Protein AF-A0A9D7XXI5-F1 (afdb_monomer_lite)

Foldseek 3Di:
DDDDDDDDDDDDDDDDDDDDDDDDDDDDDDDDDDDDDDDDDDPDDAWEKDWAQEAEAEAQDWDPWRAIDTDDDQPPKFKDWPDWDDAPQWDQDRNRTITGGHHAFEWTWTKMWIDSVVHIYIDIHTYGYAYPDAWEKDWDAAAAAAQDKDDKTAIDIPSGGPPFQKAKDFPDWDDAPQWDQDRNRIITGHHHDFDWTWTKMWIDTPPHIYIDTHIYGYDHPLQDFFFLQEEAEFDEADDPTPPGHQQALVSLLVVLVVCQVVHQEYEYEQQALDPSSQVSLVSSLVNCVVSNYAYAYEPPRLQVLCSLPDDPPVCPLQFFWFADPQQAIGTDAAPVRHTGGDLLQQVSLVVSLVSCLVRPLLSCALSHQYYEYAADFFDARDDDDLQDDRPLRRGSQAGPRNLVLLLVLQVVVVQAAPVSHGDNADEDCDPSSCVNNPNRYDHGDADPQPNFAAWFDWLVPGRDGDGPRVSVLVSLLCSNCVRPVLVSLVSSCVSHVVRSSHNAYEYEHELFAQAASVLQDDRNDTDFHPSSGGHNNSSRSHDLLVLLQRSSHAAYEYEFDDQPVRVRLSSLVSSLVSNVVSVHQYHYEDEPDDDAADDPVSLVSVVVSCVVSSGRYYYYDDPCCLDPVDPNHDPVSNVLVSQQSVCSSVVHDRD

Secondary structure (DSSP, 8-state):
---------------------------------PPPP-----------EE--SS-EEETT--EEEE--EE-S--SS-EEEEEEE-PPTTEEE-TTS-EEE---S-EEEEEEEEEE-SS-EEEEEEEEEEE-SSPPEEE----EEETTSPPPPBPPEEESPPTT---EEEEEES-PPTTEEE-TTS-EEE---S-EEE-PEEEEEETTEEEEEE--EEEE-GGGSPPTTEEEEEEEESSTTSTT----SHHHHHHHHHHHTTT-SEEEEE-S--SHHHHHHHHHHHHHHHHTT-EEEEESTTTTSGGGGSS--TT-GGGB-EEE-TTS-EEE-B-TTSPBPB-TT-HHHHHHHHHHHIIIIITTTTTT--EEEEES--SPB-S---TTS---GGGBS---HHHHHHHHHHHHHHT-B-TTSPBP-SEEES-TTHHHHTTT-EEE--S----S---TT-BGGGSPPP-HHHHHHHHHHHHHHIIIIIHHHHHHHHHHTTT-TT--EEEEEEEHHHHSBGGG---TT-B--TTTS---BGGGGT--HHHHHH-TT--EEEEEE-S-GGGTHHHHHHHHHHHHHHTTPEEEEEE---SS-PPPHHHHHHHHHHHHHH--SEEEES-GGGGSTTSTT--HHHHHHHHHHHHHHHTTPPP-

Radius of gyration: 37.75 Å; chains: 1; bounding box: 127×80×98 Å

pLDDT: mean 84.5, std 16.06, range [26.3, 98.56]

Structure (mmCIF, N/CA/C/O backbone):
data_AF-A0A9D7XXI5-F1
#
_entry.id   AF-A0A9D7XXI5-F1
#
loop_
_atom_site.group_PDB
_atom_site.id
_atom_site.type_symbol
_atom_site.label_atom_id
_atom_site.label_alt_id
_atom_site.label_comp_id
_atom_site.label_asym_id
_atom_site.label_entity_id
_atom_site.label_seq_id
_atom_site.pdbx_PDB_ins_code
_atom_site.Cartn_x
_atom_site.Cartn_y
_atom_site.Cartn_z
_atom_site.occupancy
_atom_site.B_iso_or_equiv
_atom_site.auth_seq_id
_atom_site.auth_comp_id
_atom_site.auth_asym_id
_atom_site.auth_atom_id
_atom_site.pdbx_PDB_model_num
ATOM 1 N N . MET A 1 1 ? -37.430 49.476 7.384 1.00 34.69 1 MET A N 1
ATOM 2 C CA . MET A 1 1 ? -38.683 49.183 6.663 1.00 34.69 1 MET A CA 1
ATOM 3 C C . MET A 1 1 ? -38.931 47.685 6.835 1.00 34.69 1 MET A C 1
ATOM 5 O O . MET A 1 1 ? -38.222 46.893 6.239 1.00 34.69 1 MET A O 1
ATOM 9 N N . TYR A 1 2 ? -39.785 47.332 7.800 1.00 26.30 2 TYR A N 1
ATOM 10 C CA . TYR A 1 2 ? -40.403 46.001 7.994 1.00 26.30 2 TYR A CA 1
ATOM 11 C C . TYR A 1 2 ? -41.403 45.728 6.830 1.00 26.30 2 TYR A C 1
ATOM 13 O O . TYR A 1 2 ? -41.704 46.710 6.142 1.00 26.30 2 TYR A O 1
ATOM 21 N N . PRO A 1 3 ? -41.979 44.512 6.617 1.00 46.28 3 PRO A N 1
ATOM 22 C CA . PRO A 1 3 ? -42.247 43.497 7.649 1.00 46.28 3 PRO A CA 1
ATOM 23 C C . PRO A 1 3 ? -42.075 41.991 7.316 1.00 46.28 3 PRO A C 1
ATOM 25 O O . PRO A 1 3 ? -42.247 41.537 6.192 1.00 46.28 3 PRO A O 1
ATOM 28 N N . GLU A 1 4 ? -41.844 41.225 8.386 1.00 30.33 4 GLU A N 1
ATOM 29 C CA . GLU A 1 4 ? -42.395 39.881 8.682 1.00 30.33 4 GLU A CA 1
ATOM 30 C C . GLU A 1 4 ? -43.668 40.041 9.570 1.00 30.33 4 GLU A C 1
ATOM 32 O O . GLU A 1 4 ? -43.916 41.189 9.962 1.00 30.33 4 GLU A O 1
ATOM 37 N N . PRO A 1 5 ? -44.434 39.006 10.030 1.00 50.66 5 PRO A N 1
ATOM 38 C CA . PRO A 1 5 ? -44.366 37.531 9.844 1.00 50.66 5 PRO A CA 1
ATOM 39 C C . PRO A 1 5 ? -45.747 36.843 9.598 1.00 50.66 5 PRO A C 1
ATOM 41 O O . PRO A 1 5 ? -46.792 37.468 9.769 1.00 50.66 5 PRO A O 1
ATOM 44 N N . THR A 1 6 ? -45.806 35.516 9.362 1.00 30.72 6 THR A N 1
ATOM 45 C CA . THR A 1 6 ? -46.831 34.648 10.016 1.00 30.72 6 THR A CA 1
ATOM 46 C C . THR A 1 6 ? -46.513 33.141 10.003 1.00 30.72 6 THR A C 1
ATOM 48 O O . THR A 1 6 ? -46.054 32.583 9.013 1.00 30.72 6 THR A O 1
ATOM 51 N N . ARG A 1 7 ? -46.804 32.500 11.146 1.00 33.28 7 ARG A N 1
ATOM 52 C CA . ARG A 1 7 ? -46.742 31.061 11.475 1.00 33.28 7 ARG A CA 1
ATOM 53 C C . ARG A 1 7 ? -48.008 30.317 11.018 1.00 33.28 7 ARG A C 1
ATOM 55 O O . ARG A 1 7 ? -49.070 30.928 11.025 1.00 33.28 7 ARG A O 1
ATOM 62 N N . PHE A 1 8 ? -47.940 28.992 10.837 1.00 27.02 8 PHE A N 1
ATOM 63 C CA . PHE A 1 8 ? -49.107 28.106 10.991 1.00 27.02 8 PHE A CA 1
ATOM 64 C C . PHE A 1 8 ? -48.765 26.775 11.681 1.00 27.02 8 PHE A C 1
ATOM 66 O O . PHE A 1 8 ? -47.748 26.145 11.402 1.00 27.02 8 PHE A O 1
ATOM 73 N N . PHE A 1 9 ? -49.660 26.389 12.591 1.00 29.73 9 PHE A N 1
ATOM 74 C CA . PHE A 1 9 ? -49.791 25.103 13.280 1.00 29.73 9 PHE A CA 1
ATOM 75 C C . PHE A 1 9 ? -51.114 24.444 12.817 1.00 29.73 9 PHE A C 1
ATOM 77 O O . PHE A 1 9 ? -51.932 25.093 12.164 1.00 29.73 9 PHE A O 1
ATOM 84 N N . THR A 1 10 ? -51.358 23.220 13.305 1.00 29.84 10 THR A N 1
ATOM 85 C CA . THR A 1 10 ? -52.645 22.492 13.479 1.00 29.84 10 THR A CA 1
ATOM 86 C C . THR A 1 10 ? -53.192 21.569 12.366 1.00 29.84 10 THR A C 1
ATOM 88 O O . THR A 1 10 ? -53.772 22.000 11.380 1.00 29.84 10 THR A O 1
ATOM 91 N N . THR A 1 11 ? -53.018 20.262 12.621 1.00 31.59 11 THR A N 1
ATOM 92 C CA . THR A 1 11 ? -54.045 19.233 12.928 1.00 31.59 11 THR A CA 1
ATOM 93 C C . THR A 1 11 ? -55.267 19.067 12.011 1.00 31.59 11 THR A C 1
ATOM 95 O O . THR A 1 11 ? -56.168 19.899 11.992 1.00 31.59 11 THR A O 1
ATOM 98 N N . LEU A 1 12 ? -55.361 17.885 11.384 1.00 29.48 12 LEU A N 1
ATOM 99 C CA . LEU A 1 12 ? -56.575 17.312 10.789 1.00 29.48 12 LEU A CA 1
ATOM 100 C C . LEU A 1 12 ? -57.267 16.375 11.800 1.00 29.48 12 LEU A C 1
ATOM 102 O O . LEU A 1 12 ? -56.655 15.417 12.266 1.00 29.48 12 LEU A O 1
ATOM 106 N N . PHE A 1 13 ? -58.553 16.602 12.072 1.00 29.22 13 PHE A N 1
ATOM 107 C CA . PHE A 1 13 ? -59.492 15.585 12.560 1.00 29.22 13 PHE A CA 1
ATOM 108 C C . PHE A 1 13 ? -60.789 15.736 11.761 1.00 29.22 13 PHE A C 1
ATOM 110 O O . PHE A 1 13 ? -61.356 16.826 11.686 1.00 29.22 13 PHE A O 1
ATOM 117 N N . LEU A 1 14 ? -61.214 14.650 11.116 1.00 31.31 14 LEU A N 1
ATOM 118 C CA . LEU A 1 14 ? -62.385 14.592 10.247 1.00 31.31 14 LEU A CA 1
ATOM 119 C C . LEU A 1 14 ? -63.605 14.132 11.059 1.00 31.31 14 LEU A C 1
ATOM 121 O O . LEU A 1 14 ? -63.557 13.115 11.748 1.00 31.31 14 LEU A O 1
ATOM 125 N N . CYS A 1 15 ? -64.688 14.897 10.951 1.00 29.53 15 CYS A N 1
ATOM 126 C CA . CYS A 1 15 ? -66.016 14.606 11.482 1.00 29.53 15 CYS A CA 1
ATOM 127 C C . CYS A 1 15 ? -66.799 13.702 10.513 1.00 29.53 15 CYS A C 1
ATOM 129 O O . CYS A 1 15 ? -66.728 13.902 9.301 1.00 29.53 15 CYS A O 1
ATOM 131 N N . ALA A 1 16 ? -67.637 12.810 11.043 1.00 29.92 16 ALA A N 1
ATOM 132 C CA . ALA A 1 16 ? -68.787 12.256 10.332 1.00 29.92 16 ALA A CA 1
ATOM 133 C C . ALA A 1 16 ? -70.033 12.390 11.223 1.00 29.92 16 ALA A C 1
ATOM 135 O O . ALA A 1 16 ? -70.081 11.873 12.337 1.00 29.92 16 ALA A O 1
ATOM 136 N N . LEU A 1 17 ? -71.014 13.137 10.718 1.00 33.91 17 LEU A N 1
ATOM 137 C CA . LEU A 1 17 ? -72.368 13.312 11.244 1.00 33.91 17 LEU A CA 1
ATOM 138 C C . LEU A 1 17 ? -73.303 12.309 10.564 1.00 33.91 17 LEU A C 1
ATOM 140 O O . LEU A 1 17 ? -73.163 12.097 9.364 1.00 33.91 17 LEU A O 1
ATOM 144 N N . LEU A 1 18 ? -74.308 11.813 11.293 1.00 30.31 18 LEU A N 1
ATOM 145 C CA . LEU A 1 18 ? -75.662 11.552 10.785 1.00 30.31 18 LEU A CA 1
ATOM 146 C C . LEU A 1 18 ? -76.638 11.395 11.967 1.00 30.31 18 LEU A C 1
ATOM 148 O O . LEU A 1 18 ? -76.389 10.654 12.914 1.00 30.31 18 LEU A O 1
ATOM 152 N N . THR A 1 19 ? -77.744 12.132 11.900 1.00 36.66 19 THR A N 1
ATOM 153 C CA . THR A 1 19 ? -78.879 12.183 12.834 1.00 36.66 19 THR A CA 1
ATOM 154 C C . THR A 1 19 ? -80.119 11.551 12.195 1.00 36.66 19 THR A C 1
ATOM 156 O O . THR A 1 19 ? -80.362 11.791 11.016 1.00 36.66 19 THR A O 1
ATOM 159 N N . ALA A 1 20 ? -80.957 10.848 12.979 1.00 28.94 20 ALA A N 1
ATOM 160 C CA . ALA A 1 20 ? -82.408 10.721 12.738 1.00 28.94 20 ALA A CA 1
ATOM 161 C C . ALA A 1 20 ? -83.203 10.171 13.958 1.00 28.94 20 ALA A C 1
ATOM 163 O O . ALA A 1 20 ? -83.090 9.005 14.311 1.00 28.94 20 ALA A O 1
ATOM 164 N N . CYS A 1 21 ? -83.985 11.076 14.565 1.00 31.88 21 CYS A N 1
ATOM 165 C CA . CYS A 1 21 ? -85.380 11.048 15.069 1.00 31.88 21 CYS A CA 1
ATOM 166 C C . CYS A 1 21 ? -86.087 9.847 15.771 1.00 31.88 21 CYS A C 1
ATOM 168 O O . CYS A 1 21 ? -86.193 8.758 15.219 1.00 31.88 21 CYS A O 1
ATOM 170 N N . GLY A 1 22 ? -86.810 10.204 16.858 1.00 28.91 22 GLY A N 1
ATOM 171 C CA . GLY A 1 22 ? -88.120 9.668 17.316 1.00 28.91 22 GLY A CA 1
ATOM 172 C C . GLY A 1 22 ? -88.087 8.912 18.660 1.00 28.91 22 GLY A C 1
ATOM 173 O O . GLY A 1 22 ? -87.269 8.023 18.814 1.00 28.91 22 GLY A O 1
ATOM 174 N N . GLY A 1 23 ? -88.908 9.138 19.699 1.00 29.58 23 GLY A N 1
ATOM 175 C CA . GLY A 1 23 ? -90.034 10.039 19.988 1.00 29.58 23 GLY A CA 1
ATOM 176 C C . GLY A 1 23 ? -90.874 9.476 21.168 1.00 29.58 23 GLY A C 1
ATOM 177 O O . GLY A 1 23 ? -91.147 8.283 21.176 1.00 29.58 23 GLY A O 1
ATOM 178 N N . GLY A 1 24 ? -91.301 10.341 22.112 1.00 29.23 24 GLY A N 1
ATOM 179 C CA . GLY A 1 24 ? -92.404 10.149 23.098 1.00 29.23 24 GLY A CA 1
ATOM 180 C C . GLY A 1 24 ? -92.078 9.347 24.378 1.00 29.23 24 GLY A C 1
ATOM 181 O O . GLY A 1 24 ? -91.481 8.290 24.289 1.00 29.23 24 GLY A O 1
ATOM 182 N N . GLY A 1 25 ? -92.442 9.717 25.614 1.00 29.22 25 GLY A N 1
ATOM 183 C CA . GLY A 1 25 ? -93.281 10.780 26.176 1.00 29.22 25 GLY A CA 1
ATOM 184 C C . GLY A 1 25 ? -93.460 10.594 27.706 1.00 29.22 25 GLY A C 1
ATOM 185 O O . GLY A 1 25 ? -92.978 9.624 28.283 1.00 29.22 25 GLY A O 1
ATOM 186 N N . SER A 1 26 ? -94.198 11.535 28.314 1.00 32.47 26 SER A N 1
ATOM 187 C CA . SER A 1 26 ? -94.821 11.576 29.666 1.00 32.47 26 SER A CA 1
ATOM 188 C C . SER A 1 26 ? -93.991 11.753 30.962 1.00 32.47 26 SER A C 1
ATOM 190 O O . SER A 1 26 ? -93.461 10.814 31.538 1.00 32.47 26 SER A O 1
ATOM 192 N N . SER A 1 27 ? -94.003 13.004 31.451 1.00 37.94 27 SER A N 1
ATOM 193 C CA . SER A 1 27 ? -94.431 13.501 32.785 1.00 37.94 27 SER A CA 1
ATOM 194 C C . SER A 1 27 ? -94.386 12.613 34.050 1.00 37.94 27 SER A C 1
ATOM 196 O O . SER A 1 27 ? -95.209 11.711 34.183 1.00 37.94 27 SER A O 1
ATOM 198 N N . SER A 1 28 ? -93.651 13.065 35.080 1.00 33.34 28 SER A N 1
ATOM 199 C CA . SER A 1 28 ? -94.192 13.374 36.428 1.00 33.34 28 SER A CA 1
ATOM 200 C C . SER A 1 28 ? -93.145 14.052 37.337 1.00 33.34 28 SER A C 1
ATOM 202 O O . SER A 1 28 ? -91.982 13.663 37.347 1.00 33.34 28 SER A O 1
ATOM 204 N N . SER A 1 29 ? -93.595 15.061 38.090 1.00 38.25 29 SER A N 1
ATOM 205 C CA . SER A 1 29 ? -92.907 15.893 39.098 1.00 38.25 29 SER A CA 1
ATOM 206 C C . SER A 1 29 ? -92.223 15.118 40.256 1.00 38.25 29 SER A C 1
ATOM 208 O O . SER A 1 29 ? -92.466 13.922 40.412 1.00 38.25 29 SER A O 1
ATOM 210 N N . PRO A 1 30 ? -91.378 15.772 41.090 1.00 43.75 30 PRO A N 1
ATOM 211 C CA . PRO A 1 30 ? -90.421 15.098 41.967 1.00 43.75 30 PRO A CA 1
ATOM 212 C C . PRO A 1 30 ? -91.019 14.717 43.330 1.00 43.75 30 PRO A C 1
ATOM 214 O O . PRO A 1 30 ? -91.804 15.468 43.905 1.00 43.75 30 PRO A O 1
ATOM 217 N N . SER A 1 31 ? -90.576 13.586 43.885 1.00 34.66 31 SER A N 1
ATOM 218 C CA . SER A 1 31 ? -90.757 13.238 45.299 1.00 34.66 31 SER A CA 1
ATOM 219 C C . SER A 1 31 ? -89.407 13.305 46.001 1.00 34.66 31 SER A C 1
ATOM 221 O O . SER A 1 31 ? -88.469 12.604 45.629 1.00 34.66 31 SER A O 1
ATOM 223 N N . ALA A 1 32 ? -89.322 14.153 47.022 1.00 46.66 32 ALA A N 1
ATOM 224 C CA . ALA A 1 32 ? -88.199 14.216 47.941 1.00 46.66 32 ALA A CA 1
ATOM 225 C C . ALA A 1 32 ? -88.124 12.939 48.796 1.00 46.66 32 ALA A C 1
ATOM 227 O O . ALA A 1 32 ? -89.138 12.471 49.313 1.00 46.66 32 ALA A O 1
ATOM 228 N N . THR A 1 33 ? -86.912 12.425 48.998 1.00 38.56 33 THR A N 1
ATOM 229 C CA . THR A 1 33 ? -86.576 11.479 50.073 1.00 38.56 33 THR A CA 1
ATOM 230 C C . THR A 1 33 ? -85.388 12.029 50.871 1.00 38.56 33 THR A C 1
ATOM 232 O O . THR A 1 33 ? -84.539 12.698 50.281 1.00 38.56 33 THR A O 1
ATOM 235 N N . PRO A 1 34 ? -85.313 11.809 52.196 1.00 48.78 34 PRO A N 1
ATOM 236 C CA . PRO A 1 34 ? -84.431 12.572 53.076 1.00 48.78 34 PRO A CA 1
ATOM 237 C C . PRO A 1 34 ? -82.970 12.111 52.992 1.00 48.78 34 PRO A C 1
ATOM 239 O O . PRO A 1 34 ? -82.688 10.917 52.901 1.00 48.78 34 PRO A O 1
ATOM 242 N N . ASN A 1 35 ? -82.053 13.078 53.088 1.00 45.56 35 ASN A N 1
ATOM 243 C CA . ASN A 1 35 ? -80.611 12.886 53.242 1.00 45.56 35 ASN A CA 1
ATOM 244 C C . ASN A 1 35 ? -80.274 11.881 54.357 1.00 45.56 35 ASN A C 1
ATOM 246 O O . ASN A 1 35 ? -80.658 12.074 55.510 1.00 45.56 35 ASN A O 1
ATOM 250 N N . SER A 1 36 ? -79.465 10.872 54.025 1.00 47.00 36 SER A N 1
ATOM 251 C CA . SER A 1 36 ? -78.624 10.180 55.009 1.00 47.00 36 SER A CA 1
ATOM 252 C C . SER A 1 36 ? -77.385 11.029 55.319 1.00 47.00 36 SER A C 1
ATOM 254 O O . SER A 1 36 ? -76.853 11.668 54.409 1.00 47.00 36 SER A O 1
ATOM 256 N N . PRO A 1 37 ? -76.908 11.069 56.574 1.00 49.94 37 PRO A N 1
ATOM 257 C CA . PRO A 1 37 ? -75.746 11.868 56.935 1.00 49.94 37 PRO A CA 1
ATOM 258 C C . PRO A 1 37 ? -74.471 11.227 56.366 1.00 49.94 37 PRO A C 1
ATOM 260 O O . PRO A 1 37 ? -74.145 10.086 56.683 1.00 49.94 37 PRO A O 1
ATOM 263 N N . THR A 1 38 ? -73.730 11.962 55.535 1.00 49.53 38 THR A N 1
ATOM 264 C CA . THR A 1 38 ? -72.357 11.608 55.157 1.00 49.53 38 THR A CA 1
ATOM 265 C C . THR A 1 38 ? -71.439 11.825 56.355 1.00 49.53 38 THR A C 1
ATOM 267 O O . THR A 1 38 ? -71.237 12.957 56.796 1.00 49.53 38 THR A O 1
ATOM 270 N N . THR A 1 39 ? -70.881 10.741 56.885 1.00 48.88 39 THR A N 1
ATOM 271 C CA . THR A 1 39 ? -69.775 10.761 57.845 1.00 48.88 39 THR A CA 1
ATOM 272 C C . THR A 1 39 ? -68.563 11.459 57.212 1.00 48.88 39 THR A C 1
ATOM 274 O O . THR A 1 39 ? -68.213 11.134 56.076 1.00 48.88 39 THR A O 1
ATOM 277 N N . PRO A 1 40 ? -67.888 12.395 57.903 1.00 48.22 40 PRO A N 1
ATOM 278 C CA . PRO A 1 40 ? -66.653 12.977 57.396 1.00 48.22 40 PRO A CA 1
ATOM 279 C C . PRO A 1 40 ? -65.556 11.903 57.419 1.00 48.22 40 PRO A C 1
ATOM 281 O O . PRO A 1 40 ? -65.084 11.513 58.485 1.00 48.22 40 PRO A O 1
ATOM 284 N N . THR A 1 41 ? -65.146 11.401 56.254 1.00 49.09 41 THR A N 1
ATOM 285 C CA . THR A 1 41 ? -63.930 10.587 56.141 1.00 49.09 41 THR A CA 1
ATOM 286 C C . THR A 1 41 ? -62.728 11.486 56.382 1.00 49.09 41 THR A C 1
ATOM 288 O O . THR A 1 41 ? -62.388 12.327 55.550 1.00 49.09 41 THR A O 1
ATOM 291 N N . THR A 1 42 ? -62.092 11.329 57.540 1.00 50.41 42 THR A N 1
ATOM 292 C CA . THR A 1 42 ? -60.779 11.908 57.824 1.00 50.41 42 THR A CA 1
ATOM 293 C C . THR A 1 42 ? -59.789 11.392 56.768 1.00 50.41 42 THR A C 1
ATOM 295 O O . THR A 1 42 ? -59.760 10.177 56.543 1.00 50.41 42 THR A O 1
ATOM 298 N N . PRO A 1 43 ? -58.999 12.248 56.087 1.00 57.31 43 PRO A N 1
ATOM 299 C CA . PRO A 1 43 ? -58.004 11.773 55.130 1.00 57.31 43 PRO A CA 1
ATOM 300 C C . PRO A 1 43 ? -57.040 10.837 55.860 1.00 57.31 43 PRO A C 1
ATOM 302 O O . PRO A 1 43 ? -56.377 11.226 56.821 1.00 57.31 43 PRO A O 1
ATOM 305 N N . THR A 1 44 ? -57.019 9.572 55.445 1.00 62.03 44 THR A N 1
ATOM 306 C CA . THR A 1 44 ? -56.110 8.578 56.014 1.00 62.03 44 THR A CA 1
ATOM 307 C C . THR A 1 44 ? -54.736 8.838 55.414 1.00 62.03 44 THR A C 1
ATOM 309 O O . THR A 1 44 ? -54.553 8.702 54.209 1.00 62.03 44 THR A O 1
ATOM 312 N N . VAL A 1 45 ? -53.787 9.280 56.238 1.00 72.69 45 VAL A N 1
ATOM 313 C CA . VAL A 1 45 ? -52.407 9.529 55.804 1.00 72.69 45 VAL A CA 1
ATOM 314 C C . VAL A 1 45 ? -51.717 8.185 55.569 1.00 72.69 45 VAL A C 1
ATOM 316 O O . VAL A 1 45 ? -51.677 7.356 56.482 1.00 72.69 45 VAL A O 1
ATOM 319 N N . SER A 1 46 ? -51.195 7.966 54.360 1.00 82.88 46 SER A N 1
ATOM 320 C CA . SER A 1 46 ? -50.447 6.762 53.983 1.00 82.88 46 SER A CA 1
ATOM 321 C C . SER A 1 46 ? -48.931 6.964 54.081 1.00 82.88 46 SER A C 1
ATOM 323 O O . SER A 1 46 ? -48.420 8.044 53.777 1.00 82.88 46 SER A O 1
ATOM 325 N N . LEU A 1 47 ? -48.196 5.926 54.488 1.00 88.25 47 LEU A N 1
ATOM 326 C CA . LEU A 1 47 ? -46.733 5.893 54.428 1.00 88.25 47 LEU A CA 1
ATOM 327 C C . LEU A 1 47 ? -46.275 5.734 52.969 1.00 88.25 47 LEU A C 1
ATOM 329 O O . LEU A 1 47 ? -46.484 4.684 52.361 1.00 88.25 47 LEU A O 1
ATOM 333 N N . GLU A 1 48 ? -45.609 6.749 52.423 1.00 90.06 48 GLU A N 1
ATOM 334 C CA . GLU A 1 48 ? -45.052 6.717 51.066 1.00 90.06 48 GLU A CA 1
ATOM 335 C C . GLU A 1 48 ? -43.527 6.852 51.113 1.00 90.06 48 GLU A C 1
ATOM 337 O O . GLU A 1 48 ? -42.999 7.785 51.723 1.00 90.06 48 GLU A O 1
ATOM 342 N N . LEU A 1 49 ? -42.826 5.876 50.527 1.00 92.62 49 LEU A N 1
ATOM 343 C CA . LEU A 1 49 ? -41.368 5.818 50.450 1.00 92.62 49 LEU A CA 1
ATOM 344 C C . LEU A 1 49 ? -40.877 6.253 49.068 1.00 92.62 49 LEU A C 1
ATOM 346 O O . LEU A 1 49 ? -41.247 5.662 48.056 1.00 92.62 49 LEU A O 1
ATOM 350 N N . HIS A 1 50 ? -39.936 7.196 49.047 1.00 92.31 50 HIS A N 1
ATOM 351 C CA . HIS A 1 50 ? -39.286 7.684 47.835 1.00 92.31 50 HIS A CA 1
ATOM 352 C C . HIS A 1 50 ? -37.760 7.520 47.894 1.00 92.31 50 HIS A C 1
ATOM 354 O O . HIS A 1 50 ? -37.117 7.877 48.881 1.00 92.31 50 HIS A O 1
ATOM 360 N N . TYR A 1 51 ? -37.185 7.047 46.788 1.00 92.62 51 TYR A N 1
ATOM 361 C CA . TYR A 1 51 ? -35.754 7.065 46.460 1.00 92.62 51 TYR A CA 1
ATOM 362 C C . TYR A 1 51 ? -35.576 7.511 45.005 1.00 92.62 51 TYR A C 1
ATOM 364 O O . TYR A 1 51 ? -36.528 7.495 44.222 1.00 92.62 51 TYR A O 1
ATOM 372 N N . ALA A 1 52 ? -34.337 7.811 44.603 1.00 89.00 52 ALA A N 1
ATOM 373 C CA . ALA A 1 52 ? -33.984 7.712 43.190 1.00 89.00 52 ALA A CA 1
ATOM 374 C C . ALA A 1 52 ? -34.161 6.251 42.740 1.00 89.00 52 ALA A C 1
ATOM 376 O O . ALA A 1 52 ? -33.535 5.350 43.296 1.00 89.00 52 ALA A O 1
ATOM 377 N N . THR A 1 53 ? -35.029 6.015 41.757 1.00 88.25 53 THR A N 1
ATOM 378 C CA . THR A 1 53 ? -35.398 4.662 41.306 1.00 88.25 53 THR A CA 1
ATOM 379 C C . THR A 1 53 ? -34.438 4.091 40.265 1.00 88.25 53 THR A C 1
ATOM 381 O O . THR A 1 53 ? -34.364 2.873 40.124 1.00 88.25 53 THR A O 1
ATOM 384 N N . THR A 1 54 ? -33.666 4.945 39.582 1.00 89.44 54 THR A N 1
ATOM 385 C CA . THR A 1 54 ? -32.637 4.554 38.600 1.00 89.44 54 THR A CA 1
ATOM 386 C C . THR A 1 54 ? -31.294 5.276 38.816 1.00 89.44 54 THR A C 1
ATOM 388 O O . THR A 1 54 ? -30.839 5.999 37.924 1.00 89.44 54 THR A O 1
ATOM 391 N N . PRO A 1 55 ? -30.666 5.180 40.004 1.00 92.19 55 PRO A N 1
ATOM 392 C CA . PRO A 1 55 ? -29.422 5.888 40.280 1.00 92.19 55 PRO A CA 1
ATOM 393 C C . PRO A 1 55 ? -28.227 5.239 39.568 1.00 92.19 55 PRO A C 1
ATOM 395 O O . PRO A 1 55 ? -28.179 4.020 39.383 1.00 92.19 55 PRO A O 1
ATOM 398 N N . TRP A 1 56 ? -27.249 6.073 39.214 1.00 92.69 56 TRP A N 1
ATOM 399 C CA . TRP A 1 56 ? -25.988 5.676 38.591 1.00 92.69 56 TRP A CA 1
ATOM 400 C C . TRP A 1 56 ? -24.830 5.936 39.551 1.00 92.69 56 TRP A C 1
ATOM 402 O O . TRP A 1 56 ? -24.720 7.023 40.119 1.00 92.69 56 TRP A O 1
ATOM 412 N N . PHE A 1 57 ? -23.965 4.942 39.713 1.00 94.00 57 PHE A N 1
ATOM 413 C CA . PHE A 1 57 ? -22.751 5.011 40.522 1.00 94.00 57 PHE A CA 1
ATOM 414 C C . PHE A 1 57 ? -21.583 4.382 39.763 1.00 94.00 57 PHE A C 1
ATOM 416 O O . PHE A 1 57 ? -21.793 3.710 38.760 1.00 94.00 57 PHE A O 1
ATOM 423 N N . THR A 1 58 ? -20.358 4.541 40.255 1.00 94.44 58 THR A N 1
ATOM 424 C CA . THR A 1 58 ? -19.154 3.974 39.625 1.00 94.44 58 THR A CA 1
ATOM 425 C C . THR A 1 58 ? -18.428 3.071 40.615 1.00 94.44 58 THR A C 1
ATOM 427 O O . THR A 1 58 ? -18.303 3.427 41.790 1.00 94.44 58 THR A O 1
ATOM 430 N N . VAL A 1 59 ? -17.921 1.923 40.152 1.00 96.25 59 VAL A N 1
ATOM 431 C CA . VAL A 1 59 ? -17.090 1.024 40.973 1.00 96.25 59 VAL A CA 1
ATOM 432 C C . VAL A 1 59 ? -15.960 1.803 41.655 1.00 96.25 59 VAL A C 1
ATOM 434 O O . VAL A 1 59 ? -15.295 2.641 41.045 1.00 96.25 59 VAL A O 1
ATOM 437 N N . GLY A 1 60 ? -15.745 1.541 42.944 1.00 94.69 60 GLY A N 1
ATOM 438 C CA . GLY A 1 60 ? -14.670 2.147 43.728 1.00 94.69 60 GLY A CA 1
ATOM 439 C C . GLY A 1 60 ? -14.894 3.614 44.110 1.00 94.69 60 GLY A C 1
ATOM 440 O O . GLY A 1 60 ? -14.065 4.177 44.825 1.00 94.69 60 GLY A O 1
ATOM 441 N N . LYS A 1 61 ? -15.994 4.253 43.680 1.00 94.69 61 LYS A N 1
ATOM 442 C CA . LYS A 1 61 ? -16.345 5.617 44.100 1.00 94.69 61 LYS A CA 1
ATOM 443 C C . LYS A 1 61 ? -17.312 5.580 45.287 1.00 94.69 61 LYS A C 1
ATOM 445 O O . LYS A 1 61 ? -18.375 4.973 45.171 1.00 94.69 61 LYS A O 1
ATOM 450 N N . PRO A 1 62 ? -16.977 6.216 46.424 1.00 94.62 62 PRO A N 1
ATOM 451 C CA . PRO A 1 62 ? -17.850 6.205 47.586 1.00 94.62 62 PRO A CA 1
ATOM 452 C C . PRO A 1 62 ? -19.158 6.947 47.293 1.00 94.62 62 PRO A C 1
ATOM 454 O O . PRO A 1 62 ? -19.160 8.042 46.731 1.00 94.62 62 PRO A O 1
ATOM 457 N N . ILE A 1 63 ? -20.267 6.356 47.726 1.00 93.25 63 ILE A N 1
ATOM 458 C CA . ILE A 1 63 ? -21.594 6.964 47.749 1.00 93.25 63 ILE A CA 1
ATOM 459 C C . ILE A 1 63 ? -21.806 7.495 49.163 1.00 93.25 63 ILE A C 1
ATOM 461 O O . ILE A 1 63 ? -21.928 6.716 50.112 1.00 93.25 63 ILE A O 1
ATOM 465 N N . SER A 1 64 ? -21.826 8.820 49.304 1.00 83.75 64 SER A N 1
ATOM 466 C CA . SER A 1 64 ? -21.971 9.492 50.599 1.00 83.75 64 SER A CA 1
ATOM 467 C C . SER A 1 64 ? -23.384 9.363 51.168 1.00 83.75 64 SER A C 1
ATOM 469 O O . SER A 1 64 ? -23.531 9.152 52.369 1.00 83.75 64 SER A O 1
ATOM 471 N N . SER A 1 65 ? -24.419 9.443 50.323 1.00 87.44 65 SER A N 1
ATOM 472 C CA . SER A 1 65 ? -25.802 9.163 50.721 1.00 87.44 65 SER A CA 1
ATOM 473 C C . SER A 1 65 ? -26.746 9.006 49.525 1.00 87.44 65 SER A C 1
ATOM 475 O O . SER A 1 65 ? -26.938 9.951 48.759 1.00 87.44 65 SER A O 1
ATOM 477 N N . LEU A 1 66 ? -27.418 7.861 49.423 1.00 92.06 66 LEU A N 1
ATOM 478 C CA . LEU A 1 66 ? -28.690 7.721 48.718 1.00 92.06 66 LEU A CA 1
ATOM 479 C C . LEU A 1 66 ? -29.796 7.653 49.784 1.00 92.06 66 LEU A C 1
ATOM 481 O O . LEU A 1 66 ? -30.006 6.615 50.414 1.00 92.06 66 LEU A O 1
ATOM 485 N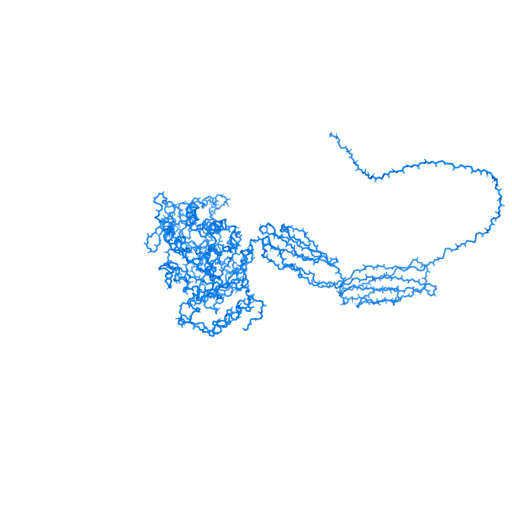 N . SER A 1 67 ? -30.435 8.793 50.041 1.00 92.06 67 SER A N 1
ATOM 486 C CA . SER A 1 67 ? -31.335 8.977 51.187 1.00 92.06 67 SER A CA 1
ATOM 487 C C . SER A 1 67 ? -32.801 8.675 50.848 1.00 92.06 67 SER A C 1
ATOM 489 O O . SER A 1 67 ? -33.248 9.035 49.756 1.00 92.06 67 SER A O 1
ATOM 491 N N . PRO A 1 68 ? -33.571 8.083 51.781 1.00 91.50 68 PRO A N 1
ATOM 492 C CA . PRO A 1 68 ? -35.015 7.946 51.649 1.00 91.50 68 PRO A CA 1
ATOM 493 C C . PRO A 1 68 ? -35.702 9.291 51.909 1.00 91.50 68 PRO A C 1
ATOM 495 O O . PRO A 1 68 ? -35.283 10.061 52.776 1.00 91.50 68 PRO A O 1
ATOM 498 N N . ARG A 1 69 ? -36.810 9.545 51.216 1.00 90.25 69 ARG A N 1
ATOM 499 C CA . ARG A 1 69 ? -37.797 10.562 51.596 1.00 90.25 69 ARG A CA 1
ATOM 500 C C . ARG A 1 69 ? -39.104 9.858 51.958 1.00 90.25 69 ARG A C 1
ATOM 502 O O . ARG A 1 69 ? -39.540 8.969 51.233 1.00 90.25 69 ARG A O 1
ATOM 509 N N . ILE A 1 70 ? -39.686 10.245 53.091 1.00 86.38 70 ILE A N 1
ATOM 510 C CA . ILE A 1 70 ? -40.980 9.761 53.582 1.00 86.38 70 ILE A CA 1
ATOM 511 C C . ILE A 1 70 ? -41.936 10.953 53.641 1.00 86.38 70 ILE A C 1
ATOM 513 O O . ILE A 1 70 ? -41.580 11.986 54.209 1.00 86.38 70 ILE A O 1
ATOM 517 N N . ASP A 1 71 ? -43.134 10.816 53.075 1.00 77.00 71 ASP A N 1
ATOM 518 C CA . ASP A 1 71 ? -44.028 11.958 52.822 1.00 77.00 71 ASP A CA 1
ATOM 519 C C . ASP A 1 71 ? -44.943 12.354 54.003 1.00 77.00 71 ASP A C 1
ATOM 521 O O . ASP A 1 71 ? -45.791 13.234 53.859 1.00 77.00 71 ASP A O 1
ATOM 525 N N . SER A 1 72 ? -44.774 11.785 55.206 1.00 66.12 72 SER A N 1
ATOM 526 C CA . SER A 1 72 ? -45.643 12.115 56.351 1.00 66.12 72 SER A CA 1
ATOM 527 C C . SER A 1 72 ? -45.066 11.831 57.749 1.00 66.12 72 SER A C 1
ATOM 529 O O . SER A 1 72 ? -44.023 11.203 57.913 1.00 66.12 72 SER A O 1
ATOM 531 N N . SER A 1 73 ? -45.774 12.349 58.765 1.00 68.50 73 SER A N 1
ATOM 532 C CA . SER A 1 73 ? -45.471 12.497 60.203 1.00 68.50 73 SER A CA 1
ATOM 533 C C . SER A 1 73 ? -45.238 11.208 61.015 1.00 68.50 73 SER A C 1
ATOM 535 O O . SER A 1 73 ? -45.493 11.182 62.221 1.00 68.50 73 SER A O 1
ATOM 537 N N . PHE A 1 74 ? -44.797 10.124 60.381 1.00 78.81 74 PHE A N 1
ATOM 538 C CA . PHE A 1 74 ? -44.531 8.847 61.037 1.00 78.81 74 PHE A CA 1
ATOM 539 C C . PHE A 1 74 ? -43.184 8.877 61.776 1.00 78.81 74 PHE A C 1
ATOM 541 O O . PHE A 1 74 ? -42.145 9.178 61.191 1.00 78.81 74 PHE A O 1
ATOM 548 N N . SER A 1 75 ? -43.191 8.545 63.068 1.00 77.94 75 SER A N 1
ATOM 549 C CA . SER A 1 75 ? -41.976 8.328 63.860 1.00 77.94 75 SER A CA 1
ATOM 550 C C . SER A 1 75 ? -41.569 6.850 63.835 1.00 77.94 75 SER A C 1
ATOM 552 O O . SER A 1 75 ? -42.406 5.969 63.652 1.00 77.94 75 SER A O 1
ATOM 554 N N . ASN A 1 76 ? -40.274 6.573 64.024 1.00 84.06 76 ASN A N 1
ATOM 555 C CA . ASN A 1 76 ? -39.713 5.216 64.119 1.00 84.06 76 ASN A CA 1
ATOM 556 C C . ASN A 1 76 ? -39.907 4.327 62.872 1.00 84.06 76 ASN A C 1
ATOM 558 O O . ASN A 1 76 ? -40.082 3.115 62.998 1.00 84.06 76 ASN A O 1
ATOM 562 N N . VAL A 1 77 ? -39.851 4.906 61.667 1.00 91.06 77 VAL A N 1
ATOM 563 C CA . VAL A 1 77 ? -39.861 4.123 60.420 1.00 91.06 77 VAL A CA 1
ATOM 564 C C . VAL A 1 77 ? -38.589 3.273 60.332 1.00 91.06 77 VAL A C 1
ATOM 566 O O . VAL A 1 77 ? -37.478 3.794 60.423 1.00 91.06 77 VAL A O 1
ATOM 569 N N . THR A 1 78 ? -38.759 1.966 60.148 1.00 93.94 78 THR A N 1
ATOM 570 C CA . THR A 1 78 ? -37.668 1.003 59.943 1.00 93.94 78 THR A CA 1
ATOM 571 C C . THR A 1 78 ? -37.542 0.639 58.470 1.00 93.94 78 THR A C 1
ATOM 573 O O . THR A 1 78 ? -38.541 0.610 57.751 1.00 93.94 78 THR A O 1
ATOM 576 N N . PHE A 1 79 ? -36.317 0.353 58.022 1.00 96.44 79 PHE A N 1
ATOM 577 C CA . PHE A 1 79 ? -36.010 0.035 56.628 1.00 96.44 79 PHE A CA 1
ATOM 578 C C . PHE A 1 79 ? -35.300 -1.312 56.522 1.00 96.44 79 PHE A C 1
ATOM 580 O O . PHE A 1 79 ? -34.388 -1.604 57.297 1.00 96.44 79 PHE A O 1
ATOM 587 N N . LYS A 1 80 ? -35.676 -2.115 55.525 1.00 96.31 80 LYS A N 1
ATOM 588 C CA . LYS A 1 80 ? -34.947 -3.331 55.145 1.00 96.31 80 LYS A CA 1
ATOM 589 C C . LYS A 1 80 ? -34.967 -3.543 53.635 1.00 96.31 80 LYS A C 1
ATOM 591 O O . LYS A 1 80 ? -35.878 -3.085 52.946 1.00 96.31 80 LYS A O 1
ATOM 596 N N . VAL A 1 81 ? -33.987 -4.289 53.133 1.00 97.31 81 VAL A N 1
ATOM 597 C CA . VAL A 1 81 ? -34.062 -4.881 51.792 1.00 97.31 81 VAL A CA 1
ATOM 598 C C . VAL A 1 81 ? -34.993 -6.086 51.891 1.00 97.31 81 VAL A C 1
ATOM 600 O O . VAL A 1 81 ? -34.719 -7.013 52.649 1.00 97.31 81 VAL A O 1
ATOM 603 N N . GLU A 1 82 ? -36.121 -6.047 51.187 1.00 96.88 82 GLU A N 1
ATOM 604 C CA . GLU A 1 82 ? -37.103 -7.137 51.205 1.00 96.88 82 GLU A CA 1
ATOM 605 C C . GLU A 1 82 ? -36.840 -8.159 50.096 1.00 96.88 82 GLU A C 1
ATOM 607 O O . GLU A 1 82 ? -36.901 -9.356 50.350 1.00 96.88 82 GLU A O 1
ATOM 612 N N . ASN A 1 83 ? -36.511 -7.687 48.887 1.00 95.88 83 ASN A N 1
ATOM 613 C CA . ASN A 1 83 ? -36.236 -8.521 47.715 1.00 95.88 83 ASN A CA 1
ATOM 614 C C . ASN A 1 83 ? -34.996 -8.024 46.964 1.00 95.88 83 ASN A C 1
ATOM 616 O O . ASN A 1 83 ? -34.747 -6.818 46.907 1.00 95.88 83 ASN A O 1
ATOM 620 N N . GLY A 1 84 ? -34.268 -8.947 46.332 1.00 95.56 84 GLY A N 1
ATOM 621 C CA . GLY A 1 84 ? -33.022 -8.655 45.620 1.00 95.56 84 GLY A CA 1
ATOM 622 C C . GLY A 1 84 ? -31.845 -8.389 46.562 1.00 95.56 84 GLY A C 1
ATOM 623 O O . GLY A 1 84 ? -31.913 -8.641 47.764 1.00 95.56 84 GLY A O 1
ATOM 624 N N . THR A 1 85 ? -30.748 -7.882 46.008 1.00 95.12 85 THR A N 1
ATOM 625 C CA . THR A 1 85 ? -29.531 -7.558 46.762 1.00 95.12 85 THR A CA 1
ATOM 626 C C . THR A 1 85 ? -29.063 -6.155 46.419 1.00 95.12 85 THR A C 1
ATOM 628 O O . THR A 1 85 ? -29.079 -5.762 45.251 1.00 95.12 85 THR A O 1
ATOM 631 N N . LEU A 1 86 ? -28.596 -5.415 47.426 1.00 95.81 86 LEU A N 1
ATOM 632 C CA . LEU A 1 86 ? -27.853 -4.182 47.177 1.00 95.81 86 LEU A CA 1
ATOM 633 C C . LEU A 1 86 ? -26.595 -4.490 46.350 1.00 95.81 86 LEU A C 1
ATOM 635 O O . LEU A 1 86 ? -26.044 -5.590 46.468 1.00 95.81 86 LEU A O 1
ATOM 639 N N . PRO A 1 87 ? -26.107 -3.525 45.555 1.00 97.00 87 PRO A N 1
ATOM 640 C CA . PRO A 1 87 ? -24.799 -3.645 44.934 1.00 97.00 87 PRO A CA 1
ATOM 641 C C . PRO A 1 87 ? -23.712 -3.977 45.975 1.00 97.00 87 PRO A C 1
ATOM 643 O O . PRO A 1 87 ? -23.683 -3.334 47.032 1.00 97.00 87 PRO A O 1
ATOM 646 N N . PRO A 1 88 ? -22.810 -4.943 45.710 1.00 97.56 88 PRO A N 1
ATOM 647 C CA . PRO A 1 88 ? -21.723 -5.293 46.619 1.00 97.56 88 PRO A CA 1
ATOM 648 C C . PRO A 1 88 ? -20.934 -4.060 47.058 1.00 97.56 88 PRO A C 1
ATOM 650 O O . PRO A 1 88 ? -20.558 -3.245 46.220 1.00 97.56 88 PRO A O 1
ATOM 653 N N . GLY A 1 89 ? -20.698 -3.919 48.365 1.00 95.81 89 GLY A N 1
ATOM 654 C CA . GLY A 1 89 ? -20.011 -2.765 48.955 1.00 95.81 89 GLY A CA 1
ATOM 655 C C . GLY A 1 89 ? -20.924 -1.603 49.368 1.00 95.81 89 GLY A C 1
ATOM 656 O O . GLY A 1 89 ? -20.444 -0.654 49.995 1.00 95.81 89 GLY A O 1
ATOM 657 N N . LEU A 1 90 ? -22.230 -1.684 49.083 1.00 97.06 90 LEU A N 1
ATOM 658 C CA . LEU A 1 90 ? -23.247 -0.778 49.623 1.00 97.06 90 LEU A CA 1
ATOM 659 C C . LEU A 1 90 ? -24.013 -1.418 50.781 1.00 97.06 90 LEU A C 1
ATOM 661 O O . LEU A 1 90 ? -24.287 -2.615 50.772 1.00 97.06 90 LEU A O 1
ATOM 665 N N . ASN A 1 91 ? -24.397 -0.597 51.757 1.00 96.06 91 ASN A N 1
ATOM 666 C CA . ASN A 1 91 ? -25.170 -1.009 52.925 1.00 96.06 91 ASN A CA 1
ATOM 667 C C . ASN A 1 91 ? -26.367 -0.078 53.132 1.00 96.06 91 ASN A C 1
ATOM 669 O O . ASN A 1 91 ? -26.254 1.131 52.932 1.00 96.06 91 ASN A O 1
ATOM 673 N N . LEU A 1 92 ? -27.491 -0.644 53.575 1.00 96.75 92 LEU A N 1
ATOM 674 C CA . LEU A 1 92 ? -28.653 0.103 54.054 1.00 96.75 92 LEU A CA 1
ATOM 675 C C . LEU A 1 92 ? -28.504 0.338 55.561 1.00 96.75 92 LEU A C 1
ATOM 677 O O . LEU A 1 92 ? -28.517 -0.610 56.344 1.00 96.75 92 LEU A O 1
ATOM 681 N N . ALA A 1 93 ? -28.357 1.595 55.968 1.00 95.00 93 ALA A N 1
ATOM 682 C CA . ALA A 1 93 ? -28.333 1.980 57.372 1.00 95.00 93 ALA A CA 1
ATOM 683 C C . ALA A 1 93 ? -29.745 1.966 57.986 1.00 95.00 93 ALA A C 1
ATOM 685 O O . ALA A 1 93 ? -30.753 2.024 57.282 1.00 95.00 93 ALA A O 1
ATOM 686 N N . ALA A 1 94 ? -29.829 1.944 59.320 1.00 91.38 94 ALA A N 1
ATOM 687 C CA . ALA A 1 94 ? -31.103 1.893 60.048 1.00 91.38 94 ALA A CA 1
ATOM 688 C C . ALA A 1 94 ? -32.020 3.105 59.785 1.00 91.38 94 ALA A C 1
ATOM 690 O O . ALA A 1 94 ? -33.237 2.987 59.876 1.00 91.38 94 ALA A O 1
ATOM 691 N N . ASN A 1 95 ? -31.446 4.257 59.422 1.00 90.62 95 ASN A N 1
ATOM 692 C CA . ASN A 1 95 ? -32.180 5.457 59.000 1.00 90.62 95 ASN A CA 1
ATOM 693 C C . ASN A 1 95 ? -32.595 5.427 57.512 1.00 90.62 95 ASN A C 1
ATOM 695 O O . ASN A 1 95 ? -33.028 6.443 56.974 1.00 90.62 95 ASN A O 1
ATOM 699 N N . GLY A 1 96 ? -32.400 4.290 56.841 1.00 92.56 96 GLY A N 1
ATOM 700 C CA . GLY A 1 96 ? -32.694 4.063 55.433 1.00 92.56 96 GLY A CA 1
ATOM 701 C C . GLY A 1 96 ? -31.663 4.643 54.459 1.00 92.56 96 GLY A C 1
ATOM 702 O O . GLY A 1 96 ? -31.806 4.466 53.254 1.00 92.56 96 GLY A O 1
ATOM 703 N N . ILE A 1 97 ? -30.595 5.307 54.909 1.00 95.12 97 ILE A N 1
ATOM 704 C CA . ILE A 1 97 ? -29.562 5.791 53.981 1.00 95.12 97 ILE A CA 1
ATOM 705 C C . ILE A 1 97 ? -28.806 4.600 53.383 1.00 95.12 97 ILE A C 1
ATOM 707 O O . ILE A 1 97 ? -28.289 3.758 54.116 1.00 95.12 97 ILE A O 1
ATOM 711 N N . ILE A 1 98 ? -28.706 4.554 52.052 1.00 97.00 98 ILE A N 1
ATOM 712 C CA . ILE A 1 98 ? -27.822 3.624 51.344 1.00 97.00 98 ILE A CA 1
ATOM 713 C C . ILE A 1 98 ? -26.485 4.331 51.097 1.00 97.00 98 ILE A C 1
ATOM 715 O O . ILE A 1 98 ? -26.441 5.379 50.450 1.00 97.00 98 ILE A O 1
ATOM 719 N N . ALA A 1 99 ? -25.398 3.774 51.627 1.00 96.50 99 ALA A N 1
ATOM 720 C CA . ALA A 1 99 ? -24.048 4.328 51.510 1.00 96.50 99 ALA A CA 1
ATOM 721 C C . ALA A 1 99 ? -22.994 3.213 51.446 1.00 96.50 99 ALA A C 1
ATOM 723 O O . ALA A 1 99 ? -23.267 2.055 51.766 1.00 96.50 99 ALA A O 1
ATOM 724 N N . GLY A 1 100 ? -21.777 3.562 51.034 1.00 96.81 100 GLY A N 1
ATOM 725 C CA 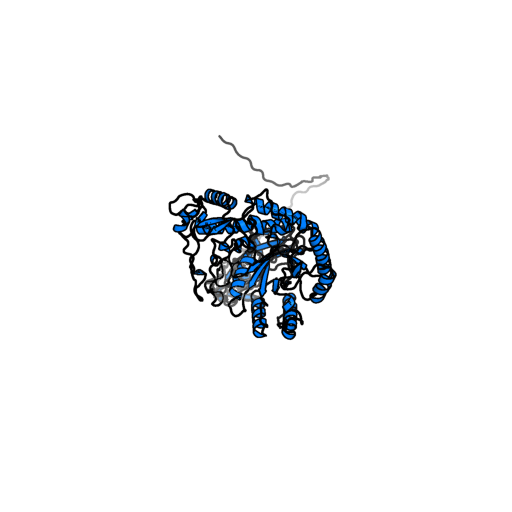. GLY A 1 100 ? -20.662 2.621 50.913 1.00 96.81 100 GLY A CA 1
ATOM 726 C C . GLY A 1 100 ? -19.857 2.851 49.642 1.00 96.81 100 GLY A C 1
ATOM 727 O O . GLY A 1 100 ? -19.979 3.893 49.007 1.00 96.81 100 GLY A O 1
ATOM 728 N N . THR A 1 101 ? -19.020 1.886 49.271 1.00 97.38 101 THR A N 1
ATOM 729 C CA . THR A 1 101 ? -18.223 1.943 48.037 1.00 97.38 101 THR A CA 1
ATOM 730 C C . THR A 1 101 ? -18.535 0.702 47.213 1.00 97.38 101 THR A C 1
ATOM 732 O O . THR A 1 101 ? -18.147 -0.389 47.630 1.00 97.38 101 THR A O 1
ATOM 735 N N . PRO A 1 102 ? -19.242 0.825 46.077 1.00 97.06 102 PRO A N 1
ATOM 736 C CA . PRO A 1 102 ? -19.643 -0.333 45.304 1.00 97.06 102 PRO A CA 1
ATOM 737 C C . PRO A 1 102 ? -18.410 -0.992 44.669 1.00 97.06 102 PRO A C 1
ATOM 739 O O . PRO A 1 102 ? -17.549 -0.303 44.122 1.00 97.06 102 PRO A O 1
ATOM 742 N N . SER A 1 103 ? -18.309 -2.317 44.733 1.00 96.75 103 SER A N 1
ATOM 743 C CA . SER A 1 103 ? -17.120 -3.066 44.295 1.00 96.75 103 SER A CA 1
ATOM 744 C C . SER A 1 103 ? -17.312 -3.853 42.998 1.00 96.75 103 SER A C 1
ATOM 746 O O . SER A 1 103 ? -16.340 -4.367 42.450 1.00 96.75 103 SER A O 1
ATOM 748 N N . THR A 1 104 ? -18.539 -3.963 42.480 1.00 96.44 104 THR A N 1
ATOM 749 C CA . THR A 1 104 ? -18.830 -4.770 41.284 1.00 96.44 104 THR A CA 1
ATOM 750 C C . THR A 1 104 ? -19.786 -4.044 40.345 1.00 96.44 104 THR A C 1
ATOM 752 O O . THR A 1 104 ? -20.882 -3.648 40.743 1.00 96.44 104 THR A O 1
ATOM 755 N N . ALA A 1 105 ? -19.368 -3.888 39.088 1.00 96.06 105 ALA A N 1
ATOM 756 C CA . ALA A 1 105 ? -20.164 -3.260 38.041 1.00 96.06 105 ALA A CA 1
ATOM 757 C C . ALA A 1 105 ? -21.370 -4.134 37.662 1.00 96.06 105 ALA A C 1
ATOM 759 O O . ALA A 1 105 ? -21.262 -5.359 37.628 1.00 96.06 105 ALA A O 1
ATOM 760 N N . GLY A 1 106 ? -22.507 -3.516 37.355 1.00 95.50 106 GLY A N 1
ATOM 761 C CA . GLY A 1 106 ? -23.718 -4.232 36.963 1.00 95.50 106 GLY A CA 1
ATOM 762 C C . GLY A 1 106 ? -25.004 -3.456 37.218 1.00 95.50 106 GLY A C 1
ATOM 763 O O . GLY A 1 106 ? -24.998 -2.373 37.806 1.00 95.50 106 GLY A O 1
ATOM 764 N N . VAL A 1 107 ? -26.118 -4.044 36.788 1.00 96.25 107 VAL A N 1
ATOM 765 C CA . VAL A 1 107 ? -27.471 -3.562 37.081 1.00 96.25 107 VAL A CA 1
ATOM 766 C C . VAL A 1 107 ? -28.048 -4.388 38.228 1.00 96.25 107 VAL A C 1
ATOM 768 O O . VAL A 1 107 ? -28.150 -5.610 38.126 1.00 96.25 107 VAL A O 1
ATOM 771 N N . TYR A 1 108 ? -28.433 -3.722 39.315 1.00 96.62 108 TYR A N 1
ATOM 772 C CA . TYR A 1 108 ? -28.949 -4.345 40.532 1.00 96.62 108 TYR A CA 1
ATOM 773 C C . TYR A 1 108 ? -30.388 -3.906 40.774 1.00 96.62 108 TYR A C 1
ATOM 775 O O . TYR A 1 108 ? -30.659 -2.717 40.942 1.00 96.62 108 TYR A O 1
ATOM 783 N N . VAL A 1 109 ? -31.302 -4.875 40.823 1.00 97.38 109 VAL A N 1
ATOM 784 C CA . VAL A 1 109 ? -32.718 -4.647 41.127 1.00 97.38 109 VAL A CA 1
ATOM 785 C C . VAL A 1 109 ? -33.000 -5.126 42.547 1.00 97.38 109 VAL A C 1
ATOM 787 O O . VAL A 1 109 ? -32.773 -6.293 42.868 1.00 97.38 109 VAL A O 1
ATOM 790 N N . PHE A 1 110 ? -33.488 -4.234 43.404 1.00 97.12 110 PHE A N 1
ATOM 791 C CA . PHE A 1 110 ? -33.840 -4.550 44.788 1.00 97.12 110 PHE A CA 1
ATOM 792 C C . PHE A 1 110 ? -35.055 -3.746 45.253 1.00 97.12 110 PHE A C 1
ATOM 794 O O . PHE A 1 110 ? -35.384 -2.708 44.688 1.00 97.12 110 PHE A O 1
ATOM 801 N N . THR A 1 111 ? -35.749 -4.237 46.278 1.00 97.69 111 THR A N 1
ATOM 802 C CA . THR A 1 111 ? -36.917 -3.570 46.872 1.00 97.69 111 THR A CA 1
ATOM 803 C C . THR A 1 111 ? -36.611 -3.161 48.303 1.00 97.69 111 THR A C 1
ATOM 805 O O . THR A 1 111 ? -36.231 -4.005 49.118 1.00 97.69 111 THR A O 1
ATOM 808 N N . ILE A 1 112 ? -36.801 -1.879 48.614 1.00 97.69 112 ILE A N 1
ATOM 809 C CA . ILE A 1 112 ? -36.739 -1.369 49.985 1.00 97.69 112 ILE A CA 1
ATOM 810 C C . ILE A 1 112 ? -38.142 -1.387 50.582 1.00 97.69 112 ILE A C 1
ATOM 812 O O . ILE A 1 112 ? -39.086 -0.877 49.979 1.00 97.69 112 ILE A O 1
ATOM 816 N N . HIS A 1 113 ? -38.264 -1.966 51.773 1.00 96.38 113 HIS A N 1
ATOM 817 C CA . HIS A 1 113 ? -39.477 -1.964 52.581 1.00 96.38 113 HIS A CA 1
ATOM 818 C C . HIS A 1 113 ? -39.294 -1.006 53.757 1.00 96.38 113 HIS A C 1
ATOM 820 O O . HIS A 1 113 ? -38.380 -1.183 54.564 1.00 96.38 113 HIS A O 1
ATOM 826 N N . ALA A 1 114 ? -40.161 0.004 53.827 1.00 95.06 114 ALA A N 1
ATOM 827 C CA . ALA A 1 114 ? -40.323 0.895 54.965 1.00 95.06 114 ALA A CA 1
ATOM 828 C C . ALA A 1 114 ? -41.549 0.469 55.787 1.00 95.06 114 ALA A C 1
ATOM 830 O O . ALA A 1 114 ? -42.632 0.288 55.229 1.00 95.06 114 ALA A O 1
ATOM 831 N N . ASN A 1 115 ? -41.389 0.335 57.102 1.00 93.62 115 ASN A N 1
ATOM 832 C CA . ASN A 1 115 ? -42.457 -0.044 58.030 1.00 93.62 115 ASN A CA 1
ATOM 833 C C . ASN A 1 115 ? -42.498 0.930 59.217 1.00 93.62 115 ASN A C 1
ATOM 835 O O . ASN A 1 115 ? -41.486 1.131 59.888 1.00 93.62 115 ASN A O 1
ATOM 839 N N . SER A 1 116 ? -43.667 1.518 59.489 1.00 90.88 116 SER A N 1
ATOM 840 C CA . SER A 1 116 ? -43.901 2.429 60.628 1.00 90.88 116 SER A CA 1
ATOM 841 C C . SER A 1 116 ? -44.506 1.733 61.858 1.00 90.88 116 SER A C 1
ATOM 843 O O . SER A 1 116 ? -45.008 2.389 62.769 1.00 90.88 116 SER A O 1
ATOM 845 N N . GLY A 1 117 ? -44.565 0.400 61.860 1.00 88.31 117 GLY A N 1
ATOM 846 C CA . GLY A 1 117 ? -45.293 -0.421 62.831 1.00 88.31 117 GLY A CA 1
ATOM 847 C C . GLY A 1 117 ? -46.803 -0.516 62.578 1.00 88.31 117 GLY A C 1
ATOM 848 O O . GLY A 1 117 ? -47.425 -1.483 63.007 1.00 88.31 117 GLY A O 1
ATOM 849 N N . THR A 1 118 ? -47.393 0.443 61.856 1.00 87.75 118 THR A N 1
ATOM 850 C CA . THR A 1 118 ? -48.833 0.460 61.517 1.00 87.75 118 THR A CA 1
ATOM 851 C C . THR A 1 118 ? -49.106 0.452 60.017 1.00 87.75 118 THR A C 1
ATOM 853 O O . THR A 1 118 ? -50.205 0.090 59.604 1.00 87.75 118 THR A O 1
ATOM 856 N N . GLN A 1 119 ? -48.121 0.834 59.200 1.00 90.94 119 GLN A N 1
ATOM 857 C CA . GLN A 1 119 ? -48.226 0.861 57.746 1.00 90.94 119 GLN A CA 1
ATOM 858 C C . GLN A 1 119 ? -46.919 0.430 57.080 1.00 90.94 119 GLN A C 1
ATOM 860 O O . GLN A 1 119 ? -45.834 0.595 57.643 1.00 90.94 119 GLN A O 1
ATOM 865 N N . ASP A 1 120 ? -47.054 -0.081 55.857 1.00 92.56 120 ASP A N 1
ATOM 866 C CA . ASP A 1 120 ? -45.964 -0.541 55.004 1.00 92.56 120 ASP A CA 1
ATOM 867 C C . ASP A 1 120 ? -45.902 0.266 53.709 1.00 92.56 120 ASP A C 1
ATOM 869 O O . ASP A 1 120 ? -46.929 0.551 53.097 1.00 92.56 120 ASP A O 1
ATOM 873 N N . SER A 1 121 ? -44.684 0.540 53.246 1.00 94.69 121 SER A N 1
ATOM 874 C CA . SER A 1 121 ? -44.411 1.085 51.918 1.00 94.69 121 SER A CA 1
ATOM 875 C C . SER A 1 121 ? -43.252 0.332 51.274 1.00 94.69 121 SER A C 1
ATOM 877 O O . SER A 1 121 ? -42.263 0.023 51.940 1.00 94.69 121 SER A O 1
ATOM 879 N N . ARG A 1 122 ? -43.365 0.003 49.986 1.00 95.38 122 ARG A N 1
ATOM 880 C CA . ARG A 1 122 ? -42.355 -0.760 49.239 1.00 95.38 122 ARG A CA 1
ATOM 881 C C . ARG A 1 122 ? -41.981 -0.013 47.973 1.00 95.38 122 ARG A C 1
ATOM 883 O O . ARG A 1 122 ? -42.869 0.406 47.236 1.00 95.38 122 ARG A O 1
ATOM 890 N N . LEU A 1 123 ? -40.685 0.095 47.698 1.00 96.50 123 LEU A N 1
ATOM 891 C CA . LEU A 1 123 ? -40.183 0.731 46.484 1.00 96.50 123 LEU A CA 1
ATOM 892 C C . LEU A 1 123 ? -39.124 -0.138 45.806 1.00 96.50 123 LEU A C 1
ATOM 894 O O . LEU A 1 123 ? -38.106 -0.474 46.412 1.00 96.50 123 LEU A O 1
ATOM 898 N N . GLY A 1 124 ? -39.364 -0.473 44.538 1.00 96.44 124 GLY A N 1
ATOM 899 C CA . GLY A 1 124 ? -38.377 -1.109 43.669 1.00 96.44 124 GLY A CA 1
ATOM 900 C C . GLY A 1 124 ? -37.364 -0.093 43.139 1.00 96.44 124 GLY A C 1
ATOM 901 O O . GLY A 1 124 ? -37.738 0.980 42.667 1.00 96.44 124 GLY A O 1
ATOM 902 N N . ILE A 1 125 ? -36.081 -0.439 43.202 1.00 96.12 125 ILE A N 1
ATOM 903 C CA . ILE A 1 125 ? -34.955 0.379 42.747 1.00 96.12 125 ILE A CA 1
ATOM 904 C C . ILE A 1 125 ? -34.112 -0.452 41.781 1.00 96.12 125 ILE A C 1
ATOM 906 O O . ILE A 1 125 ? -33.796 -1.607 42.057 1.00 96.12 125 ILE A O 1
ATOM 910 N N . THR A 1 126 ? -33.734 0.154 40.655 1.00 96.44 126 THR A N 1
ATOM 911 C CA . THR A 1 126 ? -32.785 -0.394 39.678 1.00 96.44 126 THR A CA 1
ATOM 912 C C . THR A 1 126 ? -31.520 0.461 39.691 1.00 96.44 126 THR A C 1
ATOM 914 O O . THR A 1 126 ? -31.429 1.466 38.992 1.00 96.44 126 THR A O 1
ATOM 917 N N . ALA A 1 127 ? -30.541 0.097 40.516 1.00 94.81 127 ALA A N 1
ATOM 918 C CA . ALA A 1 127 ? -29.272 0.815 40.600 1.00 94.81 127 ALA A CA 1
ATOM 919 C C . ALA A 1 127 ? -28.284 0.299 39.548 1.00 94.81 127 ALA A C 1
ATOM 921 O O . ALA A 1 127 ? -28.076 -0.907 39.425 1.00 94.81 127 ALA A O 1
ATOM 922 N N . THR A 1 128 ? -27.636 1.212 38.827 1.00 95.81 128 THR A N 1
ATOM 923 C CA . THR A 1 128 ? -26.563 0.875 37.883 1.00 95.81 128 THR A CA 1
ATOM 924 C C . THR A 1 128 ? -25.215 1.240 38.489 1.00 95.81 128 THR A C 1
ATOM 926 O O . THR A 1 128 ? -24.985 2.395 38.843 1.00 95.81 128 THR A O 1
ATOM 929 N N . ILE A 1 129 ? -24.319 0.259 38.604 1.00 96.06 129 ILE A N 1
ATOM 930 C CA . ILE A 1 129 ? -22.913 0.473 38.947 1.00 96.06 129 ILE A CA 1
ATOM 931 C C . ILE A 1 129 ? -22.096 0.374 37.662 1.00 96.06 129 ILE A C 1
ATOM 933 O O . ILE A 1 129 ? -21.881 -0.720 37.145 1.00 96.06 129 ILE A O 1
ATOM 937 N N . GLU A 1 130 ? -21.635 1.504 37.143 1.00 95.31 130 GLU A N 1
ATOM 938 C CA . GLU A 1 130 ? -20.735 1.561 35.997 1.00 95.31 130 GLU A CA 1
ATOM 939 C C . GLU A 1 130 ? -19.358 0.991 36.346 1.00 95.31 130 GLU A C 1
ATOM 941 O O . GLU A 1 130 ? -18.827 1.220 37.439 1.00 95.31 130 GLU A O 1
ATOM 946 N N . SER A 1 131 ? -18.746 0.291 35.386 1.00 94.19 131 SER A N 1
ATOM 947 C CA . SER A 1 131 ? -17.330 -0.078 35.486 1.00 94.19 131 SER A CA 1
ATOM 948 C C . SER A 1 131 ? -16.450 1.174 35.610 1.00 94.19 131 SER A C 1
ATOM 950 O O . SER A 1 131 ? -16.750 2.214 35.018 1.00 94.19 131 SER A O 1
ATOM 952 N N . ALA A 1 132 ? -15.375 1.054 36.392 1.00 92.75 132 ALA A N 1
ATOM 953 C CA . ALA A 1 132 ? -14.352 2.084 36.548 1.00 92.75 132 ALA A CA 1
ATOM 954 C C . ALA A 1 132 ? -13.336 2.098 35.393 1.00 92.75 132 ALA A C 1
ATOM 956 O O . ALA A 1 132 ? -12.610 3.080 35.241 1.00 92.75 132 ALA A O 1
ATOM 957 N N . ASP A 1 133 ? -13.285 1.031 34.591 1.00 93.25 133 ASP A N 1
ATOM 958 C CA . ASP A 1 133 ? -12.397 0.948 33.433 1.00 93.25 133 ASP A CA 1
ATOM 959 C C . ASP A 1 133 ? -12.806 1.973 32.372 1.00 93.25 133 ASP A C 1
ATOM 961 O O . ASP A 1 133 ? -13.946 2.431 32.327 1.00 93.25 133 ASP A O 1
ATOM 965 N N . THR A 1 134 ? -11.907 2.329 31.462 1.00 92.94 134 THR A N 1
ATOM 966 C CA . THR A 1 134 ? -12.256 3.181 30.317 1.00 92.94 134 THR A CA 1
ATOM 967 C C . THR A 1 134 ? -13.025 2.366 29.277 1.00 92.94 134 THR A C 1
ATOM 969 O O . THR A 1 134 ? -12.641 1.243 28.965 1.00 92.94 134 THR A O 1
ATOM 972 N N . LEU A 1 135 ? -14.111 2.924 28.729 1.00 96.00 135 LEU A N 1
ATOM 973 C CA . LEU A 1 135 ? -14.827 2.285 27.624 1.00 96.00 135 LEU A CA 1
ATOM 974 C C . LEU A 1 135 ? -13.971 2.457 26.370 1.00 96.00 135 LEU A C 1
ATOM 976 O O . LEU A 1 135 ? -13.634 3.588 26.019 1.00 96.00 135 LEU A O 1
ATOM 980 N N . THR A 1 136 ? -13.630 1.368 25.691 1.00 96.81 136 THR A N 1
ATOM 981 C CA . THR A 1 136 ? -12.893 1.429 24.422 1.00 96.81 136 THR A CA 1
ATOM 982 C C . THR A 1 136 ? -13.690 0.772 23.309 1.00 96.81 136 THR A C 1
ATOM 984 O O . THR A 1 136 ? -14.451 -0.166 23.547 1.00 96.81 136 THR A O 1
ATOM 987 N N . LEU A 1 137 ? -13.531 1.302 22.096 1.00 96.56 137 LEU A N 1
ATOM 988 C CA . LEU A 1 137 ? -14.186 0.835 20.883 1.00 96.56 137 LEU A CA 1
ATOM 989 C C . LEU A 1 137 ? -13.143 0.728 19.775 1.00 96.56 137 LEU A C 1
ATOM 991 O O . LEU A 1 137 ? -12.506 1.724 19.436 1.00 96.56 137 LEU A O 1
ATOM 995 N N . VAL A 1 138 ? -13.002 -0.462 19.203 1.00 94.19 138 VAL A N 1
ATOM 996 C CA . VAL A 1 138 ? -12.080 -0.734 18.098 1.00 94.19 138 VAL A CA 1
ATOM 997 C C . VAL A 1 138 ? -12.816 -1.497 17.000 1.00 94.19 138 VAL A C 1
ATOM 999 O O . VAL A 1 138 ? -13.649 -2.356 17.286 1.00 94.19 138 VAL A O 1
ATOM 1002 N N . TYR A 1 139 ? -12.504 -1.172 15.750 1.00 92.19 139 TYR A N 1
ATOM 1003 C CA . TYR A 1 139 ? -12.865 -1.957 14.574 1.00 92.19 139 TYR A CA 1
ATOM 1004 C C . TYR A 1 139 ? -11.583 -2.345 13.847 1.00 92.19 139 TYR A C 1
ATOM 1006 O O . TYR A 1 139 ? -10.649 -1.544 13.788 1.00 92.19 139 TYR A O 1
ATOM 1014 N N . ASP A 1 140 ? -11.575 -3.525 13.239 1.00 80.69 140 ASP A N 1
ATOM 1015 C CA . ASP A 1 140 ? -10.552 -3.874 12.257 1.00 80.69 140 ASP A CA 1
ATOM 1016 C C . ASP A 1 140 ? -10.840 -3.095 10.966 1.00 80.69 140 ASP A C 1
ATOM 1018 O O . ASP A 1 140 ? -11.970 -3.119 10.476 1.00 80.69 140 ASP A O 1
ATOM 1022 N N . ALA A 1 141 ? -9.848 -2.368 10.441 1.00 69.19 141 ALA A N 1
ATOM 1023 C CA . ALA A 1 141 ? -9.972 -1.511 9.259 1.00 69.19 141 ALA A CA 1
ATOM 1024 C C . ALA A 1 141 ? -9.721 -2.319 7.968 1.00 69.19 141 ALA A C 1
ATOM 1026 O O . ALA A 1 141 ? -8.564 -2.630 7.677 1.00 69.19 141 ALA A O 1
ATOM 1027 N N . PRO A 1 142 ? -10.750 -2.689 7.176 1.00 74.25 142 PRO A N 1
ATOM 1028 C CA . PRO A 1 142 ? -10.565 -3.617 6.071 1.00 74.25 142 PRO A CA 1
ATOM 1029 C C . PRO A 1 142 ? -10.610 -2.928 4.702 1.00 74.25 142 PRO A C 1
ATOM 1031 O O . PRO A 1 142 ? -11.361 -1.976 4.464 1.00 74.25 142 PRO A O 1
ATOM 1034 N N . ALA A 1 143 ? -9.872 -3.504 3.754 1.00 83.06 143 ALA A N 1
ATOM 1035 C CA . ALA A 1 143 ? -10.226 -3.380 2.348 1.00 83.06 143 ALA A CA 1
ATOM 1036 C C . ALA A 1 143 ? -11.476 -4.236 2.083 1.00 83.06 143 ALA A C 1
ATOM 1038 O O . ALA A 1 143 ? -11.500 -5.427 2.393 1.00 83.06 143 ALA A O 1
ATOM 1039 N N . LEU A 1 144 ? -12.516 -3.628 1.521 1.00 88.75 144 LEU A N 1
ATOM 1040 C CA . LEU A 1 144 ? -13.795 -4.257 1.229 1.00 88.75 144 LEU A CA 1
ATOM 1041 C C . LEU A 1 144 ? -13.981 -4.476 -0.276 1.00 88.75 144 LEU A C 1
ATOM 1043 O O . LEU A 1 144 ? -13.605 -3.613 -1.078 1.00 88.75 144 LEU A O 1
ATOM 1047 N N . PRO A 1 145 ? -14.595 -5.602 -0.673 1.00 89.88 145 PRO A N 1
ATOM 1048 C CA . PRO A 1 145 ? -14.891 -5.867 -2.069 1.00 89.88 145 PRO A CA 1
ATOM 1049 C C . PRO A 1 145 ? -16.029 -4.967 -2.571 1.00 89.88 145 PRO A C 1
ATOM 1051 O O . PRO A 1 145 ? -17.089 -4.858 -1.953 1.00 89.88 145 PRO A O 1
ATOM 1054 N N . LEU A 1 146 ? -15.821 -4.343 -3.727 1.00 91.00 146 LEU A N 1
ATOM 1055 C CA . LEU A 1 146 ? -16.852 -3.630 -4.474 1.00 91.00 146 LEU A CA 1
ATOM 1056 C C . LEU A 1 146 ? -17.882 -4.625 -5.023 1.00 91.00 146 LEU A C 1
ATOM 1058 O O . LEU A 1 146 ? -17.515 -5.644 -5.604 1.00 91.00 146 LEU A O 1
ATOM 1062 N N . ASN A 1 147 ? -19.165 -4.294 -4.896 1.00 92.00 147 ASN A N 1
ATOM 1063 C CA . ASN A 1 147 ? -20.302 -5.065 -5.400 1.00 92.00 147 ASN A CA 1
ATOM 1064 C C . ASN A 1 147 ? -20.389 -6.507 -4.862 1.00 92.00 147 ASN A C 1
ATOM 1066 O O . ASN A 1 147 ? -21.035 -7.351 -5.481 1.00 92.00 147 ASN A O 1
ATOM 1070 N N . ALA A 1 148 ? -19.782 -6.795 -3.706 1.00 91.50 148 ALA A N 1
ATOM 1071 C CA . ALA A 1 148 ? -19.935 -8.072 -3.014 1.00 91.50 148 ALA A CA 1
ATOM 1072 C C . ALA A 1 148 ? -20.325 -7.864 -1.546 1.00 91.50 148 ALA A C 1
ATOM 1074 O O . ALA A 1 148 ? -19.877 -6.920 -0.893 1.00 91.50 148 ALA A O 1
ATOM 1075 N N . ALA A 1 149 ? -21.180 -8.751 -1.034 1.00 93.81 149 ALA A N 1
ATOM 1076 C CA . ALA A 1 149 ? -21.597 -8.713 0.360 1.00 93.81 149 ALA A CA 1
ATOM 1077 C C . ALA A 1 149 ? -20.407 -9.002 1.282 1.00 93.81 149 ALA A C 1
ATOM 1079 O O . ALA A 1 149 ? -19.638 -9.935 1.042 1.00 93.81 149 ALA A O 1
ATOM 1080 N N . ILE A 1 150 ? -20.270 -8.213 2.347 1.00 93.12 150 ILE A N 1
ATOM 1081 C CA . ILE A 1 150 ? -19.188 -8.386 3.316 1.00 93.12 150 ILE A CA 1
ATOM 1082 C C . ILE A 1 150 ? -19.602 -9.334 4.441 1.00 93.12 150 ILE A C 1
ATOM 1084 O O . ILE A 1 150 ? -20.761 -9.354 4.865 1.00 93.12 150 ILE A O 1
ATOM 1088 N N . SER A 1 151 ? -18.629 -10.056 4.995 1.00 91.06 151 SER A N 1
ATOM 1089 C CA . SER A 1 151 ? -18.786 -10.639 6.328 1.00 91.06 151 SER A CA 1
ATOM 1090 C C . SER A 1 151 ? -18.970 -9.508 7.347 1.00 91.06 151 SER A C 1
ATOM 1092 O O . SER A 1 151 ? -18.202 -8.543 7.296 1.00 91.06 151 SER A O 1
ATOM 1094 N N . PRO A 1 152 ? -19.952 -9.591 8.267 1.00 93.19 152 PRO A N 1
ATOM 1095 C CA . PRO A 1 152 ? -20.184 -8.521 9.227 1.00 93.19 152 PRO A CA 1
ATOM 1096 C C . PRO A 1 152 ? -18.940 -8.215 10.066 1.00 93.19 152 PRO A C 1
ATOM 1098 O O . PRO A 1 152 ? -18.417 -9.098 10.749 1.00 93.19 152 PRO A O 1
ATOM 1101 N N . ILE A 1 153 ? -18.490 -6.961 10.043 1.00 93.75 153 ILE A N 1
ATOM 1102 C CA . ILE A 1 153 ? -17.367 -6.497 10.864 1.00 93.75 153 ILE A CA 1
ATOM 1103 C C . ILE A 1 153 ? -17.930 -6.143 12.228 1.00 93.75 153 ILE A C 1
ATOM 1105 O O . ILE A 1 153 ? -18.762 -5.242 12.343 1.00 93.75 153 ILE A O 1
ATOM 1109 N N . LYS A 1 154 ? -17.498 -6.858 13.263 1.00 94.50 154 LYS A N 1
ATOM 1110 C CA . LYS A 1 154 ? -17.975 -6.638 14.628 1.00 94.50 154 LYS A CA 1
ATOM 1111 C C . LYS A 1 154 ? -17.042 -5.687 15.378 1.00 94.50 154 LYS A C 1
ATOM 1113 O O . LYS A 1 154 ? -15.828 -5.824 15.244 1.00 94.50 154 LYS A O 1
ATOM 1118 N N . PRO A 1 155 ? -17.578 -4.767 16.194 1.00 95.38 155 PRO A N 1
ATOM 1119 C CA . PRO A 1 155 ? -16.754 -3.954 17.073 1.00 95.38 155 PRO A CA 1
ATOM 1120 C C . PRO A 1 155 ? -16.169 -4.801 18.206 1.00 95.38 155 PRO A C 1
ATOM 1122 O O . PRO A 1 155 ? -16.863 -5.623 18.808 1.00 95.38 155 PRO A O 1
ATOM 1125 N N . ALA A 1 156 ? -14.920 -4.528 18.563 1.00 95.25 156 ALA A N 1
ATOM 1126 C CA . ALA A 1 156 ? -14.343 -4.939 19.833 1.00 95.25 156 ALA A CA 1
ATOM 1127 C C . ALA A 1 156 ? -14.609 -3.840 20.874 1.00 95.25 156 ALA A C 1
ATOM 1129 O O . ALA A 1 156 ? -14.076 -2.731 20.783 1.00 95.25 156 ALA A O 1
ATOM 1130 N N . LEU A 1 157 ? -15.465 -4.147 21.852 1.00 94.94 157 LEU A N 1
ATOM 1131 C CA . LEU A 1 157 ? -15.799 -3.263 22.970 1.00 94.94 157 LEU A CA 1
ATOM 1132 C C . LEU A 1 157 ? -15.168 -3.809 24.257 1.00 94.94 157 LEU A C 1
ATOM 1134 O O . LEU A 1 157 ? -15.311 -4.996 24.548 1.00 94.94 157 LEU A O 1
ATOM 1138 N N . SER A 1 158 ? -14.510 -2.958 25.046 1.00 94.56 158 SER A N 1
ATOM 1139 C CA . SER A 1 158 ? -13.963 -3.346 26.356 1.00 94.56 158 SER A CA 1
ATOM 1140 C C . SER A 1 158 ? -14.230 -2.289 27.432 1.00 94.56 158 SER A C 1
ATOM 1142 O O . SER A 1 158 ? -14.574 -1.149 27.115 1.00 94.56 158 SER A O 1
ATOM 1144 N N . GLY A 1 159 ? -14.136 -2.681 28.707 1.00 92.44 159 GLY A N 1
ATOM 1145 C CA . GLY A 1 159 ? -14.482 -1.820 29.847 1.00 92.44 159 GLY A CA 1
ATOM 1146 C C . GLY A 1 159 ? -15.990 -1.582 30.009 1.00 92.44 159 GLY A C 1
ATOM 1147 O O . GLY A 1 159 ? -16.406 -0.618 30.660 1.00 92.44 159 GLY A O 1
ATOM 1148 N N . ASN A 1 160 ? -16.819 -2.428 29.394 1.00 92.94 160 ASN A N 1
ATOM 1149 C CA . ASN A 1 160 ? -18.272 -2.335 29.429 1.00 92.94 160 ASN A CA 1
ATOM 1150 C C . ASN A 1 160 ? -18.848 -2.732 30.799 1.00 92.94 160 ASN A C 1
ATOM 1152 O O . ASN A 1 160 ? -18.307 -3.558 31.527 1.00 92.94 160 ASN A O 1
ATOM 1156 N N . THR A 1 161 ? -19.992 -2.149 31.134 1.00 94.50 161 THR A N 1
ATOM 1157 C CA . THR A 1 161 ? -20.784 -2.468 32.320 1.00 94.50 161 THR A CA 1
ATOM 1158 C C . THR A 1 161 ? -21.775 -3.587 31.983 1.00 94.50 161 THR A C 1
ATOM 1160 O O . THR A 1 161 ? -22.606 -3.400 31.087 1.00 94.50 161 THR A O 1
ATOM 1163 N N . PRO A 1 162 ? -21.727 -4.746 32.666 1.00 93.12 162 PRO A N 1
ATOM 1164 C CA . PRO A 1 162 ? -22.682 -5.829 32.444 1.00 93.12 162 PRO A CA 1
ATOM 1165 C C . PRO A 1 162 ? -24.136 -5.376 32.643 1.00 93.12 162 PRO A C 1
ATOM 1167 O O . PRO A 1 162 ? -24.451 -4.668 33.597 1.00 93.12 162 PRO A O 1
ATOM 1170 N N . GLY A 1 163 ? -25.033 -5.790 31.745 1.00 90.31 163 GLY A N 1
ATOM 1171 C CA . GLY A 1 163 ? -26.465 -5.469 31.819 1.00 90.31 163 GLY A CA 1
ATOM 1172 C C . GLY A 1 163 ? -26.854 -4.064 31.343 1.00 90.31 163 GLY A C 1
ATOM 1173 O O . GLY A 1 163 ? -28.045 -3.786 31.235 1.00 90.31 163 GLY A O 1
ATOM 1174 N N . VAL A 1 164 ? -25.892 -3.197 31.006 1.00 93.38 164 VAL A N 1
ATOM 1175 C CA . VAL A 1 164 ? -26.168 -1.872 30.430 1.00 93.38 164 VAL A CA 1
ATOM 1176 C C . VAL A 1 164 ? -26.086 -1.948 28.898 1.00 93.38 164 VAL A C 1
ATOM 1178 O O . VAL A 1 164 ? -25.027 -2.301 28.371 1.00 93.38 164 VAL A O 1
ATOM 1181 N N . PRO A 1 165 ? -27.158 -1.617 28.153 1.00 93.31 165 PRO A N 1
ATOM 1182 C CA . PRO A 1 165 ? -27.129 -1.605 26.691 1.00 93.31 165 PRO A CA 1
ATOM 1183 C C . PRO A 1 165 ? -26.129 -0.589 26.131 1.00 93.31 165 PRO A C 1
ATOM 1185 O O . PRO A 1 165 ? -25.976 0.507 26.674 1.00 93.31 165 PRO A O 1
ATOM 1188 N N . THR A 1 166 ? -25.496 -0.932 25.010 1.00 96.50 166 THR A N 1
ATOM 1189 C CA . THR A 1 166 ? -24.614 -0.027 24.261 1.00 96.50 166 THR A CA 1
ATOM 1190 C C . THR A 1 166 ? -25.319 0.429 22.990 1.00 96.50 166 THR A C 1
ATOM 1192 O O . THR A 1 166 ? -25.780 -0.401 22.211 1.00 96.50 166 THR A O 1
ATOM 1195 N N . ALA A 1 167 ? -25.386 1.740 22.768 1.00 97.75 167 ALA A N 1
ATOM 1196 C CA . ALA A 1 167 ? -25.884 2.337 21.534 1.00 97.75 167 ALA A CA 1
ATOM 1197 C C . ALA A 1 167 ? -24.717 2.760 20.633 1.00 97.75 167 ALA A C 1
ATOM 1199 O O . ALA A 1 167 ? -23.748 3.350 21.115 1.00 97.75 167 ALA A O 1
ATOM 1200 N N . PHE A 1 168 ? -24.834 2.504 19.330 1.00 98.25 168 PHE A N 1
ATOM 1201 C CA . PHE A 1 168 ? -23.835 2.871 18.328 1.00 98.25 168 PHE A CA 1
ATOM 1202 C C . PHE A 1 168 ? -24.393 3.912 17.358 1.00 98.25 168 PHE A C 1
ATOM 1204 O O . PHE A 1 168 ? -25.546 3.824 16.943 1.00 98.25 168 PHE A O 1
ATOM 1211 N N . ALA A 1 169 ? -23.576 4.896 16.990 1.00 98.06 169 ALA A N 1
ATOM 1212 C CA . ALA A 1 169 ? -23.942 5.920 16.016 1.00 98.06 169 ALA A CA 1
ATOM 1213 C C . ALA A 1 169 ? -22.723 6.393 15.220 1.00 98.06 169 ALA A C 1
ATOM 1215 O O . ALA A 1 169 ? -21.627 6.505 15.767 1.00 98.06 169 ALA A O 1
ATOM 1216 N N . ILE A 1 170 ? -22.922 6.731 13.946 1.00 97.88 170 ILE A N 1
ATOM 1217 C CA . ILE A 1 170 ? -21.932 7.466 13.150 1.00 97.88 170 ILE A CA 1
ATOM 1218 C C . ILE A 1 170 ? -22.060 8.942 13.522 1.00 97.88 170 ILE A C 1
ATOM 1220 O O . ILE A 1 170 ? -23.145 9.511 13.416 1.00 97.88 170 ILE A O 1
ATOM 1224 N N . ILE A 1 171 ? -20.971 9.554 13.981 1.00 98.06 171 ILE A N 1
ATOM 1225 C CA . ILE A 1 171 ? -20.961 10.952 14.440 1.00 98.06 171 ILE A CA 1
ATOM 1226 C C . ILE A 1 171 ? -20.266 11.907 13.462 1.00 98.06 171 ILE A C 1
ATOM 1228 O O . ILE A 1 171 ? -20.467 13.115 13.551 1.00 98.06 171 ILE A O 1
ATOM 1232 N N . SER A 1 172 ? -19.469 11.386 12.526 1.00 97.44 172 SER A N 1
ATOM 1233 C CA . SER A 1 172 ? -18.872 12.134 11.413 1.00 97.44 172 SER A CA 1
ATOM 1234 C C . SER A 1 172 ? -18.409 11.182 10.303 1.00 97.44 172 SER A C 1
ATOM 1236 O O . SER A 1 172 ? -18.300 9.973 10.522 1.00 97.44 172 SER A O 1
ATOM 1238 N N . GLY A 1 173 ? -18.136 11.724 9.112 1.00 95.12 173 GLY A N 1
ATOM 1239 C CA . GLY A 1 173 ? -17.808 10.933 7.922 1.00 95.12 173 GLY A CA 1
ATOM 1240 C C . GLY A 1 173 ? -19.018 10.176 7.366 1.00 95.12 173 GLY A C 1
ATOM 1241 O O . GLY A 1 173 ? -20.147 10.352 7.823 1.00 95.12 173 GLY A O 1
ATOM 1242 N N . VAL A 1 174 ? -18.787 9.347 6.349 1.00 94.94 174 VAL A N 1
ATOM 1243 C CA . VAL A 1 174 ? -19.834 8.547 5.698 1.00 94.94 174 VAL A CA 1
ATOM 1244 C C . VAL A 1 174 ? -19.354 7.115 5.508 1.00 94.94 174 VAL A C 1
ATOM 1246 O O . VAL A 1 174 ? -18.167 6.880 5.287 1.00 94.94 174 VAL A O 1
ATOM 1249 N N . LEU A 1 175 ? -20.275 6.156 5.603 1.00 95.50 175 LEU A N 1
ATOM 1250 C CA . LEU A 1 175 ? -20.014 4.795 5.145 1.00 95.50 175 LEU A CA 1
ATOM 1251 C C . LEU A 1 175 ? -20.064 4.747 3.607 1.00 95.50 175 LEU A C 1
ATOM 1253 O O . LEU A 1 175 ? -20.761 5.566 2.998 1.00 95.50 175 LEU A O 1
ATOM 1257 N N . PRO A 1 176 ? -19.384 3.777 2.972 1.00 95.31 176 PRO A N 1
ATOM 1258 C CA . PRO A 1 176 ? -19.609 3.472 1.565 1.00 95.31 176 PRO A CA 1
ATOM 1259 C C . PRO A 1 176 ? -21.090 3.195 1.278 1.00 95.31 176 PRO A C 1
ATOM 1261 O O . PRO A 1 176 ? -21.778 2.565 2.085 1.00 95.31 176 PRO A O 1
ATOM 1264 N N . LEU A 1 177 ? -21.581 3.610 0.106 1.00 97.06 177 LEU A N 1
ATOM 1265 C CA . LEU A 1 177 ? -22.965 3.346 -0.296 1.00 97.06 177 LEU A CA 1
ATOM 1266 C C . LEU A 1 177 ? -23.241 1.834 -0.313 1.00 97.06 177 LEU A C 1
ATOM 1268 O O . LEU A 1 177 ? -22.501 1.079 -0.942 1.00 97.06 177 LEU A O 1
ATOM 1272 N N . GLY A 1 178 ? -24.317 1.405 0.352 1.00 96.19 178 GLY A N 1
ATOM 1273 C CA . GLY A 1 178 ? -24.693 -0.007 0.493 1.00 96.19 178 GLY A CA 1
ATOM 1274 C C . GLY A 1 178 ? -24.112 -0.708 1.728 1.00 96.19 178 GLY A C 1
ATOM 1275 O O . GLY A 1 178 ? -24.434 -1.873 1.963 1.00 96.19 178 GLY A O 1
ATOM 1276 N N . LEU A 1 179 ? -23.308 -0.009 2.540 1.00 96.62 179 LEU A N 1
ATOM 1277 C CA . LEU A 1 179 ? -22.882 -0.449 3.868 1.00 96.62 179 LEU A CA 1
ATOM 1278 C C . LEU A 1 179 ? -23.717 0.242 4.962 1.00 96.62 179 LEU A C 1
ATOM 1280 O O . LEU A 1 179 ? -24.030 1.426 4.855 1.00 96.62 179 LEU A O 1
ATOM 1284 N N . GLN A 1 180 ? -24.057 -0.483 6.030 1.00 96.44 180 GLN A N 1
ATOM 1285 C CA . GLN A 1 180 ? -24.846 0.026 7.157 1.00 96.44 180 GLN A CA 1
ATOM 1286 C C . GLN A 1 180 ? -24.221 -0.323 8.514 1.00 96.44 180 GLN A C 1
ATOM 1288 O O . GLN A 1 180 ? -23.579 -1.365 8.655 1.00 96.44 180 GLN A O 1
ATOM 1293 N N . LEU A 1 181 ? -24.458 0.537 9.511 1.00 97.56 181 LEU A N 1
ATOM 1294 C CA . LEU A 1 181 ? -24.179 0.282 10.927 1.00 97.56 181 LEU A CA 1
ATOM 1295 C C . LEU A 1 181 ? -25.427 -0.309 11.593 1.00 97.56 181 LEU A C 1
ATOM 1297 O O . LEU A 1 181 ? -26.475 0.334 11.631 1.00 97.56 181 LEU A O 1
ATOM 1301 N N . ASN A 1 182 ? -25.308 -1.524 12.116 1.00 97.69 182 ASN A N 1
ATOM 1302 C CA . ASN A 1 182 ? -26.381 -2.229 12.808 1.00 97.69 182 ASN A CA 1
ATOM 1303 C C . ASN A 1 182 ? -26.490 -1.794 14.280 1.00 97.69 182 ASN A C 1
ATOM 1305 O O . ASN A 1 182 ? -25.581 -1.188 14.848 1.00 97.69 182 ASN A O 1
ATOM 1309 N N . THR A 1 183 ? -27.600 -2.147 14.935 1.00 96.06 183 THR A N 1
ATOM 1310 C CA . THR A 1 183 ? -27.859 -1.805 16.348 1.00 96.06 183 THR A CA 1
ATOM 1311 C C . THR A 1 183 ? -26.875 -2.447 17.326 1.00 96.06 183 THR A C 1
ATOM 1313 O O . THR A 1 183 ? -26.659 -1.908 18.406 1.00 96.06 183 THR A O 1
ATOM 1316 N N . ASP A 1 184 ? -26.277 -3.582 16.957 1.00 94.88 184 ASP A N 1
ATOM 1317 C CA . ASP A 1 184 ? -25.215 -4.251 17.722 1.00 94.88 184 ASP A CA 1
ATOM 1318 C C . ASP A 1 184 ? -23.817 -3.656 17.458 1.00 94.88 184 ASP A C 1
ATOM 1320 O O . ASP A 1 184 ? -22.820 -4.152 17.979 1.00 94.88 184 ASP A O 1
ATOM 1324 N N . GLY A 1 185 ? -23.744 -2.598 16.644 1.00 95.50 185 GLY A N 1
ATOM 1325 C CA . GLY A 1 185 ? -22.512 -1.944 16.227 1.00 95.50 185 GLY A CA 1
ATOM 1326 C C . GLY A 1 185 ? -21.801 -2.636 15.066 1.00 95.50 185 GLY A C 1
ATOM 1327 O O . GLY A 1 185 ? -20.791 -2.127 14.601 1.00 95.50 185 GLY A O 1
ATOM 1328 N N . SER A 1 186 ? -22.291 -3.769 14.556 1.00 96.12 186 SER A N 1
ATOM 1329 C CA . SER A 1 186 ? -21.649 -4.413 13.407 1.00 96.12 186 SER A CA 1
ATOM 1330 C C . SER A 1 186 ? -21.859 -3.624 12.110 1.00 96.12 186 SER A C 1
ATOM 1332 O O . SER A 1 186 ? -22.916 -3.030 11.889 1.00 96.12 186 SER A O 1
ATOM 1334 N N . LEU A 1 187 ? -20.858 -3.634 11.227 1.00 96.62 187 LEU A N 1
ATOM 1335 C CA . LEU A 1 187 ? -20.983 -3.133 9.858 1.00 96.62 187 LEU A CA 1
ATOM 1336 C C . LEU A 1 187 ? -21.312 -4.290 8.920 1.00 96.62 187 LEU A C 1
ATOM 1338 O O . LEU A 1 187 ? -20.641 -5.319 8.950 1.00 96.62 187 LEU A O 1
ATOM 1342 N N . SER A 1 188 ? -22.325 -4.128 8.072 1.00 96.25 188 SER A N 1
ATOM 1343 C CA . SER A 1 188 ? -22.732 -5.150 7.096 1.00 96.25 188 SER A CA 1
ATOM 1344 C C . SER A 1 188 ? -23.311 -4.517 5.834 1.00 96.25 188 SER A C 1
ATOM 1346 O O . SER A 1 188 ? -23.672 -3.341 5.849 1.00 96.25 188 SER A O 1
ATOM 1348 N N . GLY A 1 189 ? -23.391 -5.278 4.743 1.00 96.12 189 GLY A N 1
ATOM 1349 C CA . GLY A 1 189 ? -23.977 -4.820 3.483 1.00 96.12 189 GLY A CA 1
ATOM 1350 C C . GLY A 1 189 ? -23.119 -5.149 2.265 1.00 96.12 189 GLY A C 1
ATOM 1351 O O . GLY A 1 189 ? -22.237 -6.004 2.327 1.00 96.12 189 GLY A O 1
ATOM 1352 N N . THR A 1 190 ? -23.407 -4.476 1.153 1.00 96.69 190 THR A N 1
ATOM 1353 C CA . THR A 1 190 ? -22.724 -4.630 -0.142 1.00 96.69 190 THR A CA 1
ATOM 1354 C C . THR A 1 190 ? -22.279 -3.248 -0.625 1.00 96.69 190 THR A C 1
ATOM 1356 O O . THR A 1 190 ? -23.112 -2.499 -1.134 1.00 96.69 190 THR A O 1
ATOM 1359 N N . PRO A 1 191 ? -21.002 -2.866 -0.447 1.00 95.25 191 PRO A N 1
ATOM 1360 C CA . PRO A 1 191 ? -20.487 -1.588 -0.928 1.00 95.25 191 PRO A CA 1
ATOM 1361 C C . PRO A 1 191 ? -20.601 -1.468 -2.453 1.00 95.25 191 PRO A C 1
ATOM 1363 O O . PRO A 1 191 ? -20.191 -2.371 -3.175 1.00 95.25 191 PRO A O 1
ATOM 1366 N N . THR A 1 192 ? -21.118 -0.348 -2.955 1.00 94.88 192 THR A N 1
ATOM 1367 C CA . THR A 1 192 ? -21.380 -0.122 -4.398 1.00 94.88 192 THR A CA 1
ATOM 1368 C C . THR A 1 192 ? -20.550 1.005 -5.009 1.00 94.88 192 THR A C 1
ATOM 1370 O O . THR A 1 192 ? -20.571 1.215 -6.221 1.00 94.88 192 THR A O 1
ATOM 1373 N N . THR A 1 193 ? -19.777 1.718 -4.190 1.00 90.81 193 THR A N 1
ATOM 1374 C CA . THR A 1 193 ? -18.894 2.802 -4.630 1.00 90.81 193 THR A CA 1
ATOM 1375 C C . THR A 1 193 ? -17.471 2.502 -4.182 1.00 90.81 193 THR A C 1
ATOM 1377 O O . THR A 1 193 ? -17.227 2.341 -2.987 1.00 90.81 193 THR A O 1
ATOM 1380 N N . ALA A 1 194 ? -16.541 2.429 -5.137 1.00 88.06 194 ALA A N 1
ATOM 1381 C CA . ALA A 1 194 ? -15.117 2.318 -4.841 1.00 88.06 194 ALA A CA 1
ATOM 1382 C C . ALA A 1 194 ? -14.579 3.631 -4.255 1.00 88.06 194 ALA A C 1
ATOM 1384 O O . ALA A 1 194 ? -15.079 4.709 -4.577 1.00 88.06 194 ALA A O 1
ATOM 1385 N N . GLY A 1 195 ? -13.551 3.541 -3.418 1.00 85.81 195 GLY A N 1
ATOM 1386 C CA . GLY A 1 195 ? -12.902 4.699 -2.806 1.00 85.81 195 GLY A CA 1
ATOM 1387 C C . GLY A 1 195 ? -12.585 4.501 -1.330 1.00 85.81 195 GLY A C 1
ATOM 1388 O O . GLY A 1 195 ? -12.844 3.442 -0.756 1.00 85.81 195 GLY A O 1
ATOM 1389 N N . THR A 1 196 ? -12.020 5.542 -0.723 1.00 87.69 196 THR A N 1
ATOM 1390 C CA . THR A 1 196 ? -11.657 5.568 0.697 1.00 87.69 196 THR A CA 1
ATOM 1391 C C . THR A 1 196 ? -12.684 6.364 1.496 1.00 87.69 196 THR A C 1
ATOM 1393 O O . THR A 1 196 ? -13.020 7.491 1.137 1.00 87.69 196 THR A O 1
ATOM 1396 N N . PHE A 1 197 ? -13.152 5.794 2.603 1.00 91.62 197 PHE A N 1
ATOM 1397 C CA . PHE A 1 197 ? -14.189 6.354 3.467 1.00 91.62 197 PHE A CA 1
ATOM 1398 C C . PHE A 1 197 ? -13.712 6.383 4.921 1.00 91.62 197 PHE A C 1
ATOM 1400 O O . PHE A 1 197 ? -13.133 5.406 5.396 1.00 91.62 197 PHE A O 1
ATOM 1407 N N . THR A 1 198 ? -13.968 7.485 5.634 1.00 93.38 198 THR A N 1
ATOM 1408 C CA . THR A 1 198 ? -13.456 7.707 6.999 1.00 93.38 198 THR A CA 1
ATOM 1409 C C . THR A 1 198 ? -14.547 8.011 8.039 1.00 93.38 198 THR A C 1
ATOM 1411 O O . THR A 1 198 ? -14.609 9.119 8.581 1.00 93.38 198 THR A O 1
ATOM 1414 N N . PRO A 1 199 ? -15.471 7.071 8.321 1.00 95.94 199 PRO A N 1
ATOM 1415 C CA . PRO A 1 199 ? -16.515 7.287 9.315 1.00 95.94 199 PRO A CA 1
ATOM 1416 C C . PRO A 1 199 ? -15.953 7.237 10.742 1.00 95.94 199 PRO A C 1
ATOM 1418 O O . PRO A 1 199 ? -15.108 6.405 11.073 1.00 95.94 199 PRO A O 1
ATOM 1421 N N . THR A 1 200 ? -16.483 8.088 11.620 1.00 96.94 200 THR A N 1
ATOM 1422 C CA . THR A 1 200 ? -16.247 8.005 13.066 1.00 96.94 200 THR A CA 1
ATOM 1423 C C . THR A 1 200 ? -17.478 7.425 13.746 1.00 96.94 200 THR A C 1
ATOM 1425 O O . THR A 1 200 ? -18.560 8.018 13.697 1.00 96.94 200 THR A O 1
ATOM 1428 N N . ILE A 1 201 ? -17.316 6.278 14.403 1.00 97.69 201 ILE A N 1
ATOM 1429 C CA . ILE A 1 201 ? -18.378 5.584 15.134 1.00 97.69 201 ILE A CA 1
ATOM 1430 C C . ILE A 1 201 ? -18.218 5.845 16.630 1.00 97.69 201 ILE A C 1
ATOM 1432 O O . ILE A 1 201 ? -17.127 5.724 17.185 1.00 97.69 201 ILE A O 1
ATOM 1436 N N . LYS A 1 202 ? -19.321 6.182 17.295 1.00 98.06 202 LYS A N 1
ATOM 1437 C CA . LYS A 1 202 ? -19.423 6.373 18.741 1.00 98.06 202 LYS A CA 1
ATOM 1438 C C . LYS A 1 202 ? -20.227 5.238 19.365 1.00 98.06 202 LYS A C 1
ATOM 1440 O O . LYS A 1 202 ? -21.363 5.007 18.961 1.00 98.06 202 LYS A O 1
ATOM 1445 N N . ALA A 1 203 ? -19.670 4.598 20.387 1.00 98.12 203 ALA A N 1
ATOM 1446 C CA . ALA A 1 203 ? -20.400 3.760 21.332 1.00 98.12 203 ALA A CA 1
ATOM 1447 C C . ALA A 1 203 ? -20.785 4.596 22.559 1.00 98.12 203 ALA A C 1
ATOM 1449 O O . ALA A 1 203 ? -19.964 5.347 23.087 1.00 98.12 203 ALA A O 1
ATOM 1450 N N . THR A 1 204 ? -22.026 4.469 23.019 1.00 97.12 204 THR A N 1
ATOM 1451 C CA . THR A 1 204 ? -22.540 5.099 24.242 1.00 97.12 204 THR A CA 1
ATOM 1452 C C . THR A 1 204 ? -23.120 4.016 25.134 1.00 97.12 204 THR A C 1
ATOM 1454 O O . THR A 1 204 ? -24.037 3.311 24.719 1.00 97.12 204 THR A O 1
ATOM 1457 N N . GLN A 1 205 ? -22.595 3.881 26.347 1.00 93.69 205 GLN A N 1
ATOM 1458 C CA . GLN A 1 205 ? -23.105 2.954 27.347 1.00 93.69 205 GLN A CA 1
ATOM 1459 C C . GLN A 1 205 ? -23.316 3.729 28.645 1.00 93.69 205 GLN A C 1
ATOM 1461 O O . GLN A 1 205 ? -22.369 4.024 29.374 1.00 93.69 205 GLN A O 1
ATOM 1466 N N . GLY A 1 206 ? -24.569 4.102 28.905 1.00 88.75 206 GLY A N 1
ATOM 1467 C CA . GLY A 1 206 ? -24.884 4.950 30.044 1.00 88.75 206 GLY A CA 1
ATOM 1468 C C . GLY A 1 206 ? -24.342 6.363 29.914 1.00 88.75 206 GLY A C 1
ATOM 1469 O O . GLY A 1 206 ? -24.597 7.030 28.913 1.00 88.75 206 GLY A O 1
ATOM 1470 N N . THR A 1 207 ? -23.584 6.815 30.915 1.00 88.12 207 THR A N 1
ATOM 1471 C CA . THR A 1 207 ? -22.929 8.134 30.879 1.00 88.12 207 THR A CA 1
ATOM 1472 C C . THR A 1 207 ? -21.582 8.111 30.151 1.00 88.12 207 THR A C 1
ATOM 1474 O O . THR A 1 207 ? -20.988 9.159 29.891 1.00 88.12 207 THR A O 1
ATOM 1477 N N . ARG A 1 208 ? -21.101 6.917 29.787 1.00 93.44 208 ARG A N 1
ATOM 1478 C CA . ARG A 1 208 ? -19.774 6.683 29.215 1.00 93.44 208 ARG A CA 1
ATOM 1479 C C . ARG A 1 208 ? -19.848 6.548 27.700 1.00 93.44 208 ARG A C 1
ATOM 1481 O O . ARG A 1 208 ? -20.806 6.009 27.143 1.00 93.44 208 ARG A O 1
ATOM 1488 N N . THR A 1 209 ? -18.807 7.017 27.016 1.00 96.69 209 THR A N 1
ATOM 1489 C CA . THR A 1 209 ? -18.723 6.959 25.553 1.00 96.69 209 THR A CA 1
ATOM 1490 C C . THR A 1 209 ? -17.327 6.582 25.085 1.00 96.69 209 THR A C 1
ATOM 1492 O O . THR A 1 209 ? -16.350 6.950 25.730 1.00 96.69 209 THR A O 1
ATOM 1495 N N . ALA A 1 210 ? -17.244 5.926 23.932 1.00 97.62 210 ALA A N 1
ATOM 1496 C CA . ALA A 1 210 ? -16.004 5.632 23.221 1.00 97.62 210 ALA A CA 1
ATOM 1497 C C . ALA A 1 210 ? -16.177 5.958 21.735 1.00 97.62 210 ALA A C 1
ATOM 1499 O O . ALA A 1 210 ? -17.279 5.827 21.203 1.00 97.62 210 ALA A O 1
ATOM 1500 N N . THR A 1 211 ? -15.107 6.369 21.061 1.00 97.44 211 THR A N 1
ATOM 1501 C CA . THR A 1 211 ? -15.121 6.685 19.625 1.00 97.44 211 THR A CA 1
ATOM 1502 C C . THR A 1 211 ? -14.037 5.917 18.891 1.00 97.44 211 THR A C 1
ATOM 1504 O O . THR A 1 211 ? -12.941 5.752 19.419 1.00 97.44 211 THR A O 1
ATOM 1507 N N . SER A 1 212 ? -14.329 5.510 17.661 1.00 95.62 212 SER A N 1
ATOM 1508 C CA . SER A 1 212 ? -13.386 4.865 16.752 1.00 95.62 212 SER A CA 1
ATOM 1509 C C . SER A 1 212 ? -13.481 5.523 15.378 1.00 95.62 212 SER A C 1
ATOM 1511 O O . SER A 1 212 ? -14.584 5.675 14.849 1.00 95.62 212 SER A O 1
ATOM 1513 N N . VAL A 1 213 ? -12.343 5.946 14.825 1.00 93.44 213 VAL A N 1
ATOM 1514 C CA . VAL A 1 213 ? -12.231 6.408 13.434 1.00 93.44 213 VAL A CA 1
ATOM 1515 C C . VAL A 1 213 ? -11.857 5.199 12.590 1.00 93.44 213 VAL A C 1
ATOM 1517 O O . VAL A 1 213 ? -10.849 4.553 12.867 1.00 93.44 213 VAL A O 1
ATOM 1520 N N . LEU A 1 214 ? -12.667 4.883 11.584 1.00 91.50 214 LEU A N 1
ATOM 1521 C CA . LEU A 1 214 ? -12.401 3.783 10.664 1.00 91.50 214 LEU A CA 1
ATOM 1522 C C . LEU A 1 214 ? -11.863 4.338 9.353 1.00 91.50 214 LEU A C 1
ATOM 1524 O O . LEU A 1 214 ? -12.280 5.405 8.916 1.00 91.50 214 LEU A O 1
ATOM 1528 N N . TYR A 1 215 ? -11.004 3.568 8.698 1.00 88.44 215 TYR A N 1
ATOM 1529 C CA . TYR A 1 215 ? -10.541 3.823 7.341 1.00 88.44 215 TYR A CA 1
ATOM 1530 C C . TYR A 1 215 ? -10.958 2.629 6.483 1.00 88.44 215 TYR A C 1
ATOM 1532 O O . TYR A 1 215 ? -10.459 1.523 6.666 1.00 88.44 215 TYR A O 1
ATOM 1540 N N . ILE A 1 216 ? -11.930 2.831 5.597 1.00 90.56 216 ILE A N 1
ATOM 1541 C CA . ILE A 1 216 ? -12.512 1.775 4.764 1.00 90.56 216 ILE A CA 1
ATOM 1542 C C . ILE A 1 216 ? -12.100 2.030 3.319 1.00 90.56 216 ILE A C 1
ATOM 1544 O O . ILE A 1 216 ? -12.471 3.059 2.755 1.00 90.56 216 ILE A O 1
ATOM 1548 N N . LEU A 1 217 ? -11.380 1.089 2.709 1.00 88.06 217 LEU A N 1
ATOM 1549 C CA . LEU A 1 217 ? -11.069 1.111 1.278 1.00 88.06 217 LEU A CA 1
ATOM 1550 C C . LEU A 1 217 ? -11.998 0.147 0.544 1.00 88.06 217 LEU A C 1
ATOM 1552 O O . LEU A 1 217 ? -11.932 -1.053 0.776 1.00 88.06 217 LEU A O 1
ATOM 1556 N N . VAL A 1 218 ? -12.828 0.637 -0.370 1.00 89.31 218 VAL A N 1
ATOM 1557 C CA . VAL A 1 218 ? -13.634 -0.211 -1.259 1.00 89.31 218 VAL A CA 1
ATOM 1558 C C . VAL A 1 218 ? -12.962 -0.289 -2.624 1.00 89.31 218 VAL A C 1
ATOM 1560 O O . VAL A 1 218 ? -12.731 0.743 -3.256 1.00 89.31 218 VAL A O 1
ATOM 1563 N N . ARG A 1 219 ? -12.682 -1.502 -3.108 1.00 86.25 219 ARG A N 1
ATOM 1564 C CA . ARG A 1 219 ? -12.070 -1.732 -4.430 1.00 86.25 219 ARG A CA 1
ATOM 1565 C C . ARG A 1 219 ? -12.594 -3.012 -5.091 1.00 86.25 219 ARG A C 1
ATOM 1567 O O . ARG A 1 219 ? -13.156 -3.852 -4.388 1.00 86.25 219 ARG A O 1
ATOM 1574 N N . PRO A 1 220 ? -12.446 -3.185 -6.420 1.00 83.25 220 PRO A N 1
ATOM 1575 C CA . PRO A 1 220 ? -12.878 -4.400 -7.112 1.00 83.25 220 PRO A CA 1
ATOM 1576 C C . PRO A 1 220 ? -12.370 -5.676 -6.417 1.00 83.25 220 PRO A C 1
ATOM 1578 O O . PRO A 1 220 ? -11.204 -5.694 -6.016 1.00 83.25 220 PRO A O 1
ATOM 1581 N N . PRO A 1 221 ? -13.191 -6.741 -6.288 1.00 77.25 221 PRO A N 1
ATOM 1582 C CA . PRO A 1 221 ? -12.809 -7.958 -5.565 1.00 77.25 221 PRO A CA 1
ATOM 1583 C C . PRO A 1 221 ? -11.504 -8.574 -6.071 1.00 77.25 221 PRO A C 1
ATOM 1585 O O . PRO A 1 221 ? -10.695 -9.026 -5.268 1.00 77.25 221 PRO A O 1
ATOM 1588 N N . GLY A 1 222 ? -11.268 -8.520 -7.389 1.00 78.31 222 GLY A N 1
ATOM 1589 C CA . GLY A 1 222 ? -10.036 -9.008 -8.003 1.00 78.31 222 GLY A CA 1
ATOM 1590 C C . GLY A 1 222 ? -8.780 -8.356 -7.424 1.00 78.31 222 GLY A C 1
ATOM 1591 O O . GLY A 1 222 ? -7.773 -9.033 -7.284 1.00 78.31 222 GLY A O 1
ATOM 1592 N N . ARG A 1 223 ? -8.851 -7.098 -6.974 1.00 85.38 223 ARG A N 1
ATOM 1593 C CA . ARG A 1 223 ? -7.712 -6.373 -6.390 1.00 85.38 223 ARG A CA 1
ATOM 1594 C C . ARG A 1 223 ? -7.432 -6.705 -4.923 1.00 85.38 223 ARG A C 1
ATOM 1596 O O . ARG A 1 223 ? -6.527 -6.137 -4.316 1.00 85.38 223 ARG A O 1
ATOM 1603 N N . ILE A 1 224 ? -8.209 -7.599 -4.314 1.00 84.75 224 ILE A N 1
ATOM 1604 C CA . ILE A 1 224 ? -7.987 -8.073 -2.947 1.00 84.75 224 ILE A CA 1
ATOM 1605 C C . ILE A 1 224 ? -7.317 -9.441 -3.030 1.00 84.75 224 ILE A C 1
ATOM 1607 O O . ILE A 1 224 ? -7.963 -10.450 -3.302 1.00 84.75 224 ILE A O 1
ATOM 1611 N N . LEU A 1 225 ? -6.008 -9.472 -2.786 1.00 90.69 225 LEU A N 1
ATOM 1612 C CA . LEU A 1 225 ? -5.254 -10.721 -2.782 1.00 90.69 225 LEU A CA 1
ATOM 1613 C C . LEU A 1 225 ? -5.522 -11.533 -1.507 1.00 90.69 225 LEU A C 1
ATOM 1615 O O . LEU A 1 225 ? -5.675 -10.949 -0.428 1.00 90.69 225 LEU A O 1
ATOM 1619 N N . PRO A 1 226 ? -5.567 -12.873 -1.604 1.00 89.75 226 PRO A N 1
ATOM 1620 C CA . PRO A 1 226 ? -5.721 -13.732 -0.442 1.00 89.75 226 PRO A CA 1
ATOM 1621 C C . PRO A 1 226 ? -4.497 -13.648 0.473 1.00 89.75 226 PRO A C 1
ATOM 1623 O O . PRO A 1 226 ? -3.368 -13.414 0.040 1.00 89.75 226 PRO A O 1
ATOM 1626 N N . ARG A 1 227 ? -4.717 -13.891 1.765 1.00 90.75 227 ARG A N 1
ATOM 1627 C CA . ARG A 1 227 ? -3.639 -14.000 2.748 1.00 90.75 227 ARG A CA 1
ATOM 1628 C C . ARG A 1 227 ? -2.669 -15.112 2.356 1.00 90.75 227 ARG A C 1
ATOM 1630 O O . ARG A 1 227 ? -3.095 -16.227 2.078 1.00 90.75 227 ARG A O 1
ATOM 1637 N N . GLY A 1 228 ? -1.373 -14.823 2.420 1.00 93.31 228 GLY A N 1
ATOM 1638 C CA . GLY A 1 228 ? -0.333 -15.766 2.023 1.00 93.31 228 GLY A CA 1
ATOM 1639 C C . GLY A 1 228 ? -0.261 -15.962 0.510 1.00 93.31 228 GLY A C 1
ATOM 1640 O O . GLY A 1 228 ? 0.125 -17.047 0.082 1.00 93.31 228 GLY A O 1
ATOM 1641 N N . TYR A 1 229 ? -0.648 -14.953 -0.283 1.00 95.94 229 TYR A N 1
ATOM 1642 C CA . TYR A 1 229 ? -0.435 -14.943 -1.729 1.00 95.94 229 TYR A CA 1
ATOM 1643 C C . TYR A 1 229 ? 1.064 -15.053 -2.000 1.00 95.94 229 TYR A C 1
ATOM 1645 O O . TYR A 1 229 ? 1.834 -14.136 -1.702 1.00 95.94 229 TYR A O 1
ATOM 1653 N N . PHE A 1 230 ? 1.485 -16.208 -2.495 1.00 95.06 230 PHE A N 1
ATOM 1654 C CA . PHE A 1 230 ? 2.882 -16.534 -2.680 1.00 95.06 230 PHE A CA 1
ATOM 1655 C C . PHE A 1 230 ? 3.317 -16.203 -4.105 1.00 95.06 230 PHE A C 1
ATOM 1657 O O . PHE A 1 230 ? 2.842 -16.783 -5.082 1.00 95.06 230 PHE A O 1
ATOM 1664 N N . PHE A 1 231 ? 4.209 -15.227 -4.195 1.00 93.50 231 PHE A N 1
ATOM 1665 C CA . PHE A 1 231 ? 4.668 -14.618 -5.430 1.00 93.50 231 PHE A CA 1
ATOM 1666 C C . PHE A 1 231 ? 6.152 -14.921 -5.654 1.00 93.50 231 PHE A C 1
ATOM 1668 O O . PHE A 1 231 ? 6.945 -14.937 -4.706 1.00 93.50 231 PHE A O 1
ATOM 1675 N N . VAL A 1 232 ? 6.547 -15.156 -6.902 1.00 88.56 232 VAL A N 1
ATOM 1676 C CA . VAL A 1 232 ? 7.947 -15.413 -7.258 1.00 88.56 232 VAL A CA 1
ATOM 1677 C C . VAL A 1 232 ? 8.432 -14.384 -8.268 1.00 88.56 232 VAL A C 1
ATOM 1679 O O . VAL A 1 232 ? 7.833 -14.198 -9.322 1.00 88.56 232 VAL A O 1
ATOM 1682 N N . GLN A 1 233 ? 9.533 -13.720 -7.940 1.00 82.56 233 GLN A N 1
ATOM 1683 C CA . GLN A 1 233 ? 10.167 -12.737 -8.810 1.00 82.56 233 GLN A CA 1
ATOM 1684 C C . GLN A 1 233 ? 11.061 -13.421 -9.869 1.00 82.56 233 GLN A C 1
ATOM 1686 O O . GLN A 1 233 ? 11.628 -14.490 -9.617 1.00 82.56 233 GLN A O 1
ATOM 1691 N N . GLU A 1 234 ? 11.205 -12.757 -11.022 1.00 70.19 234 GLU A N 1
ATOM 1692 C CA . GLU A 1 234 ? 12.073 -13.081 -12.165 1.00 70.19 234 GLU A CA 1
ATOM 1693 C C . GLU A 1 234 ? 11.711 -14.324 -13.003 1.00 70.19 234 GLU A C 1
ATOM 1695 O O . GLU A 1 234 ? 12.408 -15.342 -13.021 1.00 70.19 234 GLU A O 1
ATOM 1700 N N . VAL A 1 235 ? 10.662 -14.178 -13.818 1.00 59.78 235 VAL A N 1
ATOM 1701 C CA . VAL A 1 235 ? 10.426 -14.966 -15.037 1.00 59.78 235 VAL A CA 1
ATOM 1702 C C . VAL A 1 235 ? 10.450 -14.004 -16.239 1.00 59.78 235 VAL A C 1
ATOM 1704 O O . VAL A 1 235 ? 9.783 -12.973 -16.221 1.00 59.78 235 VAL A O 1
ATOM 1707 N N . ALA A 1 236 ? 11.226 -14.267 -17.297 1.00 59.09 236 ALA A N 1
ATOM 1708 C CA . ALA A 1 236 ? 11.280 -13.366 -18.462 1.00 59.09 236 ALA A CA 1
ATOM 1709 C C . ALA A 1 236 ? 11.252 -14.094 -19.811 1.00 59.09 236 ALA A C 1
ATOM 1711 O O . ALA A 1 236 ? 11.705 -15.232 -19.949 1.00 59.09 236 ALA A O 1
ATOM 1712 N N . CYS A 1 237 ? 10.766 -13.382 -20.827 1.00 49.94 237 CYS A N 1
ATOM 1713 C CA . CYS A 1 237 ? 10.945 -13.720 -22.235 1.00 49.94 237 CYS A CA 1
ATOM 1714 C C . CYS A 1 237 ? 12.222 -13.074 -22.777 1.00 49.94 237 CYS A C 1
ATOM 1716 O O . CYS A 1 237 ? 12.445 -11.887 -22.573 1.00 49.94 237 CYS A O 1
ATOM 1718 N N . TYR A 1 238 ? 13.017 -13.850 -23.516 1.00 45.66 238 TYR A N 1
ATOM 1719 C CA . TYR A 1 238 ? 14.295 -13.467 -24.131 1.00 45.66 238 TYR A CA 1
ATOM 1720 C C . TYR A 1 238 ? 15.438 -13.019 -23.183 1.00 45.66 238 TYR A C 1
ATOM 1722 O O . TYR A 1 238 ? 15.252 -12.579 -22.057 1.00 45.66 238 TYR A O 1
ATOM 1730 N N . ASN A 1 239 ? 16.655 -13.226 -23.697 1.00 41.12 239 ASN A N 1
ATOM 1731 C CA . ASN A 1 239 ? 18.040 -13.240 -23.179 1.00 41.12 239 ASN A CA 1
ATOM 1732 C C . ASN A 1 239 ? 18.536 -12.346 -22.004 1.00 41.12 239 ASN A C 1
ATOM 1734 O O . ASN A 1 239 ? 19.748 -12.158 -21.890 1.00 41.12 239 ASN A O 1
ATOM 1738 N N . THR A 1 240 ? 17.692 -11.800 -21.126 1.00 42.03 240 THR A N 1
ATOM 1739 C CA . THR A 1 240 ? 18.147 -11.037 -19.941 1.00 42.03 240 THR A CA 1
ATOM 1740 C C . THR A 1 240 ? 17.697 -11.591 -18.596 1.00 42.03 240 THR A C 1
ATOM 1742 O O . THR A 1 240 ? 18.152 -11.071 -17.583 1.00 42.03 240 THR A O 1
ATOM 1745 N N . SER A 1 241 ? 16.843 -12.621 -18.543 1.00 47.56 241 SER A N 1
ATOM 1746 C CA . SER A 1 241 ? 16.724 -13.387 -17.294 1.00 47.56 241 SER A CA 1
ATOM 1747 C C . SER A 1 241 ? 18.036 -14.128 -17.051 1.00 47.56 241 SER A C 1
ATOM 1749 O O . SER A 1 241 ? 18.595 -14.701 -17.993 1.00 47.56 241 SER A O 1
ATOM 1751 N N . LYS A 1 242 ? 18.484 -14.197 -15.790 1.00 45.47 242 LYS A N 1
ATOM 1752 C CA . LYS A 1 242 ? 19.586 -15.084 -15.374 1.00 45.47 242 LYS A CA 1
ATOM 1753 C C . LYS A 1 242 ? 19.363 -16.561 -15.799 1.00 45.47 242 LYS A C 1
ATOM 1755 O O . LYS A 1 242 ? 20.316 -17.337 -15.761 1.00 45.47 242 LYS A O 1
ATOM 1760 N N . TYR A 1 243 ? 18.150 -16.953 -16.224 1.00 45.69 243 TYR A N 1
ATOM 1761 C CA . TYR A 1 243 ? 17.721 -18.347 -16.438 1.00 45.69 243 TYR A CA 1
ATOM 1762 C C . TYR A 1 243 ? 17.278 -18.708 -17.867 1.00 45.69 243 TYR A C 1
ATOM 1764 O O . TYR A 1 243 ? 16.878 -19.848 -18.099 1.00 45.69 243 TYR A O 1
ATOM 1772 N N . GLY A 1 244 ? 17.377 -17.788 -18.830 1.00 49.00 244 GLY A N 1
ATOM 1773 C CA . GLY A 1 244 ? 17.013 -18.048 -20.228 1.00 49.00 244 GLY A CA 1
ATOM 1774 C C . GLY A 1 244 ? 15.576 -17.663 -20.602 1.00 49.00 244 GLY A C 1
ATOM 1775 O O . GLY A 1 244 ? 14.761 -17.283 -19.769 1.00 49.00 244 GLY A O 1
ATOM 1776 N N . ALA A 1 245 ? 15.304 -17.689 -21.905 1.00 57.34 245 ALA A N 1
ATOM 1777 C CA . ALA A 1 245 ? 14.114 -17.128 -22.531 1.00 57.34 245 ALA A CA 1
ATOM 1778 C C . ALA A 1 245 ? 12.945 -18.122 -22.580 1.00 57.34 245 ALA A C 1
ATOM 1780 O O . ALA A 1 245 ? 13.071 -19.140 -23.252 1.00 57.34 245 ALA A O 1
ATOM 1781 N N . ILE A 1 246 ? 11.780 -17.801 -22.005 1.00 71.19 246 ILE A N 1
ATOM 1782 C CA . ILE A 1 246 ? 10.537 -18.468 -22.433 1.00 71.19 246 ILE A CA 1
ATOM 1783 C C . ILE A 1 246 ? 10.106 -17.806 -23.741 1.00 71.19 246 ILE A C 1
ATOM 1785 O O . ILE A 1 246 ? 9.809 -16.619 -23.747 1.00 71.19 246 ILE A O 1
ATOM 1789 N N . SER A 1 247 ? 10.098 -18.520 -24.858 1.00 68.81 247 SER A N 1
ATOM 1790 C CA . SER A 1 247 ? 9.737 -17.945 -26.168 1.00 68.81 247 SER A CA 1
ATOM 1791 C C . SER A 1 247 ? 8.643 -18.740 -26.874 1.00 68.81 247 SER A C 1
ATOM 1793 O O . SER A 1 247 ? 8.102 -18.302 -27.889 1.00 68.81 247 SER A O 1
ATOM 1795 N N . THR A 1 248 ? 8.303 -19.911 -26.339 1.00 80.62 248 THR A N 1
ATOM 1796 C CA . THR A 1 248 ? 7.330 -20.838 -26.912 1.00 80.62 248 THR A CA 1
ATOM 1797 C C . THR A 1 248 ? 6.345 -21.345 -25.861 1.00 80.62 248 THR A C 1
ATOM 1799 O O . THR A 1 248 ? 6.641 -21.384 -24.666 1.00 80.62 248 THR A O 1
ATOM 1802 N N . ALA A 1 249 ? 5.176 -21.804 -26.316 1.00 86.94 249 ALA A N 1
ATOM 1803 C CA . ALA A 1 249 ? 4.202 -22.468 -25.450 1.00 86.94 249 ALA A CA 1
ATOM 1804 C C . ALA A 1 249 ? 4.772 -23.732 -24.781 1.00 86.94 249 ALA A C 1
ATOM 1806 O O . ALA A 1 249 ? 4.433 -24.015 -23.643 1.00 86.94 249 ALA A O 1
ATOM 1807 N N . ALA A 1 250 ? 5.659 -24.475 -25.452 1.00 87.56 250 ALA A N 1
ATOM 1808 C CA . ALA A 1 250 ? 6.247 -25.701 -24.904 1.00 87.56 250 ALA A CA 1
ATOM 1809 C C . ALA A 1 250 ? 7.236 -25.425 -23.755 1.00 87.56 250 ALA A C 1
ATOM 1811 O O . ALA A 1 250 ? 7.262 -26.150 -22.760 1.00 87.56 250 ALA A O 1
ATOM 1812 N N . GLU A 1 251 ? 8.032 -24.359 -23.870 1.00 84.81 251 GLU A N 1
ATOM 1813 C CA . GLU A 1 251 ? 8.889 -23.892 -22.772 1.00 84.81 251 GLU A CA 1
ATOM 1814 C C . GLU A 1 251 ? 8.044 -23.381 -21.603 1.00 84.81 251 GLU A C 1
ATOM 1816 O O . GLU A 1 251 ? 8.348 -23.685 -20.451 1.00 84.81 251 GLU A O 1
ATOM 1821 N N . ALA A 1 252 ? 6.957 -22.655 -21.896 1.00 88.19 252 ALA A N 1
ATOM 1822 C CA . ALA A 1 252 ? 6.007 -22.218 -20.881 1.00 88.19 252 ALA A CA 1
ATOM 1823 C C . ALA A 1 252 ? 5.368 -23.416 -20.163 1.00 88.19 252 ALA A C 1
ATOM 1825 O O . ALA A 1 252 ? 5.329 -23.425 -18.941 1.00 88.19 252 ALA A O 1
ATOM 1826 N N . GLU A 1 253 ? 4.937 -24.444 -20.896 1.00 91.75 253 GLU A N 1
ATOM 1827 C CA . GLU A 1 253 ? 4.316 -25.655 -20.339 1.00 91.75 253 GLU A CA 1
ATOM 1828 C C . GLU A 1 253 ? 5.275 -26.371 -19.385 1.00 91.75 253 GLU A C 1
ATOM 1830 O O . GLU A 1 253 ? 4.919 -26.725 -18.262 1.00 91.75 253 GLU A O 1
ATOM 1835 N N . THR A 1 254 ? 6.535 -26.517 -19.802 1.00 87.00 254 THR A N 1
ATOM 1836 C CA . THR A 1 254 ? 7.582 -27.109 -18.960 1.00 87.00 254 THR A CA 1
ATOM 1837 C C . THR A 1 254 ? 7.752 -26.309 -17.668 1.00 87.00 254 THR A C 1
ATOM 1839 O O . THR A 1 254 ? 7.799 -26.884 -16.588 1.00 87.00 254 THR A O 1
ATOM 1842 N N . LEU A 1 255 ? 7.795 -24.978 -17.756 1.00 85.44 255 LEU A N 1
ATOM 1843 C CA . LEU A 1 255 ? 7.998 -24.125 -16.589 1.00 85.44 255 LEU A CA 1
ATOM 1844 C C . LEU A 1 255 ? 6.782 -24.074 -15.656 1.00 85.44 255 LEU A C 1
ATOM 1846 O O . LEU A 1 255 ? 6.953 -24.137 -14.440 1.00 85.44 255 LEU A O 1
ATOM 1850 N N . PHE A 1 256 ? 5.573 -23.912 -16.195 1.00 89.81 256 PHE A N 1
ATOM 1851 C CA . PHE A 1 256 ? 4.370 -23.722 -15.386 1.00 89.81 256 PHE A CA 1
ATOM 1852 C C . PHE A 1 256 ? 3.879 -25.029 -14.765 1.00 89.81 256 PHE A C 1
ATOM 1854 O O . PHE A 1 256 ? 3.435 -24.999 -13.621 1.00 89.81 256 PHE A O 1
ATOM 1861 N N . SER A 1 257 ? 4.075 -26.175 -15.423 1.00 91.12 257 SER A N 1
ATOM 1862 C CA . SER A 1 257 ? 3.794 -27.486 -14.819 1.00 91.12 257 SER A CA 1
ATOM 1863 C C . SER A 1 257 ? 4.683 -27.808 -13.607 1.00 91.12 257 SER A C 1
ATOM 1865 O O . SER A 1 257 ? 4.241 -28.502 -12.694 1.00 91.12 257 SER A O 1
ATOM 1867 N N . GLU A 1 258 ? 5.911 -27.275 -13.543 1.00 86.94 258 GLU A N 1
ATOM 1868 C CA . GLU A 1 258 ? 6.802 -27.433 -12.380 1.00 86.94 258 GLU A CA 1
ATOM 1869 C C . GLU A 1 258 ? 6.353 -26.629 -11.151 1.00 86.94 258 GLU A C 1
ATOM 1871 O O . GLU A 1 258 ? 6.706 -26.988 -10.026 1.00 86.94 258 GLU A O 1
ATOM 1876 N N . ILE A 1 259 ? 5.630 -25.522 -11.350 1.00 86.75 259 ILE A N 1
ATOM 1877 C CA . ILE A 1 259 ? 5.282 -24.565 -10.283 1.00 86.75 259 ILE A CA 1
ATOM 1878 C C . ILE A 1 259 ? 3.778 -24.468 -10.008 1.00 86.75 259 ILE A C 1
ATOM 1880 O O . ILE A 1 259 ? 3.375 -23.788 -9.060 1.00 86.75 259 ILE A O 1
ATOM 1884 N N . GLU A 1 260 ? 2.947 -25.141 -10.802 1.00 90.31 260 GLU A N 1
ATOM 1885 C CA . GLU A 1 260 ? 1.504 -25.222 -10.598 1.00 90.31 260 GLU A CA 1
ATOM 1886 C C . GLU A 1 260 ? 1.177 -25.710 -9.179 1.00 90.31 260 GLU A C 1
ATOM 1888 O O . GLU A 1 260 ? 1.734 -26.685 -8.673 1.00 90.31 260 GLU A O 1
ATOM 1893 N N . GLY A 1 261 ? 0.283 -24.988 -8.498 1.00 88.94 261 GLY A N 1
ATOM 1894 C CA . GLY A 1 261 ? -0.101 -25.271 -7.113 1.00 88.94 261 GLY A CA 1
ATOM 1895 C C . GLY A 1 261 ? 0.975 -24.964 -6.063 1.00 88.94 261 GLY A C 1
ATOM 1896 O O . GLY A 1 261 ? 0.670 -25.015 -4.870 1.00 88.94 261 GLY A O 1
ATOM 1897 N N . LEU A 1 262 ? 2.201 -24.615 -6.473 1.00 87.19 262 LEU A N 1
ATOM 1898 C CA . LEU A 1 262 ? 3.280 -24.187 -5.579 1.00 87.19 262 LEU A CA 1
ATOM 1899 C C . LEU A 1 262 ? 3.344 -22.674 -5.409 1.00 87.19 262 LEU A C 1
ATOM 1901 O O . LEU A 1 262 ? 3.867 -22.229 -4.395 1.00 87.19 262 LEU A O 1
ATOM 1905 N N . VAL A 1 263 ? 2.859 -21.897 -6.381 1.00 92.12 263 VAL A N 1
ATOM 1906 C CA . VAL A 1 263 ? 2.852 -20.424 -6.373 1.00 92.12 263 VAL A CA 1
ATOM 1907 C C . VAL A 1 263 ? 1.476 -19.894 -6.762 1.00 92.12 263 VAL A C 1
ATOM 1909 O O . VAL A 1 263 ? 0.693 -20.589 -7.403 1.00 92.12 263 VAL A O 1
ATOM 1912 N N . ASN A 1 264 ? 1.186 -18.646 -6.400 1.00 94.88 264 ASN A N 1
ATOM 1913 C CA . ASN A 1 264 ? -0.000 -17.942 -6.880 1.00 94.88 264 ASN A CA 1
ATOM 1914 C C . ASN A 1 264 ? 0.292 -17.091 -8.118 1.00 94.88 264 ASN A C 1
ATOM 1916 O O . ASN A 1 264 ? -0.561 -16.990 -8.993 1.00 94.88 264 ASN A O 1
ATOM 1920 N N . GLY A 1 265 ? 1.482 -16.496 -8.206 1.00 93.75 265 GLY A N 1
ATOM 1921 C CA . GLY A 1 265 ? 1.848 -15.660 -9.343 1.00 93.75 265 GLY A CA 1
ATOM 1922 C C . GLY A 1 265 ? 3.346 -15.451 -9.494 1.00 93.75 265 GLY A C 1
ATOM 1923 O O . GLY A 1 265 ? 4.127 -15.735 -8.582 1.00 93.75 265 GLY A O 1
ATOM 1924 N N . VAL A 1 266 ? 3.731 -14.942 -10.661 1.00 91.62 266 VAL A N 1
ATOM 1925 C CA . VAL A 1 266 ? 5.123 -14.653 -11.008 1.00 91.62 266 VAL A CA 1
ATOM 1926 C C . VAL A 1 266 ? 5.280 -13.258 -11.602 1.00 91.62 266 VAL A C 1
ATOM 1928 O O . VAL A 1 266 ? 4.410 -12.781 -12.336 1.00 91.62 266 VAL A O 1
ATOM 1931 N N . GLU A 1 267 ? 6.408 -12.613 -11.310 1.00 88.88 267 GLU A N 1
ATOM 1932 C CA . GLU A 1 267 ? 6.846 -11.448 -12.075 1.00 88.88 267 GLU A CA 1
ATOM 1933 C C . GLU A 1 267 ? 7.247 -11.925 -13.467 1.00 88.88 267 GLU A C 1
ATOM 1935 O O . GLU A 1 267 ? 8.073 -12.825 -13.614 1.00 88.88 267 GLU A O 1
ATOM 1940 N N . TYR A 1 268 ? 6.675 -11.295 -14.484 1.00 85.56 268 TYR A N 1
ATOM 1941 C CA . TYR A 1 268 ? 6.860 -11.652 -15.871 1.00 85.56 268 TYR A CA 1
ATOM 1942 C C . TYR A 1 268 ? 7.299 -10.446 -16.703 1.00 85.56 268 TYR A C 1
ATOM 1944 O O . TYR A 1 268 ? 6.639 -9.409 -16.727 1.00 85.56 268 TYR A O 1
ATOM 1952 N N . THR A 1 269 ? 8.411 -10.582 -17.419 1.00 80.25 269 THR A N 1
ATOM 1953 C CA . THR A 1 269 ? 8.977 -9.502 -18.239 1.00 80.25 269 THR A CA 1
ATOM 1954 C C . THR A 1 269 ? 8.935 -9.826 -19.728 1.00 80.25 269 THR A C 1
ATOM 1956 O O . THR A 1 269 ? 9.341 -10.911 -20.145 1.00 80.25 269 THR A O 1
ATOM 1959 N N . VAL A 1 270 ? 8.534 -8.839 -20.534 1.00 75.75 270 VAL A N 1
ATOM 1960 C CA . VAL A 1 270 ? 8.648 -8.852 -22.000 1.00 75.75 270 VAL A CA 1
ATOM 1961 C C . VAL A 1 270 ? 9.743 -7.876 -22.422 1.00 75.75 270 VAL A C 1
ATOM 1963 O O . VAL A 1 270 ? 9.799 -6.751 -21.923 1.00 75.75 270 VAL A O 1
ATOM 1966 N N . LEU A 1 271 ? 10.637 -8.313 -23.311 1.00 70.50 271 LEU A N 1
ATOM 1967 C CA . LEU A 1 271 ? 11.801 -7.521 -23.712 1.00 70.50 271 LEU A CA 1
ATOM 1968 C C . LEU A 1 271 ? 11.491 -6.480 -24.783 1.00 70.50 271 LEU A C 1
ATOM 1970 O O . LEU A 1 271 ? 11.793 -5.302 -24.583 1.00 70.50 271 LEU A O 1
ATOM 1974 N N . TYR A 1 272 ? 10.927 -6.909 -25.911 1.00 69.81 272 TYR A N 1
ATOM 1975 C CA . TYR A 1 272 ? 10.503 -6.011 -26.978 1.00 69.81 272 TYR A CA 1
ATOM 1976 C C . TYR A 1 272 ? 8.990 -6.149 -27.152 1.00 69.81 272 TYR A C 1
ATOM 1978 O O . TYR A 1 272 ? 8.415 -7.197 -26.904 1.00 69.81 272 TYR A O 1
ATOM 1986 N N . TYR A 1 273 ? 8.298 -5.058 -27.458 1.00 76.12 273 TYR A N 1
ATOM 1987 C CA . TYR A 1 273 ? 6.835 -5.023 -27.566 1.00 76.12 273 TYR A CA 1
ATOM 1988 C C . TYR A 1 273 ? 6.417 -4.999 -29.038 1.00 76.12 273 TYR A C 1
ATOM 1990 O O . TYR A 1 273 ? 5.554 -4.214 -29.451 1.00 76.12 273 TYR A O 1
ATOM 1998 N N . ASP A 1 274 ? 7.104 -5.802 -29.853 1.00 76.19 274 ASP A N 1
ATOM 1999 C CA . ASP A 1 274 ? 6.779 -5.994 -31.259 1.00 76.19 274 ASP A CA 1
ATOM 2000 C C . ASP A 1 274 ? 5.758 -7.130 -31.455 1.00 76.19 274 ASP A C 1
ATOM 2002 O O . ASP A 1 274 ? 5.203 -7.689 -30.506 1.00 76.19 274 ASP A O 1
ATOM 2006 N N . LYS A 1 275 ? 5.442 -7.439 -32.717 1.00 80.56 275 LYS A N 1
ATOM 2007 C CA . LYS A 1 275 ? 4.423 -8.445 -33.039 1.00 80.56 275 LYS A CA 1
ATOM 2008 C C . LYS A 1 275 ? 4.850 -9.868 -32.676 1.00 80.56 275 LYS A C 1
ATOM 2010 O O . LYS A 1 275 ? 3.979 -10.660 -32.322 1.00 80.56 275 LYS A O 1
ATOM 2015 N N . GLN A 1 276 ? 6.131 -10.212 -32.819 1.00 79.38 276 GLN A N 1
ATOM 2016 C CA . GLN A 1 276 ? 6.619 -11.548 -32.487 1.00 79.38 276 GLN A CA 1
ATOM 2017 C C . GLN A 1 276 ? 6.619 -11.756 -30.975 1.00 79.38 276 GLN A C 1
ATOM 2019 O O . GLN A 1 276 ? 6.107 -12.773 -30.506 1.00 79.38 276 GLN A O 1
ATOM 2024 N N . ASP A 1 277 ? 7.103 -10.776 -30.217 1.00 77.12 277 ASP A N 1
ATOM 2025 C CA . ASP A 1 277 ? 7.098 -10.855 -28.759 1.00 77.12 277 ASP A CA 1
ATOM 2026 C C . ASP A 1 277 ? 5.687 -10.880 -28.185 1.00 77.12 277 ASP A C 1
ATOM 2028 O O . ASP A 1 277 ? 5.418 -11.637 -27.258 1.00 77.12 277 ASP A O 1
ATOM 2032 N N . LEU A 1 278 ? 4.751 -10.116 -28.757 1.00 80.88 278 LEU A N 1
ATOM 2033 C CA . LEU A 1 278 ? 3.360 -10.158 -28.314 1.00 80.88 278 LEU A CA 1
ATOM 2034 C C . LEU A 1 278 ? 2.716 -11.530 -28.575 1.00 80.88 278 LEU A C 1
ATOM 2036 O O . LEU A 1 278 ? 1.926 -12.007 -27.756 1.00 80.88 278 LEU A O 1
ATOM 2040 N N . ALA A 1 279 ? 3.059 -12.188 -29.687 1.00 83.25 279 ALA A N 1
ATOM 2041 C CA . ALA A 1 279 ? 2.593 -13.542 -29.976 1.00 83.25 279 ALA A CA 1
ATOM 2042 C C . ALA A 1 279 ? 3.178 -14.563 -28.986 1.00 83.25 279 ALA A C 1
ATOM 2044 O O . ALA A 1 279 ? 2.436 -15.393 -28.457 1.00 83.25 279 ALA A O 1
ATOM 2045 N N . ALA A 1 280 ? 4.477 -14.463 -28.685 1.00 82.31 280 ALA A N 1
ATOM 2046 C CA . ALA A 1 280 ? 5.125 -15.286 -27.668 1.00 82.31 280 ALA A CA 1
ATOM 2047 C C . ALA A 1 280 ? 4.503 -15.043 -26.286 1.00 82.31 280 ALA A C 1
ATOM 2049 O O . ALA A 1 280 ? 4.076 -15.989 -25.632 1.00 82.31 280 ALA A O 1
ATOM 2050 N N . HIS A 1 281 ? 4.349 -13.780 -25.883 1.00 86.19 281 HIS A N 1
ATOM 2051 C CA . HIS A 1 281 ? 3.684 -13.389 -24.645 1.00 86.19 281 HIS A CA 1
ATOM 2052 C C . HIS A 1 281 ? 2.283 -13.985 -24.533 1.00 86.19 281 HIS A C 1
ATOM 2054 O O . HIS A 1 281 ? 1.950 -14.574 -23.510 1.00 86.19 281 HIS A O 1
ATOM 2060 N N . THR A 1 282 ? 1.477 -13.866 -25.588 1.00 88.00 282 THR A N 1
ATOM 2061 C CA . THR A 1 282 ? 0.114 -14.406 -25.606 1.00 88.00 282 THR A CA 1
ATOM 2062 C C . THR A 1 282 ? 0.125 -15.911 -25.350 1.00 88.00 282 THR A C 1
ATOM 2064 O O . THR A 1 282 ? -0.637 -16.392 -24.513 1.00 88.00 282 THR A O 1
ATOM 2067 N N . ALA A 1 283 ? 1.015 -16.650 -26.018 1.00 88.56 283 ALA A N 1
ATOM 2068 C CA . ALA A 1 283 ? 1.155 -18.089 -25.823 1.00 88.56 283 ALA A CA 1
ATOM 2069 C C . ALA A 1 283 ? 1.589 -18.435 -24.388 1.00 88.56 283 ALA A C 1
ATOM 2071 O O . ALA A 1 283 ? 0.981 -19.291 -23.751 1.00 88.56 283 ALA A O 1
ATOM 2072 N N . VAL A 1 284 ? 2.590 -17.731 -23.851 1.00 88.31 284 VAL A N 1
ATOM 2073 C CA . VAL A 1 284 ? 3.077 -17.922 -22.475 1.00 88.31 284 VAL A CA 1
ATOM 2074 C C . VAL A 1 284 ? 1.977 -17.630 -21.453 1.00 88.31 284 VAL A C 1
ATOM 2076 O O . VAL A 1 284 ? 1.774 -18.411 -20.527 1.00 88.31 284 VAL A O 1
ATOM 2079 N N . ALA A 1 285 ? 1.231 -16.540 -21.632 1.00 90.44 285 ALA A N 1
ATOM 2080 C CA . ALA A 1 285 ? 0.172 -16.135 -20.716 1.00 90.44 285 ALA A CA 1
ATOM 2081 C C . ALA A 1 285 ? -1.034 -17.078 -20.740 1.00 90.44 285 ALA A C 1
ATOM 2083 O O . ALA A 1 285 ? -1.626 -17.346 -19.697 1.00 90.44 285 ALA A O 1
ATOM 2084 N N . GLN A 1 286 ? -1.377 -17.632 -21.906 1.00 92.69 286 GLN A N 1
ATOM 2085 C CA . GLN A 1 286 ? -2.413 -18.661 -22.012 1.00 92.69 286 GLN A CA 1
ATOM 2086 C C . GLN A 1 286 ? -2.029 -19.936 -21.257 1.00 92.69 286 GLN A C 1
ATOM 2088 O O . GLN A 1 286 ? -2.866 -20.485 -20.543 1.00 92.69 286 GLN A O 1
ATOM 2093 N N . VAL A 1 287 ? -0.771 -20.372 -21.368 1.00 93.88 287 VAL A N 1
ATOM 2094 C CA . VAL A 1 287 ? -0.267 -21.537 -20.627 1.00 93.88 287 VAL A CA 1
ATOM 2095 C C . VAL A 1 287 ? -0.246 -21.261 -19.122 1.00 93.88 287 VAL A C 1
ATOM 2097 O O . VAL A 1 287 ? -0.789 -22.046 -18.351 1.00 93.88 287 VAL A O 1
ATOM 2100 N N . ALA A 1 288 ? 0.278 -20.111 -18.689 1.00 92.56 288 ALA A N 1
ATOM 2101 C CA . ALA A 1 288 ? 0.270 -19.720 -17.277 1.00 92.56 288 ALA A CA 1
ATOM 2102 C C . ALA A 1 288 ? -1.149 -19.733 -16.683 1.00 92.56 288 ALA A C 1
ATOM 2104 O O . ALA A 1 288 ? -1.383 -20.298 -15.614 1.00 92.56 288 ALA A O 1
ATOM 2105 N N . LYS A 1 289 ? -2.121 -19.182 -17.425 1.00 92.88 289 LYS A N 1
ATOM 2106 C CA . LYS A 1 289 ? -3.535 -19.179 -17.038 1.00 92.88 289 LYS A CA 1
ATOM 2107 C C . LYS A 1 289 ? -4.114 -20.592 -16.931 1.00 92.88 289 LYS A C 1
ATOM 2109 O O . LYS A 1 289 ? -4.896 -20.843 -16.016 1.00 92.88 289 LYS A O 1
ATOM 2114 N N . ALA A 1 290 ? -3.738 -21.504 -17.831 1.00 94.81 290 ALA A N 1
ATOM 2115 C CA . ALA A 1 290 ? -4.171 -22.903 -17.791 1.00 94.81 290 ALA A CA 1
ATOM 2116 C C . ALA A 1 290 ? -3.661 -23.648 -16.544 1.00 94.81 290 ALA A C 1
ATOM 2118 O O . ALA A 1 290 ? -4.384 -24.486 -16.018 1.00 94.81 290 ALA A O 1
ATOM 2119 N N . HIS A 1 291 ? -2.482 -23.277 -16.037 1.00 95.12 291 HIS A N 1
ATOM 2120 C CA . HIS A 1 291 ? -1.900 -23.785 -14.787 1.00 95.12 291 HIS A CA 1
ATOM 2121 C C . HIS A 1 291 ? -2.257 -22.948 -13.547 1.00 95.12 291 HIS A C 1
ATOM 2123 O O . HIS A 1 291 ? -1.649 -23.107 -12.489 1.00 95.12 291 HIS A O 1
ATOM 2129 N N . HIS A 1 292 ? -3.216 -22.022 -13.656 1.00 94.12 292 HIS A N 1
ATOM 2130 C CA . HIS A 1 292 ? -3.653 -21.167 -12.547 1.00 94.12 292 HIS A CA 1
ATOM 2131 C C . HIS A 1 292 ? -2.530 -20.327 -11.902 1.00 94.12 292 HIS A C 1
ATOM 2133 O O . HIS A 1 292 ? -2.558 -20.074 -10.697 1.00 94.12 292 HIS A O 1
ATOM 2139 N N . VAL A 1 293 ? -1.558 -19.875 -12.703 1.00 93.88 293 VAL A N 1
ATOM 2140 C CA . VAL A 1 293 ? -0.472 -18.984 -12.270 1.00 93.88 293 VAL A CA 1
ATOM 2141 C C . VAL A 1 293 ? -0.708 -17.574 -12.807 1.00 93.88 293 VAL A C 1
ATOM 2143 O O . VAL A 1 293 ? -0.724 -17.344 -14.017 1.00 93.88 293 VAL A O 1
ATOM 2146 N N . ASP A 1 294 ? -0.857 -16.610 -11.901 1.00 94.62 294 ASP A N 1
ATOM 2147 C CA . ASP A 1 294 ? -1.035 -15.200 -12.244 1.00 94.62 294 ASP A CA 1
ATOM 2148 C C . ASP A 1 294 ? 0.258 -14.608 -12.841 1.00 94.62 294 ASP A C 1
ATOM 2150 O O . ASP A 1 294 ? 1.314 -14.621 -12.201 1.00 94.62 294 ASP A O 1
ATOM 2154 N N . LEU A 1 295 ? 0.182 -14.017 -14.039 1.00 92.81 295 LEU A N 1
ATOM 2155 C CA . LEU A 1 295 ? 1.297 -13.259 -14.621 1.00 92.81 295 LEU A CA 1
ATOM 2156 C C . LEU A 1 295 ? 1.210 -11.773 -14.280 1.00 92.81 295 LEU A C 1
ATOM 2158 O O . LEU A 1 295 ? 0.240 -11.098 -14.635 1.00 92.81 295 LEU A O 1
ATOM 2162 N N . TRP A 1 296 ? 2.264 -11.249 -13.660 1.00 93.50 296 TRP A N 1
ATOM 2163 C CA . TRP A 1 296 ? 2.401 -9.834 -13.326 1.00 93.50 296 TRP A CA 1
ATOM 2164 C C . TRP A 1 296 ? 3.444 -9.176 -14.220 1.00 93.50 296 TRP A C 1
ATOM 2166 O O . TRP A 1 296 ? 4.629 -9.475 -14.112 1.00 93.50 296 TRP A O 1
ATOM 2176 N N . ALA A 1 297 ? 3.020 -8.281 -15.110 1.00 90.56 297 ALA A N 1
ATOM 2177 C CA . ALA A 1 297 ? 3.923 -7.649 -16.064 1.00 90.56 297 ALA A CA 1
ATOM 2178 C C . ALA A 1 297 ? 4.878 -6.674 -15.358 1.00 90.56 297 ALA A C 1
ATOM 2180 O O . ALA A 1 297 ? 4.435 -5.718 -14.721 1.00 90.56 297 ALA A O 1
ATOM 2181 N N . SER A 1 298 ? 6.182 -6.904 -15.493 1.00 88.38 298 SER A N 1
ATOM 2182 C CA . SER A 1 298 ? 7.220 -6.059 -14.903 1.00 88.38 298 SER A CA 1
ATOM 2183 C C . SER A 1 298 ? 7.368 -4.729 -15.641 1.00 88.38 298 SER A C 1
ATOM 2185 O O . SER A 1 298 ? 7.389 -4.669 -16.874 1.00 88.38 298 SER A O 1
ATOM 2187 N N . SER A 1 299 ? 7.569 -3.657 -14.882 1.00 85.31 299 SER A N 1
ATOM 2188 C CA . SER A 1 299 ? 7.955 -2.335 -15.383 1.00 85.31 299 SER A CA 1
ATOM 2189 C C . SER A 1 299 ? 9.388 -2.267 -15.921 1.00 85.31 299 SER A C 1
ATOM 2191 O O . SER A 1 299 ? 9.707 -1.363 -16.702 1.00 85.31 299 SER A O 1
ATOM 2193 N N . GLY A 1 300 ? 10.258 -3.210 -15.533 1.00 73.50 300 GLY A N 1
ATOM 2194 C CA . GLY A 1 300 ? 11.711 -3.090 -15.685 1.00 73.50 300 GLY A CA 1
ATOM 2195 C C . GLY A 1 300 ? 12.181 -2.862 -17.126 1.00 73.50 300 GLY A C 1
ATOM 2196 O O . GLY A 1 300 ? 13.193 -2.194 -17.356 1.00 73.50 300 GLY A O 1
ATOM 2197 N N . MET A 1 301 ? 11.434 -3.367 -18.114 1.00 65.94 301 MET A N 1
ATOM 2198 C CA . MET A 1 301 ? 11.736 -3.175 -19.541 1.00 65.94 301 MET A CA 1
ATOM 2199 C C . MET A 1 301 ? 10.917 -2.072 -20.207 1.00 65.94 301 MET A C 1
ATOM 2201 O O . MET A 1 301 ? 11.337 -1.555 -21.241 1.00 65.94 301 MET A O 1
ATOM 2205 N N . ILE A 1 302 ? 9.802 -1.641 -19.609 1.00 64.25 302 ILE A N 1
ATOM 2206 C CA . ILE A 1 302 ? 8.982 -0.541 -20.144 1.00 64.25 302 ILE A CA 1
ATOM 2207 C C . ILE A 1 302 ? 9.812 0.751 -20.180 1.00 64.25 302 ILE A C 1
ATOM 2209 O O . ILE A 1 302 ? 9.748 1.520 -21.135 1.00 64.25 302 ILE A O 1
ATOM 2213 N N . GLY A 1 303 ? 10.672 0.952 -19.176 1.00 57.97 303 GLY A N 1
ATOM 2214 C CA . GLY A 1 303 ? 11.558 2.112 -19.084 1.00 57.97 303 GLY A CA 1
ATOM 2215 C C . GLY A 1 303 ? 12.705 2.154 -20.105 1.00 57.97 303 GLY A C 1
ATOM 2216 O O . GLY A 1 303 ? 13.461 3.125 -20.111 1.00 57.97 303 GLY A O 1
ATOM 2217 N N . LYS A 1 304 ? 12.861 1.132 -20.957 1.00 64.56 304 LYS A N 1
ATOM 2218 C CA . LYS A 1 304 ? 13.846 1.095 -22.045 1.00 64.56 304 LYS A CA 1
ATOM 2219 C C . LYS A 1 304 ? 13.120 1.371 -23.360 1.00 64.56 304 LYS A C 1
ATOM 2221 O O . LYS A 1 304 ? 12.764 0.438 -24.066 1.00 64.56 304 LYS A O 1
ATOM 2226 N N . ALA A 1 305 ? 12.916 2.646 -23.703 1.00 58.09 305 ALA A N 1
ATOM 2227 C CA . ALA A 1 305 ? 12.103 3.108 -24.845 1.00 58.09 305 ALA A CA 1
ATOM 2228 C C . ALA A 1 305 ? 12.295 2.335 -26.174 1.00 58.09 305 ALA A C 1
ATOM 2230 O O . ALA A 1 305 ? 11.353 2.210 -26.954 1.00 58.09 305 ALA A O 1
ATOM 2231 N N . ARG A 1 306 ? 13.479 1.747 -26.406 1.00 62.47 306 ARG A N 1
ATOM 2232 C CA . ARG A 1 306 ? 13.770 0.847 -27.539 1.00 62.47 306 ARG A CA 1
ATOM 2233 C C . ARG A 1 306 ? 12.847 -0.365 -27.653 1.00 62.47 306 ARG A C 1
ATOM 2235 O O . ARG A 1 306 ? 12.646 -0.862 -28.756 1.00 62.47 306 ARG A O 1
ATOM 2242 N N . ALA A 1 307 ? 12.262 -0.816 -26.548 1.00 62.41 307 ALA A N 1
ATOM 2243 C CA . ALA A 1 307 ? 11.274 -1.886 -26.543 1.00 62.41 307 ALA A CA 1
ATOM 2244 C C . ALA A 1 307 ? 10.021 -1.524 -27.371 1.00 62.41 307 ALA A C 1
ATOM 2246 O O . ALA A 1 307 ? 9.309 -2.414 -27.825 1.00 62.41 307 ALA A O 1
ATOM 2247 N N . PHE A 1 308 ? 9.780 -0.233 -27.640 1.00 67.88 308 PHE A N 1
ATOM 2248 C CA . PHE A 1 308 ? 8.664 0.265 -28.450 1.00 67.88 308 PHE A CA 1
ATOM 2249 C C . PHE A 1 308 ? 9.094 0.813 -29.823 1.00 67.88 308 PHE A C 1
ATOM 2251 O O . PHE A 1 308 ? 8.306 1.482 -30.498 1.00 67.88 308 PHE A O 1
ATOM 2258 N N . GLY A 1 309 ? 10.300 0.485 -30.295 1.00 66.12 309 GLY A N 1
ATOM 2259 C CA . GLY A 1 309 ? 10.808 0.872 -31.616 1.00 66.12 309 GLY A CA 1
ATOM 2260 C C . GLY A 1 309 ? 12.004 1.832 -31.560 1.00 66.12 309 GLY A C 1
ATOM 2261 O O . GLY A 1 309 ? 12.585 2.034 -30.493 1.00 66.12 309 GLY A O 1
ATOM 2262 N N . PRO A 1 310 ? 12.429 2.398 -32.708 1.00 67.06 310 PRO A N 1
ATOM 2263 C CA . PRO A 1 310 ? 13.526 3.358 -32.728 1.00 67.06 310 PRO A CA 1
ATOM 2264 C C . PRO A 1 310 ? 13.191 4.580 -31.868 1.00 67.06 310 PRO A C 1
ATOM 2266 O O . PRO A 1 310 ? 12.029 4.968 -31.745 1.00 67.06 310 PRO A O 1
ATOM 2269 N N . TRP A 1 311 ? 14.228 5.186 -31.284 1.00 72.69 311 TRP A N 1
ATOM 2270 C CA . TRP A 1 311 ? 14.088 6.440 -30.547 1.00 72.69 311 TRP A CA 1
ATOM 2271 C C . TRP A 1 311 ? 13.388 7.489 -31.426 1.00 72.69 311 TRP A C 1
ATOM 2273 O O . TRP A 1 311 ? 13.758 7.601 -32.599 1.00 72.69 311 TRP A O 1
ATOM 2283 N N . PRO A 1 312 ? 12.418 8.257 -30.899 1.00 72.19 312 PRO A N 1
ATOM 2284 C CA . PRO A 1 312 ? 11.752 9.297 -31.672 1.00 72.19 312 PRO A CA 1
ATOM 2285 C C . PRO A 1 312 ? 12.757 10.403 -32.015 1.00 72.19 312 PRO A C 1
ATOM 2287 O O . PRO A 1 312 ? 13.105 11.247 -31.191 1.00 72.19 312 PRO A O 1
ATOM 2290 N N . THR A 1 313 ? 13.296 10.367 -33.235 1.00 71.69 313 THR A N 1
ATOM 2291 C CA . THR A 1 313 ? 14.323 11.314 -33.708 1.00 71.69 313 THR A CA 1
ATOM 2292 C C . THR A 1 313 ? 13.799 12.744 -33.840 1.00 71.69 313 THR A C 1
ATOM 2294 O O . THR A 1 313 ? 14.584 13.684 -33.904 1.00 71.69 313 THR A O 1
ATOM 2297 N N . ASP A 1 314 ? 12.480 12.899 -33.888 1.00 77.88 314 ASP A N 1
ATOM 2298 C CA . ASP A 1 314 ? 11.724 14.148 -33.888 1.00 77.88 314 ASP A CA 1
ATOM 2299 C C . ASP A 1 314 ? 11.460 14.716 -32.481 1.00 77.88 314 ASP A C 1
ATOM 2301 O O . ASP A 1 314 ? 11.069 15.877 -32.375 1.00 77.88 314 ASP A O 1
ATOM 2305 N N . HIS A 1 315 ? 11.747 13.956 -31.416 1.00 82.50 315 HIS A N 1
ATOM 2306 C CA . HIS A 1 315 ? 11.575 14.364 -30.016 1.00 82.50 315 HIS A CA 1
ATOM 2307 C C . HIS A 1 315 ? 12.891 14.291 -29.214 1.00 82.50 315 HIS A C 1
ATOM 2309 O O . HIS A 1 315 ? 13.038 13.469 -28.300 1.00 82.50 315 HIS A O 1
ATOM 2315 N N . PRO A 1 316 ? 13.900 15.127 -29.533 1.00 81.50 316 PRO A N 1
ATOM 2316 C CA . PRO A 1 316 ? 15.152 15.174 -28.771 1.00 81.50 316 PRO A CA 1
ATOM 2317 C C . PRO A 1 316 ? 14.949 15.622 -27.311 1.00 81.50 316 PRO A C 1
ATOM 2319 O O . PRO A 1 316 ? 15.750 15.302 -26.438 1.00 81.50 316 PRO A O 1
ATOM 2322 N N . ASP A 1 317 ? 13.861 16.332 -27.032 1.00 88.06 317 ASP A N 1
ATOM 2323 C CA . ASP A 1 317 ? 13.442 16.813 -25.716 1.00 88.06 317 ASP A CA 1
ATOM 2324 C C . ASP A 1 317 ? 12.919 15.708 -24.779 1.00 88.06 317 ASP A C 1
ATOM 2326 O O . ASP A 1 317 ? 12.755 15.940 -23.579 1.00 88.06 317 ASP A O 1
ATOM 2330 N N . PHE A 1 318 ? 12.695 14.492 -25.291 1.00 91.44 318 PHE A N 1
ATOM 2331 C CA . PHE A 1 318 ? 12.333 13.329 -24.472 1.00 91.44 318 PHE A CA 1
ATOM 2332 C C . PHE A 1 318 ? 13.546 12.663 -23.818 1.00 91.44 318 PHE A C 1
ATOM 2334 O O . PHE A 1 318 ? 13.381 11.761 -22.993 1.00 91.44 318 PHE A O 1
ATOM 2341 N N . GLN A 1 319 ? 14.764 13.081 -24.172 1.00 92.31 319 GLN A N 1
ATOM 2342 C CA . GLN A 1 319 ? 15.972 12.563 -23.549 1.00 92.31 319 GLN A CA 1
ATOM 2343 C C . GLN A 1 319 ? 16.173 13.185 -22.166 1.00 92.31 319 GLN A C 1
ATOM 2345 O O . GLN A 1 319 ? 16.086 14.399 -21.980 1.00 92.31 319 GLN A O 1
ATOM 2350 N N . ALA A 1 320 ? 16.484 12.339 -21.190 1.00 94.31 320 ALA A N 1
ATOM 2351 C CA . ALA A 1 320 ? 16.866 12.778 -19.862 1.00 94.31 320 ALA A CA 1
ATOM 2352 C C . ALA A 1 320 ? 18.275 13.388 -19.864 1.00 94.31 320 ALA A C 1
ATOM 2354 O O . ALA A 1 320 ? 19.091 13.122 -20.745 1.00 94.31 320 ALA A O 1
ATOM 2355 N N . TYR A 1 321 ? 18.589 14.178 -18.842 1.00 95.19 321 TYR A N 1
ATOM 2356 C CA . TYR A 1 321 ? 19.916 14.767 -18.660 1.00 95.19 321 TYR A CA 1
ATOM 2357 C C . TYR A 1 321 ? 20.413 14.502 -17.244 1.00 95.19 321 TYR A C 1
ATOM 2359 O O . TYR A 1 321 ? 19.621 14.486 -16.299 1.00 95.19 321 TYR A O 1
ATOM 2367 N N . SER A 1 322 ? 21.720 14.319 -17.105 1.00 94.25 322 SER A N 1
ATOM 2368 C CA . SER A 1 322 ? 22.414 14.179 -15.826 1.00 94.25 322 SER A CA 1
ATOM 2369 C C . SER A 1 322 ? 23.386 15.327 -15.598 1.00 94.25 322 SER A C 1
ATOM 2371 O O . SER A 1 322 ? 23.703 16.078 -16.521 1.00 94.25 322 SER A O 1
ATOM 2373 N N . MET A 1 323 ? 23.885 15.445 -14.373 1.00 93.00 323 MET A N 1
ATOM 2374 C CA . MET A 1 323 ? 24.872 16.445 -13.997 1.00 93.00 323 MET A CA 1
ATOM 2375 C C . MET A 1 323 ? 26.199 15.768 -13.656 1.00 93.00 323 MET A C 1
ATOM 2377 O O . MET A 1 323 ? 26.255 14.849 -12.843 1.00 93.00 323 MET A O 1
ATOM 2381 N N . THR A 1 324 ? 27.294 16.213 -14.259 1.00 90.88 324 THR A N 1
ATOM 2382 C CA . THR A 1 324 ? 28.634 15.780 -13.861 1.00 90.88 324 THR A CA 1
ATOM 2383 C C . THR A 1 324 ? 29.022 16.411 -12.517 1.00 90.88 324 THR A C 1
ATOM 2385 O O . THR A 1 324 ? 28.485 17.458 -12.146 1.00 90.88 324 THR A O 1
ATOM 2388 N N . PRO A 1 325 ? 29.982 15.832 -11.767 1.00 88.12 325 PRO A N 1
ATOM 2389 C CA . PRO A 1 325 ? 30.370 16.348 -10.448 1.00 88.12 325 PRO A CA 1
ATOM 2390 C C . PRO A 1 325 ? 30.871 17.802 -10.420 1.00 88.12 325 PRO A C 1
ATOM 2392 O O . PRO A 1 325 ? 30.909 18.414 -9.356 1.00 88.12 325 PRO A O 1
ATOM 2395 N N . ASP A 1 326 ? 31.268 18.365 -11.564 1.00 90.25 326 ASP A N 1
ATOM 2396 C CA . ASP A 1 326 ? 31.671 19.769 -11.696 1.00 90.25 326 ASP A CA 1
ATOM 2397 C C . ASP A 1 326 ? 30.490 20.732 -11.915 1.00 90.25 326 ASP A C 1
ATOM 2399 O O . ASP A 1 326 ? 30.694 21.942 -11.865 1.00 90.25 326 ASP A O 1
ATOM 2403 N N . GLY A 1 327 ? 29.269 20.223 -12.106 1.00 91.75 327 GLY A N 1
ATOM 2404 C CA . GLY A 1 327 ? 28.045 20.991 -12.342 1.00 91.75 327 GLY A CA 1
ATOM 2405 C C . GLY A 1 327 ? 27.556 20.977 -13.787 1.00 91.75 327 GLY A C 1
ATOM 2406 O O . GLY A 1 327 ? 26.440 21.430 -14.031 1.00 91.75 327 GLY A O 1
ATOM 2407 N N . THR A 1 328 ? 28.340 20.460 -14.738 1.00 94.12 328 THR A N 1
ATOM 2408 C CA . THR A 1 328 ? 27.971 20.457 -16.162 1.00 94.12 328 THR A CA 1
ATOM 2409 C C . THR A 1 328 ? 26.788 19.521 -16.422 1.00 94.12 328 THR A C 1
ATOM 2411 O O . THR A 1 328 ? 26.769 18.379 -15.972 1.00 94.12 328 THR A O 1
ATOM 2414 N N . ILE A 1 329 ? 25.784 19.988 -17.165 1.00 95.06 329 ILE A N 1
ATOM 2415 C CA . ILE A 1 329 ? 24.603 19.188 -17.517 1.00 95.06 329 ILE A CA 1
ATOM 2416 C C . ILE A 1 329 ? 24.806 18.575 -18.905 1.00 95.06 329 ILE A C 1
ATOM 2418 O O . ILE A 1 329 ? 25.096 19.287 -19.867 1.00 95.06 329 ILE A O 1
ATOM 2422 N N . ILE A 1 330 ? 24.649 17.255 -19.008 1.00 94.25 330 ILE A N 1
ATOM 2423 C CA . ILE A 1 330 ? 24.892 16.476 -20.229 1.00 94.25 330 ILE A CA 1
ATOM 2424 C C . ILE A 1 330 ? 23.732 15.511 -20.521 1.00 94.25 330 ILE A C 1
ATOM 2426 O O . ILE A 1 330 ? 23.048 15.089 -19.584 1.00 94.25 330 ILE A O 1
ATOM 2430 N N . PRO A 1 331 ? 23.489 15.141 -21.795 1.00 94.31 331 PRO A N 1
ATOM 2431 C CA . PRO A 1 331 ? 22.484 14.137 -22.133 1.00 94.31 331 PRO A CA 1
ATOM 2432 C C . PRO A 1 331 ? 22.779 12.805 -21.433 1.00 94.31 331 PRO A C 1
ATOM 2434 O O . PRO A 1 331 ? 23.900 12.300 -21.495 1.00 94.31 331 PRO A O 1
ATOM 2437 N N . ALA A 1 332 ? 21.773 12.231 -20.779 1.00 93.06 332 ALA A N 1
ATOM 2438 C CA . ALA A 1 332 ? 21.903 10.964 -20.075 1.00 93.06 332 ALA A CA 1
ATOM 2439 C C . ALA A 1 332 ? 21.878 9.795 -21.067 1.00 93.06 332 ALA A C 1
ATOM 2441 O O . ALA A 1 332 ? 21.025 9.734 -21.966 1.00 93.06 332 ALA A O 1
ATOM 2442 N N . VAL A 1 333 ? 22.797 8.851 -20.869 1.00 89.94 333 VAL A N 1
ATOM 2443 C CA . VAL A 1 333 ? 22.891 7.611 -21.640 1.00 89.94 333 VAL A CA 1
ATOM 2444 C C . VAL A 1 333 ? 23.067 6.407 -20.721 1.00 89.94 333 VAL A C 1
ATOM 2446 O O . VAL A 1 333 ? 23.580 6.539 -19.611 1.00 89.94 333 VAL A O 1
ATOM 2449 N N . ASP A 1 334 ? 22.622 5.236 -21.170 1.00 85.44 334 ASP A N 1
ATOM 2450 C CA . ASP A 1 334 ? 22.847 3.975 -20.465 1.00 85.44 334 ASP A CA 1
ATOM 2451 C C . ASP A 1 334 ? 24.308 3.497 -20.591 1.00 85.44 334 ASP A C 1
ATOM 2453 O O . ASP A 1 334 ? 25.139 4.106 -21.268 1.00 85.44 334 ASP A O 1
ATOM 2457 N N . SER A 1 335 ? 24.630 2.369 -19.952 1.00 83.12 335 SER A N 1
ATOM 2458 C CA . SER A 1 335 ? 25.972 1.763 -19.998 1.00 83.12 335 SER A CA 1
ATOM 2459 C C . SER A 1 335 ? 26.441 1.366 -21.407 1.00 83.12 335 SER A C 1
ATOM 2461 O O . SER A 1 335 ? 27.638 1.179 -21.617 1.00 83.12 335 SER A O 1
ATOM 2463 N N . ALA A 1 336 ? 25.525 1.262 -22.373 1.00 83.12 336 ALA A N 1
ATOM 2464 C CA . ALA A 1 336 ? 25.808 0.988 -23.777 1.00 83.12 336 ALA A CA 1
ATOM 2465 C C . ALA A 1 336 ? 25.810 2.266 -24.646 1.00 83.12 336 ALA A C 1
ATOM 2467 O O . ALA A 1 336 ? 25.934 2.172 -25.867 1.00 83.12 336 ALA A O 1
ATOM 2468 N N . GLY A 1 337 ? 25.696 3.453 -24.041 1.00 87.00 337 GLY A N 1
ATOM 2469 C CA . GLY A 1 337 ? 25.727 4.746 -24.728 1.00 87.00 337 GLY A CA 1
ATOM 2470 C C . GLY A 1 337 ? 24.401 5.152 -25.376 1.00 87.00 337 GLY A C 1
ATOM 2471 O O . GLY A 1 337 ? 24.375 6.064 -26.201 1.00 87.00 337 GLY A O 1
ATOM 2472 N N . ASN A 1 338 ? 23.293 4.496 -25.034 1.00 84.88 338 ASN A N 1
ATOM 2473 C CA . ASN A 1 338 ? 21.991 4.776 -25.631 1.00 84.88 338 ASN A CA 1
ATOM 2474 C C . ASN A 1 338 ? 21.234 5.858 -24.851 1.00 84.88 338 ASN A C 1
ATOM 2476 O O . ASN A 1 338 ? 21.286 5.839 -23.623 1.00 84.88 338 ASN A O 1
ATOM 2480 N N . PRO A 1 339 ? 20.464 6.741 -25.517 1.00 88.38 339 PRO A N 1
ATOM 2481 C CA . PRO A 1 339 ? 19.636 7.740 -24.841 1.00 88.38 339 PRO A CA 1
ATOM 2482 C C . PRO A 1 339 ? 18.678 7.132 -23.811 1.00 88.38 339 PRO A C 1
ATOM 2484 O O . PRO A 1 339 ? 18.002 6.137 -24.087 1.00 88.38 339 PRO A O 1
ATOM 2487 N N . ILE A 1 340 ? 18.593 7.766 -22.642 1.00 88.81 340 ILE A N 1
ATOM 2488 C CA . ILE A 1 340 ? 17.627 7.422 -21.594 1.00 88.81 340 ILE A CA 1
ATOM 2489 C C . ILE A 1 340 ? 16.411 8.335 -21.721 1.00 88.81 340 ILE A C 1
ATOM 2491 O O . ILE A 1 340 ? 16.554 9.552 -21.834 1.00 88.81 340 ILE A O 1
ATOM 2495 N N . ILE A 1 341 ? 15.215 7.749 -21.680 1.00 90.31 341 ILE A N 1
ATOM 2496 C CA . ILE A 1 341 ? 13.966 8.511 -21.688 1.00 90.31 341 ILE A CA 1
ATOM 2497 C C . ILE A 1 341 ? 13.747 9.232 -20.357 1.00 90.31 341 ILE A C 1
ATOM 2499 O O . ILE A 1 341 ? 13.966 8.669 -19.282 1.00 90.31 341 ILE A O 1
ATOM 2503 N N . ASP A 1 342 ? 13.315 10.485 -20.434 1.00 93.06 342 ASP A N 1
ATOM 2504 C CA . ASP A 1 342 ? 13.043 11.322 -19.274 1.00 93.06 342 ASP A CA 1
ATOM 2505 C C . ASP A 1 342 ? 11.728 10.927 -18.596 1.00 93.06 342 ASP A C 1
ATOM 2507 O O . ASP A 1 342 ? 10.647 11.374 -18.979 1.00 93.06 342 ASP A O 1
ATOM 2511 N N . ARG A 1 343 ? 11.832 10.101 -17.548 1.00 92.31 343 ARG A N 1
ATOM 2512 C CA . ARG A 1 343 ? 10.687 9.683 -16.719 1.00 92.31 343 ARG A CA 1
ATOM 2513 C C . ARG A 1 343 ? 10.012 10.842 -15.988 1.00 92.31 343 ARG A C 1
ATOM 2515 O O . ARG A 1 343 ? 8.886 10.696 -15.527 1.00 92.31 343 ARG A O 1
ATOM 2522 N N . LEU A 1 344 ? 10.684 11.986 -15.876 1.00 95.25 344 LEU A N 1
ATOM 2523 C CA . LEU A 1 344 ? 10.160 13.187 -15.236 1.00 95.25 344 LEU A CA 1
ATOM 2524 C C . LEU A 1 344 ? 9.524 14.150 -16.246 1.00 95.25 344 LEU A C 1
ATOM 2526 O O . LEU A 1 344 ? 8.954 15.160 -15.835 1.00 95.25 344 LEU A O 1
ATOM 2530 N N . ASN A 1 345 ? 9.601 13.864 -17.549 1.00 95.38 345 ASN A N 1
ATOM 2531 C CA . ASN A 1 345 ? 8.930 14.635 -18.585 1.00 95.38 345 ASN A CA 1
ATOM 2532 C C . ASN A 1 345 ? 7.522 14.050 -18.846 1.00 95.38 345 ASN A C 1
ATOM 2534 O O . ASN A 1 345 ? 7.416 12.932 -19.361 1.00 95.38 345 ASN A O 1
ATOM 2538 N N . PRO A 1 346 ? 6.433 14.787 -18.543 1.00 95.44 346 PRO A N 1
ATOM 2539 C CA . PRO A 1 346 ? 5.071 14.294 -18.742 1.00 95.44 346 PRO A CA 1
ATOM 2540 C C . PRO A 1 346 ? 4.762 13.976 -20.210 1.00 95.44 346 PRO A C 1
ATOM 2542 O O . PRO A 1 346 ? 4.068 13.006 -20.489 1.00 95.44 346 PRO A O 1
ATOM 2545 N N . GLU A 1 347 ? 5.292 14.743 -21.167 1.00 93.50 347 GLU A N 1
ATOM 2546 C CA . GLU A 1 347 ? 5.043 14.512 -22.598 1.00 93.50 347 GLU A CA 1
ATOM 2547 C C . GLU A 1 347 ? 5.732 13.230 -23.084 1.00 93.50 347 GLU A C 1
ATOM 2549 O O . GLU A 1 347 ? 5.109 12.413 -23.769 1.00 93.50 347 GLU A O 1
ATOM 2554 N N . ALA A 1 348 ? 6.973 12.999 -22.641 1.00 91.81 348 ALA A N 1
ATOM 2555 C CA . ALA A 1 348 ? 7.711 11.775 -22.943 1.00 91.81 348 ALA A CA 1
ATOM 2556 C C . ALA A 1 348 ? 7.010 10.537 -22.364 1.00 91.81 348 ALA A C 1
ATOM 2558 O O . ALA A 1 348 ? 6.878 9.513 -23.041 1.00 91.81 348 ALA A O 1
ATOM 2559 N N . MET A 1 349 ? 6.520 10.627 -21.122 1.00 92.88 349 MET A N 1
ATOM 2560 C CA . MET A 1 349 ? 5.798 9.524 -20.486 1.00 92.88 349 MET A CA 1
ATOM 2561 C C . MET A 1 349 ? 4.406 9.306 -21.075 1.00 92.88 349 MET A C 1
ATOM 2563 O O . MET A 1 349 ? 4.014 8.156 -21.256 1.00 92.88 349 MET A O 1
ATOM 2567 N N . ASN A 1 350 ? 3.692 10.362 -21.471 1.00 92.88 350 ASN A N 1
ATOM 2568 C CA . ASN A 1 350 ? 2.440 10.238 -22.220 1.00 92.88 350 ASN A CA 1
ATOM 2569 C C . ASN A 1 350 ? 2.644 9.457 -23.519 1.00 92.88 350 ASN A C 1
ATOM 2571 O O . ASN A 1 350 ? 1.870 8.545 -23.814 1.00 92.88 350 ASN A O 1
ATOM 2575 N N . TRP A 1 351 ? 3.696 9.778 -24.275 1.00 90.31 351 TRP A N 1
ATOM 2576 C CA . TRP A 1 351 ? 4.043 9.063 -25.500 1.00 90.31 351 TRP A CA 1
ATOM 2577 C C . TRP A 1 351 ? 4.362 7.585 -25.225 1.00 90.31 351 TRP A C 1
ATOM 2579 O O . TRP A 1 351 ? 3.756 6.698 -25.834 1.00 90.31 351 TRP A O 1
ATOM 2589 N N . LEU A 1 352 ? 5.253 7.313 -24.265 1.00 89.56 352 LEU A N 1
ATOM 2590 C CA . LEU A 1 352 ? 5.701 5.956 -23.942 1.00 89.56 352 LEU A CA 1
ATOM 2591 C C . LEU A 1 352 ? 4.550 5.081 -23.428 1.00 89.56 352 LEU A C 1
ATOM 2593 O O . LEU A 1 352 ? 4.345 3.970 -23.917 1.00 89.56 352 LEU A O 1
ATOM 2597 N N . ILE A 1 353 ? 3.771 5.586 -22.469 1.00 92.50 353 ILE A N 1
ATOM 2598 C CA . ILE A 1 353 ? 2.662 4.846 -21.855 1.00 92.50 353 ILE A CA 1
ATOM 2599 C C . ILE A 1 353 ? 1.520 4.652 -22.860 1.00 92.50 353 ILE A C 1
ATOM 2601 O O . ILE A 1 353 ? 0.904 3.590 -22.870 1.00 92.50 353 ILE A O 1
ATOM 2605 N N . SER A 1 354 ? 1.276 5.601 -23.773 1.00 91.06 354 SER A N 1
ATOM 2606 C CA . SER A 1 354 ? 0.301 5.412 -24.862 1.00 91.06 354 SER A CA 1
ATOM 2607 C C . SER A 1 354 ? 0.731 4.316 -25.841 1.00 91.06 354 SER A C 1
ATOM 2609 O O . SER A 1 354 ? -0.096 3.505 -26.277 1.00 91.06 354 SER A O 1
ATOM 2611 N N . ALA A 1 355 ? 2.027 4.251 -26.166 1.00 88.00 355 ALA A N 1
ATOM 2612 C CA . ALA A 1 355 ? 2.579 3.178 -26.986 1.00 88.00 355 ALA A CA 1
ATOM 2613 C C . ALA A 1 355 ? 2.465 1.821 -26.275 1.00 88.00 355 ALA A C 1
ATOM 2615 O O . ALA A 1 355 ? 1.986 0.861 -26.879 1.00 88.00 355 ALA A O 1
ATOM 2616 N N . TYR A 1 356 ? 2.824 1.753 -24.989 1.00 89.94 356 TYR A N 1
ATOM 2617 C CA . TYR A 1 356 ? 2.682 0.543 -24.176 1.00 89.94 356 TYR A CA 1
ATOM 2618 C C . TYR A 1 356 ? 1.228 0.088 -24.057 1.00 89.94 356 TYR A C 1
ATOM 2620 O O . TYR A 1 356 ? 0.926 -1.092 -24.239 1.00 89.94 356 TYR A O 1
ATOM 2628 N N . ARG A 1 357 ? 0.306 1.030 -23.840 1.00 92.50 357 ARG A N 1
ATOM 2629 C CA . ARG A 1 357 ? -1.130 0.762 -23.795 1.00 92.50 357 ARG A CA 1
ATOM 2630 C C . ARG A 1 357 ? -1.607 0.054 -25.059 1.00 92.50 357 ARG A C 1
ATOM 2632 O O . ARG A 1 357 ? -2.177 -1.028 -24.975 1.00 92.50 357 ARG A O 1
ATOM 2639 N N . THR A 1 358 ? -1.340 0.663 -26.210 1.00 90.50 358 THR A N 1
ATOM 2640 C CA . THR A 1 358 ? -1.857 0.201 -27.507 1.00 90.50 358 THR A CA 1
ATOM 2641 C C . THR A 1 358 ? -1.199 -1.106 -27.953 1.00 90.50 358 THR A C 1
ATOM 2643 O O . THR A 1 358 ? -1.839 -1.952 -28.572 1.00 90.50 358 THR A O 1
ATOM 2646 N N . ARG A 1 359 ? 0.100 -1.275 -27.677 1.00 86.06 359 ARG A N 1
ATOM 2647 C CA . ARG A 1 359 ? 0.878 -2.420 -28.177 1.00 86.06 359 ARG A CA 1
ATOM 2648 C C . ARG A 1 359 ? 0.888 -3.620 -27.243 1.00 86.06 359 ARG A C 1
ATOM 2650 O O . ARG A 1 359 ? 1.153 -4.718 -27.716 1.00 86.06 359 ARG A O 1
ATOM 2657 N N . PHE A 1 360 ? 0.627 -3.420 -25.954 1.00 88.00 360 PHE A N 1
ATOM 2658 C CA . PHE A 1 360 ? 0.737 -4.478 -24.957 1.00 88.00 360 PHE A CA 1
ATOM 2659 C C . PHE A 1 360 ? -0.483 -4.563 -24.043 1.00 88.00 360 PHE A C 1
ATOM 2661 O O . PHE A 1 360 ? -1.150 -5.587 -24.049 1.00 88.00 360 PHE A O 1
ATOM 2668 N N . LEU A 1 361 ? -0.837 -3.504 -23.305 1.00 91.75 361 LEU A N 1
ATOM 2669 C CA . LEU A 1 361 ? -1.902 -3.615 -22.293 1.00 91.75 361 LEU A CA 1
ATOM 2670 C C . LEU A 1 361 ? -3.265 -3.990 -22.882 1.00 91.75 361 LEU A C 1
ATOM 2672 O O . LEU A 1 361 ? -3.946 -4.852 -22.333 1.00 91.75 361 LEU A O 1
ATOM 2676 N N . GLU A 1 362 ? -3.674 -3.346 -23.978 1.00 93.25 362 GLU A N 1
ATOM 2677 C CA . GLU A 1 362 ? -4.956 -3.634 -24.628 1.00 93.25 362 GLU A CA 1
ATOM 2678 C C . GLU A 1 362 ? -4.982 -5.042 -25.254 1.00 93.25 362 GLU A C 1
ATOM 2680 O O . GLU A 1 362 ? -5.925 -5.782 -24.967 1.00 93.25 362 GLU A O 1
ATOM 2685 N N . PRO A 1 363 ? -3.961 -5.477 -26.025 1.00 90.69 363 PRO A N 1
ATOM 2686 C CA . PRO A 1 363 ? -3.885 -6.859 -26.506 1.00 90.69 363 PRO A CA 1
ATOM 2687 C C . PRO A 1 363 ? -3.783 -7.932 -25.411 1.00 90.69 363 PRO A C 1
ATOM 2689 O O . PRO A 1 363 ? -4.300 -9.031 -25.595 1.00 90.69 363 PRO A O 1
ATOM 2692 N N . SER A 1 364 ? -3.138 -7.630 -24.281 1.00 89.56 364 SER A N 1
ATOM 2693 C CA . SER A 1 364 ? -2.941 -8.561 -23.158 1.00 89.56 364 SER A CA 1
ATOM 2694 C C . SER A 1 364 ? -4.088 -8.559 -22.141 1.00 89.56 364 SER A C 1
ATOM 2696 O O . SER A 1 364 ? -4.013 -9.235 -21.108 1.00 89.56 364 SER A O 1
ATOM 2698 N N . LYS A 1 365 ? -5.165 -7.806 -22.395 1.00 92.12 365 LYS A N 1
ATOM 2699 C CA . LYS A 1 365 ? -6.336 -7.750 -21.516 1.00 92.12 365 LYS A CA 1
ATOM 2700 C C . LYS A 1 365 ? -6.911 -9.155 -21.288 1.00 92.12 365 LYS A C 1
ATOM 2702 O O . LYS A 1 365 ? -7.184 -9.892 -22.231 1.00 92.12 365 LYS A O 1
ATOM 2707 N N . GLY A 1 366 ? -7.110 -9.525 -20.021 1.00 90.25 366 GLY A N 1
ATOM 2708 C CA . GLY A 1 366 ? -7.598 -10.856 -19.623 1.00 90.25 366 GLY A CA 1
ATOM 2709 C C . GLY A 1 366 ? -6.528 -11.955 -19.543 1.00 90.25 366 GLY A C 1
ATOM 2710 O O . GLY A 1 366 ? -6.845 -13.072 -19.120 1.00 90.25 366 GLY A O 1
ATOM 2711 N N . LEU A 1 367 ? -5.282 -11.652 -19.926 1.00 91.12 367 LEU A N 1
ATOM 2712 C CA . LEU A 1 367 ? -4.130 -12.560 -19.847 1.00 91.12 367 LEU A CA 1
ATOM 2713 C C . LEU A 1 367 ? -3.166 -12.207 -18.705 1.00 91.12 367 LEU A C 1
ATOM 2715 O O . LEU A 1 367 ? -2.430 -13.070 -18.237 1.00 91.12 367 LEU A O 1
ATOM 2719 N N . LEU A 1 368 ? -3.174 -10.951 -18.258 1.00 92.38 368 LEU A N 1
ATOM 2720 C CA . LEU A 1 368 ? -2.364 -10.465 -17.144 1.00 92.38 368 LEU A CA 1
ATOM 2721 C C . LEU A 1 368 ? -3.196 -10.336 -15.870 1.00 92.38 368 LEU A C 1
ATOM 2723 O O . LEU A 1 368 ? -4.356 -9.918 -15.910 1.00 92.38 368 LEU A O 1
ATOM 2727 N N . ALA A 1 369 ? -2.553 -10.622 -14.742 1.00 94.75 369 ALA A N 1
ATOM 2728 C CA . ALA A 1 369 ? -3.090 -10.383 -13.413 1.00 94.75 369 ALA A CA 1
ATOM 2729 C C . ALA A 1 369 ? -2.787 -8.960 -12.923 1.00 94.75 369 ALA A C 1
ATOM 2731 O O . ALA A 1 369 ? -3.593 -8.391 -12.198 1.00 94.75 369 ALA A O 1
ATOM 2732 N N . GLY A 1 370 ? -1.678 -8.339 -13.326 1.00 95.44 370 GLY A N 1
ATOM 2733 C CA . GLY A 1 370 ? -1.363 -6.987 -12.861 1.00 95.44 370 GLY A CA 1
ATOM 2734 C C . GLY A 1 370 ? -0.063 -6.408 -13.403 1.00 95.44 370 GLY A C 1
ATOM 2735 O O . GLY A 1 370 ? 0.603 -7.030 -14.232 1.00 95.44 370 GLY A O 1
ATOM 2736 N N . ILE A 1 371 ? 0.295 -5.216 -12.912 1.00 94.88 371 ILE A N 1
ATOM 2737 C CA . ILE A 1 371 ? 1.605 -4.578 -13.143 1.00 94.88 371 ILE A CA 1
ATOM 2738 C C . ILE A 1 371 ? 2.458 -4.679 -11.884 1.00 94.88 371 ILE A C 1
ATOM 2740 O O . ILE A 1 371 ? 1.988 -4.385 -10.784 1.00 94.88 371 ILE A O 1
ATOM 2744 N N . PHE A 1 372 ? 3.719 -5.047 -12.063 1.00 93.81 372 PHE A N 1
ATOM 2745 C CA . PHE A 1 372 ? 4.730 -5.120 -11.020 1.00 93.81 372 PHE A CA 1
ATOM 2746 C C . PHE A 1 372 ? 5.799 -4.052 -11.273 1.00 93.81 372 PHE A C 1
ATOM 2748 O O . PHE A 1 372 ? 6.590 -4.163 -12.208 1.00 93.81 372 PHE A O 1
ATOM 2755 N N . PHE A 1 373 ? 5.800 -2.994 -10.464 1.00 93.44 373 PHE A N 1
ATOM 2756 C CA . PHE A 1 373 ? 6.821 -1.950 -10.509 1.00 93.44 373 PHE A CA 1
ATOM 2757 C C . PHE A 1 373 ? 8.067 -2.432 -9.769 1.00 93.44 373 PHE A C 1
ATOM 2759 O O . PHE A 1 373 ? 8.114 -2.365 -8.539 1.00 93.44 373 PHE A O 1
ATOM 2766 N N . ASN A 1 374 ? 9.031 -2.968 -10.515 1.00 87.75 374 ASN A N 1
ATOM 2767 C CA . ASN A 1 374 ? 10.249 -3.561 -9.982 1.00 87.75 374 ASN A CA 1
ATOM 2768 C C . ASN A 1 374 ? 11.294 -2.479 -9.672 1.00 87.75 374 ASN A C 1
ATOM 2770 O O . ASN A 1 374 ? 12.032 -2.043 -10.558 1.00 87.75 374 ASN A O 1
ATOM 2774 N N . GLU A 1 375 ? 11.324 -2.031 -8.414 1.00 86.69 375 GLU A N 1
ATOM 2775 C CA . GLU A 1 375 ? 12.305 -1.075 -7.884 1.00 86.69 375 GLU A CA 1
ATOM 2776 C C . GLU A 1 375 ? 12.369 0.243 -8.674 1.00 86.69 375 GLU A C 1
ATOM 2778 O O . GLU A 1 375 ? 13.414 0.900 -8.761 1.00 86.69 375 GLU A O 1
ATOM 2783 N N . ASP A 1 376 ? 11.241 0.646 -9.266 1.00 90.38 376 ASP A N 1
ATOM 2784 C CA . ASP A 1 376 ? 11.165 1.829 -10.110 1.00 90.38 376 ASP A CA 1
ATOM 2785 C C . ASP A 1 376 ? 11.606 3.091 -9.376 1.00 90.38 376 ASP A C 1
ATOM 2787 O O . ASP A 1 376 ? 11.021 3.526 -8.385 1.00 90.38 376 ASP A O 1
ATOM 2791 N N . ALA A 1 377 ? 12.626 3.720 -9.943 1.00 90.25 377 ALA A N 1
ATOM 2792 C CA . ALA A 1 377 ? 13.209 4.954 -9.462 1.00 90.25 377 ALA A CA 1
ATOM 2793 C C . ALA A 1 377 ? 13.717 5.795 -10.642 1.00 90.25 377 ALA A C 1
ATOM 2795 O O . ALA A 1 377 ? 13.680 5.365 -11.803 1.00 90.25 377 ALA A O 1
ATOM 2796 N N . ILE A 1 378 ? 14.221 6.995 -10.358 1.00 91.25 378 ILE A N 1
ATOM 2797 C CA . ILE A 1 378 ? 14.992 7.767 -11.336 1.00 91.25 378 ILE A CA 1
ATOM 2798 C C . ILE A 1 378 ? 16.211 6.926 -11.760 1.00 91.25 378 ILE A C 1
ATOM 2800 O O . ILE A 1 378 ? 16.895 6.381 -10.887 1.00 91.25 378 ILE A O 1
ATOM 2804 N N . PRO A 1 379 ? 16.500 6.802 -13.071 1.00 88.31 379 PRO A N 1
ATOM 2805 C CA . PRO A 1 379 ? 17.684 6.096 -13.545 1.00 88.31 379 PRO A CA 1
ATOM 2806 C C . PRO A 1 379 ? 18.971 6.659 -12.929 1.00 88.31 379 PRO A C 1
ATOM 2808 O O . PRO A 1 379 ? 19.225 7.866 -12.997 1.00 88.31 379 PRO A O 1
ATOM 2811 N N . TYR A 1 380 ? 19.773 5.762 -12.353 1.00 86.56 380 TYR A N 1
ATOM 2812 C CA . TYR A 1 380 ? 21.082 6.056 -11.773 1.00 86.56 380 TYR A CA 1
ATOM 2813 C C . TYR A 1 380 ? 22.182 5.628 -12.744 1.00 86.56 380 TYR A C 1
ATOM 2815 O O . TYR A 1 380 ? 22.185 4.486 -13.205 1.00 86.56 380 TYR A O 1
ATOM 2823 N N . LEU A 1 381 ? 23.093 6.542 -13.080 1.00 86.94 381 LEU A N 1
ATOM 2824 C CA . LEU A 1 381 ? 24.040 6.348 -14.187 1.00 86.94 381 LEU A CA 1
ATOM 2825 C C . LEU A 1 381 ? 25.411 5.795 -13.772 1.00 86.94 381 LEU A C 1
ATOM 2827 O O . LEU A 1 381 ? 26.262 5.555 -14.626 1.00 86.94 381 LEU A O 1
ATOM 2831 N N . GLU A 1 382 ? 25.645 5.582 -12.478 1.00 83.56 382 GLU A N 1
ATOM 2832 C CA . GLU A 1 382 ? 26.912 5.052 -11.965 1.00 83.56 382 GLU A CA 1
ATOM 2833 C C . GLU A 1 382 ? 26.800 3.587 -11.520 1.00 83.56 382 GLU A C 1
ATOM 2835 O O . GLU A 1 382 ? 25.713 3.128 -11.157 1.00 83.56 382 GLU A O 1
ATOM 2840 N N . PRO A 1 383 ? 27.926 2.844 -11.471 1.00 80.38 383 PRO A N 1
ATOM 2841 C CA . PRO A 1 383 ? 27.964 1.527 -10.851 1.00 80.38 383 PRO A CA 1
ATOM 2842 C C . PRO A 1 383 ? 27.495 1.582 -9.395 1.00 80.38 383 PRO A C 1
ATOM 2844 O O . PRO A 1 383 ? 28.060 2.301 -8.565 1.00 80.38 383 PRO A O 1
ATOM 2847 N N . TRP A 1 384 ? 26.477 0.788 -9.083 1.00 72.75 384 TRP A N 1
ATOM 2848 C CA . TRP A 1 384 ? 25.871 0.760 -7.760 1.00 72.75 384 TRP A CA 1
ATOM 2849 C C . TRP A 1 384 ? 26.613 -0.165 -6.785 1.00 72.75 384 TRP A C 1
ATOM 2851 O O . TRP A 1 384 ? 27.146 -1.207 -7.167 1.00 72.75 384 TRP A O 1
ATOM 2861 N N . ALA A 1 385 ? 26.598 0.201 -5.501 1.00 73.25 385 ALA A N 1
ATOM 2862 C CA . ALA A 1 385 ? 26.916 -0.696 -4.397 1.00 73.25 385 ALA A CA 1
ATOM 2863 C C . ALA A 1 385 ? 26.055 -0.356 -3.174 1.00 73.25 385 ALA A C 1
ATOM 2865 O O . ALA A 1 385 ? 25.919 0.814 -2.822 1.00 73.25 385 ALA A O 1
ATOM 2866 N N . ASN A 1 386 ? 25.554 -1.382 -2.478 1.00 68.50 386 ASN A N 1
ATOM 2867 C CA . ASN A 1 386 ? 24.639 -1.223 -1.338 1.00 68.50 386 ASN A CA 1
ATOM 2868 C C . ASN A 1 386 ? 25.231 -0.423 -0.164 1.00 68.50 386 ASN A C 1
ATOM 2870 O O . ASN A 1 386 ? 24.481 0.035 0.684 1.00 68.50 386 ASN A O 1
ATOM 2874 N N . ASN A 1 387 ? 26.557 -0.249 -0.113 1.00 68.25 387 ASN A N 1
ATOM 2875 C CA . ASN A 1 387 ? 27.273 0.470 0.941 1.00 68.25 387 ASN A CA 1
ATOM 2876 C C . ASN A 1 387 ? 27.776 1.865 0.541 1.00 68.25 387 ASN A C 1
ATOM 2878 O O . ASN A 1 387 ? 28.622 2.433 1.234 1.00 68.25 387 ASN A O 1
ATOM 2882 N N . LYS A 1 388 ? 27.296 2.423 -0.575 1.00 71.81 388 LYS A N 1
ATOM 2883 C CA . LYS A 1 388 ? 27.739 3.729 -1.076 1.00 71.81 388 LYS A CA 1
ATOM 2884 C C . LYS A 1 388 ? 26.601 4.730 -1.180 1.00 71.81 388 LYS A C 1
ATOM 2886 O O . LYS A 1 388 ? 25.648 4.480 -1.907 1.00 71.81 388 LYS A O 1
ATOM 2891 N N . ARG A 1 389 ? 26.818 5.933 -0.627 1.00 74.19 389 ARG A N 1
ATOM 2892 C CA . ARG A 1 389 ? 27.054 7.102 -1.489 1.00 74.19 389 ARG A CA 1
ATOM 2893 C C . ARG A 1 389 ? 26.193 7.284 -2.752 1.00 74.19 389 ARG A C 1
ATOM 2895 O O . ARG A 1 389 ? 26.801 7.362 -3.805 1.00 74.19 389 ARG A O 1
ATOM 2902 N N . TYR A 1 390 ? 24.872 7.371 -2.704 1.00 77.88 390 TYR A N 1
ATOM 2903 C CA . TYR A 1 390 ? 23.979 7.658 -3.827 1.00 77.88 390 TYR A CA 1
ATOM 2904 C C . TYR A 1 390 ? 24.342 9.042 -4.307 1.00 77.88 390 TYR A C 1
ATOM 2906 O O . TYR A 1 390 ? 24.236 10.040 -3.579 1.00 77.88 390 TYR A O 1
ATOM 2914 N N . ASN A 1 391 ? 24.834 9.062 -5.532 1.00 81.12 391 ASN A N 1
ATOM 2915 C CA . ASN A 1 391 ? 25.311 10.265 -6.146 1.00 81.12 391 ASN A CA 1
ATOM 2916 C C . ASN A 1 391 ? 24.182 10.920 -6.941 1.00 81.12 391 ASN A C 1
ATOM 2918 O O . ASN A 1 391 ? 23.987 10.642 -8.118 1.00 81.12 391 ASN A O 1
ATOM 2922 N N . TYR A 1 392 ? 23.430 11.809 -6.304 1.00 80.94 392 TYR A N 1
ATOM 2923 C CA . TYR A 1 392 ? 22.271 12.440 -6.939 1.00 80.94 392 TYR A CA 1
ATOM 2924 C C . TYR A 1 392 ? 22.625 13.292 -8.174 1.00 80.94 392 TYR A C 1
ATOM 2926 O O . TYR A 1 392 ? 21.731 13.564 -8.968 1.00 80.94 392 TYR A O 1
ATOM 2934 N N . TRP A 1 393 ? 23.893 13.674 -8.394 1.00 83.62 393 TRP A N 1
ATOM 2935 C CA . TRP A 1 393 ? 24.320 14.314 -9.652 1.00 83.62 393 TRP A CA 1
ATOM 2936 C C . TRP A 1 393 ? 24.137 13.380 -10.855 1.00 83.62 393 TRP A C 1
ATOM 2938 O O . TRP A 1 393 ? 23.727 13.797 -11.937 1.00 83.62 393 TRP A O 1
ATOM 2948 N N . SER A 1 394 ? 24.349 12.086 -10.625 1.00 83.69 394 SER A N 1
ATOM 2949 C CA . SER A 1 394 ? 24.254 11.019 -11.622 1.00 83.69 394 SER A CA 1
ATOM 2950 C C . SER A 1 394 ? 22.817 10.526 -11.816 1.00 83.69 394 SER A C 1
ATOM 2952 O O . SER A 1 394 ? 22.597 9.460 -12.389 1.00 83.69 394 SER A O 1
ATOM 2954 N N . ASN A 1 395 ? 21.836 11.309 -11.357 1.00 89.44 395 ASN A N 1
ATOM 2955 C CA . ASN A 1 395 ? 20.431 11.137 -11.690 1.00 89.44 395 ASN A CA 1
ATOM 2956 C C . ASN A 1 395 ? 20.127 11.699 -13.069 1.00 89.44 395 ASN A C 1
ATOM 2958 O O . ASN A 1 395 ? 20.503 12.823 -13.402 1.00 89.44 395 ASN A O 1
ATOM 2962 N N . ALA A 1 396 ? 19.321 10.964 -13.821 1.00 92.94 396 ALA A N 1
ATOM 2963 C CA . ALA A 1 396 ? 18.719 11.440 -15.055 1.00 92.94 396 ALA A CA 1
ATOM 2964 C C . ALA A 1 396 ? 17.540 12.410 -14.776 1.00 92.94 396 ALA A C 1
ATOM 2966 O O . ALA A 1 396 ? 16.399 12.110 -15.111 1.00 92.94 396 ALA A O 1
ATOM 2967 N N . SER A 1 397 ? 17.798 13.544 -14.105 1.00 94.56 397 SER A N 1
ATOM 2968 C CA . SER A 1 397 ? 16.771 14.477 -13.596 1.00 94.56 397 SER A CA 1
ATOM 2969 C C . SER A 1 397 ? 16.962 15.956 -13.962 1.00 94.56 397 SER A C 1
ATOM 2971 O O . SER A 1 397 ? 16.295 16.816 -13.394 1.00 94.56 397 SER A O 1
ATOM 2973 N N . TYR A 1 398 ? 17.886 16.285 -14.864 1.00 95.38 398 TYR A N 1
ATOM 2974 C CA . TYR A 1 398 ? 18.322 17.668 -15.110 1.00 95.38 398 TYR A CA 1
ATOM 2975 C C . TYR A 1 398 ? 17.973 18.185 -16.514 1.00 95.38 398 TYR A C 1
ATOM 2977 O O . TYR A 1 398 ? 18.674 19.034 -17.063 1.00 95.38 398 TYR A O 1
ATOM 2985 N N . SER A 1 399 ? 16.909 17.662 -17.131 1.00 95.62 399 SER A N 1
ATOM 2986 C CA . SER A 1 399 ? 16.525 18.050 -18.493 1.00 95.62 399 SER A CA 1
ATOM 2987 C C . SER A 1 399 ? 15.926 19.465 -18.555 1.00 95.62 399 SER A C 1
ATOM 2989 O O . SER A 1 399 ? 15.419 19.979 -17.550 1.00 95.62 399 SER A O 1
ATOM 2991 N N . PRO A 1 400 ? 15.897 20.103 -19.740 1.00 95.38 400 PRO A N 1
ATOM 2992 C CA . PRO A 1 400 ? 15.202 21.378 -19.925 1.00 95.38 400 PRO A CA 1
ATOM 2993 C C . PRO A 1 400 ? 13.714 21.330 -19.537 1.00 95.38 400 PRO A C 1
ATOM 2995 O O . PRO A 1 400 ? 13.194 22.295 -18.972 1.00 95.38 400 PRO A O 1
ATOM 2998 N N . SER A 1 401 ? 13.034 20.203 -19.793 1.00 95.94 401 SER A N 1
ATOM 2999 C CA . SER A 1 401 ? 11.638 19.997 -19.385 1.00 95.94 401 SER A CA 1
ATOM 3000 C C . SER A 1 401 ? 11.507 20.009 -17.862 1.00 95.94 401 SER A C 1
ATOM 3002 O O . SER A 1 401 ? 10.659 20.718 -17.314 1.00 95.94 401 SER A O 1
ATOM 3004 N N . VAL A 1 402 ? 12.397 19.306 -17.157 1.00 97.06 402 VAL A N 1
ATOM 3005 C CA . VAL A 1 402 ? 12.399 19.282 -15.690 1.00 97.06 402 VAL A CA 1
ATOM 3006 C C . VAL A 1 402 ? 12.715 20.660 -15.110 1.00 97.06 402 VAL A C 1
ATOM 3008 O O . VAL A 1 402 ? 12.064 21.064 -14.149 1.00 97.06 402 VAL A O 1
ATOM 3011 N N . LEU A 1 403 ? 13.629 21.432 -15.711 1.00 97.62 403 LEU A N 1
ATOM 3012 C CA . LEU A 1 403 ? 13.914 22.802 -15.264 1.00 97.62 403 LEU A CA 1
ATOM 3013 C C . LEU A 1 403 ? 12.670 23.695 -15.350 1.00 97.62 403 LEU A C 1
ATOM 3015 O O . LEU A 1 403 ? 12.362 24.419 -14.404 1.00 97.62 403 LEU A O 1
ATOM 3019 N N . LYS A 1 404 ? 11.933 23.621 -16.464 1.00 97.44 404 LYS A N 1
ATOM 3020 C CA . LYS A 1 404 ? 10.691 24.381 -16.662 1.00 97.44 404 LYS A CA 1
ATOM 3021 C C . LYS A 1 404 ? 9.630 24.002 -15.624 1.00 97.44 404 LYS A C 1
ATOM 3023 O O . LYS A 1 404 ? 8.992 24.879 -15.041 1.00 97.44 404 LYS A O 1
ATOM 3028 N N . GLN A 1 405 ? 9.462 22.705 -15.368 1.00 98.06 405 GLN A N 1
ATOM 3029 C CA . GLN A 1 405 ? 8.539 22.199 -14.348 1.00 98.06 405 GLN A CA 1
ATOM 3030 C C . GLN A 1 405 ? 8.954 22.644 -12.936 1.00 98.06 405 GLN A C 1
ATOM 3032 O O . GLN A 1 405 ? 8.110 23.077 -12.151 1.00 98.06 405 GLN A O 1
ATOM 3037 N N . TRP A 1 406 ? 10.252 22.609 -12.629 1.00 98.19 406 TRP A N 1
ATOM 3038 C CA . TRP A 1 406 ? 10.803 23.064 -11.355 1.00 98.19 406 TRP A CA 1
ATOM 3039 C C . TRP A 1 406 ? 10.575 24.561 -11.126 1.00 98.19 406 TRP A C 1
ATOM 3041 O O . TRP A 1 406 ? 10.103 24.961 -10.066 1.00 98.19 406 TRP A O 1
ATOM 3051 N N . GLN A 1 407 ? 10.817 25.395 -12.136 1.00 98.50 407 GLN A N 1
ATOM 3052 C CA . GLN A 1 407 ? 10.531 26.831 -12.071 1.00 98.50 407 GLN A CA 1
ATOM 3053 C C . GLN A 1 407 ? 9.048 27.100 -11.780 1.00 98.50 407 GLN A C 1
ATOM 3055 O O . GLN A 1 407 ? 8.726 27.910 -10.911 1.00 98.50 407 GLN A O 1
ATOM 3060 N N . ALA A 1 408 ? 8.140 26.387 -12.455 1.00 98.38 408 ALA A N 1
ATOM 3061 C CA . ALA A 1 408 ? 6.706 26.494 -12.197 1.00 98.38 408 ALA A CA 1
ATOM 3062 C C . ALA A 1 408 ? 6.343 26.046 -10.770 1.00 98.38 408 ALA A C 1
ATOM 3064 O O . ALA A 1 408 ? 5.555 26.709 -10.092 1.00 98.38 408 ALA A O 1
ATOM 3065 N N . TYR A 1 409 ? 6.955 24.961 -10.285 1.00 98.44 409 TYR A N 1
ATOM 3066 C CA . TYR A 1 409 ? 6.802 24.496 -8.909 1.00 98.44 409 TYR A CA 1
ATOM 3067 C C . TYR A 1 409 ? 7.246 25.559 -7.895 1.00 98.44 409 TYR A C 1
ATOM 3069 O O . TYR A 1 409 ? 6.520 25.810 -6.929 1.00 98.44 409 TYR A O 1
ATOM 3077 N N . CYS A 1 410 ? 8.400 26.196 -8.121 1.00 98.44 410 CYS A N 1
ATOM 3078 C CA . CYS A 1 410 ? 8.929 27.250 -7.259 1.00 98.44 410 CYS A CA 1
ATOM 3079 C C . CYS A 1 410 ? 8.007 28.465 -7.210 1.00 98.44 410 CYS A C 1
ATOM 3081 O O . CYS A 1 410 ? 7.712 28.941 -6.119 1.00 98.44 410 CYS A O 1
ATOM 3083 N N . VAL A 1 411 ? 7.504 28.927 -8.362 1.00 98.56 411 VAL A N 1
ATOM 3084 C CA . VAL A 1 411 ? 6.525 30.027 -8.432 1.00 98.56 411 VAL A CA 1
ATOM 3085 C C . VAL A 1 411 ? 5.268 29.679 -7.636 1.00 98.56 411 VAL A C 1
ATOM 3087 O O . VAL A 1 411 ? 4.832 30.460 -6.795 1.00 98.56 411 VAL A O 1
ATOM 3090 N N . ALA A 1 412 ? 4.701 28.492 -7.862 1.00 98.31 412 ALA A N 1
ATOM 3091 C CA . ALA A 1 412 ? 3.445 28.079 -7.238 1.00 98.31 412 ALA A CA 1
ATOM 3092 C C . ALA A 1 412 ? 3.533 27.924 -5.710 1.00 98.31 412 ALA A C 1
ATOM 3094 O O . ALA A 1 412 ? 2.508 27.955 -5.032 1.00 98.31 412 ALA A O 1
ATOM 3095 N N . ARG A 1 413 ? 4.738 27.719 -5.166 1.00 98.12 413 ARG A N 1
ATOM 3096 C CA . ARG A 1 413 ? 4.976 27.479 -3.733 1.00 98.12 413 ARG A CA 1
ATOM 3097 C C . ARG A 1 413 ? 5.834 28.552 -3.062 1.00 98.12 413 ARG A C 1
ATOM 3099 O O . ARG A 1 413 ? 6.221 28.354 -1.917 1.00 98.12 413 ARG A O 1
ATOM 3106 N N . ASP A 1 414 ? 6.119 29.651 -3.761 1.00 97.88 414 ASP A N 1
ATOM 3107 C CA . ASP A 1 414 ? 7.008 30.732 -3.311 1.00 97.88 414 ASP A CA 1
ATOM 3108 C C . ASP A 1 414 ? 8.363 30.218 -2.777 1.00 97.88 414 ASP A C 1
ATOM 3110 O O . ASP A 1 414 ? 8.846 30.630 -1.722 1.00 97.88 414 ASP A O 1
ATOM 3114 N N . VAL A 1 415 ? 8.978 29.266 -3.491 1.00 97.62 415 VAL A N 1
ATOM 3115 C CA . VAL A 1 415 ? 10.250 28.653 -3.073 1.00 97.62 415 VAL A CA 1
ATOM 3116 C C . VAL A 1 415 ? 11.398 29.621 -3.340 1.00 97.62 415 VAL A C 1
ATOM 3118 O O . VAL A 1 415 ? 11.756 29.884 -4.492 1.00 97.62 415 VAL A O 1
ATOM 3121 N N . LYS A 1 416 ? 11.994 30.124 -2.261 1.00 95.88 416 LYS A N 1
ATOM 3122 C CA . LYS A 1 416 ? 13.085 31.101 -2.285 1.00 95.88 416 LYS A CA 1
ATOM 3123 C C . LYS A 1 416 ? 14.399 30.512 -1.775 1.00 95.88 416 LYS A C 1
ATOM 3125 O O . LYS A 1 416 ? 14.391 29.589 -0.960 1.00 95.88 416 LYS A O 1
ATOM 3130 N N . ASP A 1 417 ? 15.507 31.035 -2.286 1.00 92.69 417 ASP A N 1
ATOM 3131 C CA . ASP A 1 417 ? 16.857 30.750 -1.805 1.00 92.69 417 ASP A CA 1
ATOM 3132 C C . ASP A 1 417 ? 17.168 31.502 -0.496 1.00 92.69 417 ASP A C 1
ATOM 3134 O O . ASP A 1 417 ? 16.341 32.249 0.036 1.00 92.69 417 ASP A O 1
ATOM 3138 N N . ASP A 1 418 ? 18.383 31.316 0.024 1.00 88.44 418 ASP A N 1
ATOM 3139 C CA . ASP A 1 418 ? 18.836 31.955 1.265 1.00 88.44 418 ASP A CA 1
ATOM 3140 C C . ASP A 1 418 ? 18.936 33.491 1.155 1.00 88.44 418 ASP A C 1
ATOM 3142 O O . ASP A 1 418 ? 18.963 34.186 2.171 1.00 88.44 4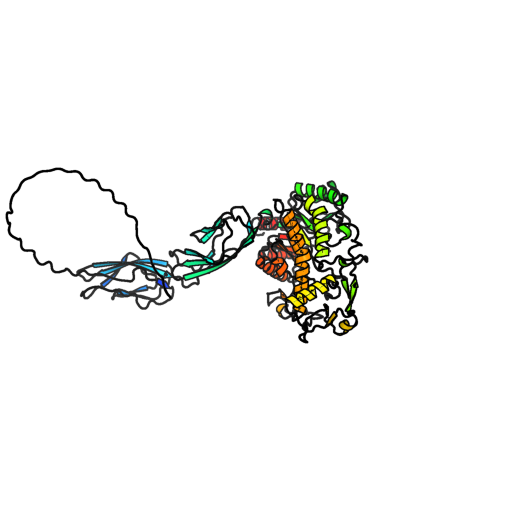18 ASP A O 1
ATOM 3146 N N . ALA A 1 419 ? 18.963 34.040 -0.066 1.00 90.81 419 ALA A N 1
ATOM 3147 C CA . ALA A 1 419 ? 18.923 35.477 -0.333 1.00 90.81 419 ALA A CA 1
ATOM 3148 C C . ALA A 1 419 ? 17.485 36.017 -0.478 1.00 90.81 419 ALA A C 1
ATOM 3150 O O . ALA A 1 419 ? 17.293 37.208 -0.730 1.00 90.81 419 ALA A O 1
ATOM 3151 N N . GLY A 1 420 ? 16.467 35.165 -0.315 1.00 94.00 420 GLY A N 1
ATOM 3152 C CA . GLY A 1 420 ? 15.058 35.523 -0.467 1.00 94.00 420 GLY A CA 1
ATOM 3153 C C . GLY A 1 420 ? 14.606 35.664 -1.923 1.00 94.00 420 GLY A C 1
ATOM 3154 O O . GLY A 1 420 ? 13.501 36.157 -2.171 1.00 94.00 420 GLY A O 1
ATOM 3155 N N . LEU A 1 421 ? 15.429 35.244 -2.888 1.00 95.31 421 LEU A N 1
ATOM 3156 C CA . LEU A 1 421 ? 15.111 35.286 -4.311 1.00 95.31 421 LEU A CA 1
ATOM 3157 C C . LEU A 1 421 ? 14.421 33.996 -4.740 1.00 95.31 421 LEU A C 1
ATOM 3159 O O . LEU A 1 421 ? 14.742 32.910 -4.267 1.00 95.31 421 LEU A O 1
ATOM 3163 N N . LEU A 1 422 ? 13.470 34.109 -5.667 1.00 97.38 422 LEU A N 1
ATOM 3164 C CA . LEU A 1 422 ? 12.788 32.944 -6.219 1.00 97.38 422 LEU A CA 1
ATOM 3165 C C . LEU A 1 422 ? 13.796 32.007 -6.905 1.00 97.38 422 LEU A C 1
ATOM 3167 O O . LEU A 1 422 ? 14.567 32.432 -7.771 1.00 97.38 422 LEU A O 1
ATOM 3171 N N . VAL A 1 423 ? 13.743 30.718 -6.569 1.00 97.44 423 VAL A N 1
ATOM 3172 C CA . VAL A 1 423 ? 14.612 29.712 -7.185 1.00 97.44 423 VAL A CA 1
ATOM 3173 C C . VAL A 1 423 ? 14.177 29.465 -8.628 1.00 97.44 423 VAL A C 1
ATOM 3175 O O . VAL A 1 423 ? 13.066 29.015 -8.897 1.00 97.44 423 VAL A O 1
ATOM 3178 N N . THR A 1 424 ? 15.081 29.731 -9.571 1.00 97.00 424 THR A N 1
ATOM 3179 C CA . THR A 1 424 ? 14.832 29.612 -11.023 1.00 97.00 424 THR A CA 1
ATOM 3180 C C . THR A 1 424 ? 15.782 28.643 -11.730 1.00 97.00 424 THR A C 1
ATOM 3182 O O . THR A 1 424 ? 15.743 28.499 -12.951 1.00 97.00 424 THR A O 1
ATOM 3185 N N . LYS A 1 425 ? 16.650 27.979 -10.970 1.00 97.31 425 LYS A N 1
ATOM 3186 C CA . LYS A 1 425 ? 17.759 27.146 -11.442 1.00 97.31 425 LYS A CA 1
ATOM 3187 C C . LYS A 1 425 ? 17.767 25.819 -10.690 1.00 97.31 425 LYS A C 1
ATOM 3189 O O . LYS A 1 425 ? 17.128 25.703 -9.641 1.00 97.31 425 LYS A O 1
ATOM 3194 N N . PHE A 1 426 ? 18.498 24.833 -11.201 1.00 96.06 426 PHE A N 1
ATOM 3195 C CA . PHE A 1 426 ? 18.688 23.576 -10.486 1.00 96.06 426 PHE A CA 1
ATOM 3196 C C . PHE A 1 426 ? 19.506 23.803 -9.212 1.00 96.06 426 PHE A C 1
ATOM 3198 O O . PHE A 1 426 ? 20.594 24.383 -9.298 1.00 96.06 426 PHE A O 1
ATOM 3205 N N . PRO A 1 427 ? 19.017 23.367 -8.040 1.00 93.81 427 PRO A N 1
ATOM 3206 C CA . PRO A 1 427 ? 19.791 23.473 -6.815 1.00 93.81 427 PRO A CA 1
ATOM 3207 C C . PRO A 1 427 ? 21.018 22.550 -6.874 1.00 93.81 427 PRO A C 1
ATOM 3209 O O . PRO A 1 427 ? 20.933 21.417 -7.350 1.00 93.81 427 PRO A O 1
ATOM 3212 N N . VAL A 1 428 ? 22.163 23.031 -6.383 1.00 91.25 428 VAL A N 1
ATOM 3213 C CA . VAL A 1 428 ? 23.410 22.260 -6.225 1.00 91.25 428 VAL A CA 1
ATOM 3214 C C . VAL A 1 428 ? 24.002 22.458 -4.828 1.00 91.25 428 VAL A C 1
ATOM 3216 O O . VAL A 1 428 ? 23.909 23.533 -4.243 1.00 91.25 428 VAL A O 1
ATOM 3219 N N . HIS A 1 429 ? 24.564 21.393 -4.258 1.00 84.38 429 HIS A N 1
ATOM 3220 C CA . HIS A 1 429 ? 25.159 21.380 -2.917 1.00 84.38 429 HIS A CA 1
ATOM 3221 C C . HIS A 1 429 ? 26.575 21.960 -2.843 1.00 84.38 429 HIS A C 1
ATOM 3223 O O . HIS A 1 429 ? 27.079 22.151 -1.744 1.00 84.38 429 HIS A O 1
ATOM 3229 N N . LEU A 1 430 ? 27.258 22.191 -3.968 1.00 86.62 430 LEU A N 1
ATOM 3230 C CA . LEU A 1 430 ? 28.614 22.743 -3.966 1.00 86.62 430 LEU A CA 1
ATOM 3231 C C . LEU A 1 430 ? 28.624 24.063 -4.727 1.00 86.62 430 LEU A C 1
ATOM 3233 O O . LEU A 1 430 ? 28.265 24.116 -5.902 1.00 86.62 430 LEU A O 1
ATOM 3237 N N . ALA A 1 431 ? 29.075 25.129 -4.066 1.00 90.19 431 ALA A N 1
ATOM 3238 C CA . ALA A 1 431 ? 29.155 26.457 -4.671 1.00 90.19 431 ALA A CA 1
ATOM 3239 C C . ALA A 1 431 ? 30.046 26.485 -5.926 1.00 90.19 431 ALA A C 1
ATOM 3241 O O . ALA A 1 431 ? 29.755 27.211 -6.873 1.00 90.19 431 ALA A O 1
ATOM 3242 N N . SER A 1 432 ? 31.085 25.643 -5.973 1.00 90.69 432 SER A N 1
ATOM 3243 C CA . SER A 1 432 ? 31.967 25.495 -7.137 1.00 90.69 432 SER A CA 1
ATOM 3244 C C . SER A 1 432 ? 31.236 25.041 -8.402 1.00 90.69 432 SER A C 1
ATOM 3246 O O . SER A 1 432 ? 31.674 25.370 -9.500 1.00 90.69 432 SER A O 1
ATOM 3248 N N . MET A 1 433 ? 30.107 24.340 -8.271 1.00 91.00 433 MET A N 1
ATOM 3249 C CA . MET A 1 433 ? 29.349 23.826 -9.415 1.00 91.00 433 MET A CA 1
ATOM 3250 C C . MET A 1 433 ? 28.545 24.907 -10.135 1.00 91.00 433 MET A C 1
ATOM 3252 O O . MET A 1 433 ? 28.181 24.737 -11.296 1.00 91.00 433 MET A O 1
ATOM 3256 N N . VAL A 1 434 ? 28.293 26.044 -9.476 1.00 93.12 434 VAL A N 1
ATOM 3257 C CA . VAL A 1 434 ? 27.509 27.146 -10.053 1.00 93.12 434 VAL A CA 1
ATOM 3258 C C . VAL A 1 434 ? 28.162 27.699 -11.320 1.00 93.12 434 VAL A C 1
ATOM 3260 O O . VAL A 1 434 ? 27.457 28.062 -12.261 1.00 93.12 434 VAL A O 1
ATOM 3263 N N . ALA A 1 435 ? 29.497 27.750 -11.351 1.00 90.38 435 ALA A N 1
ATOM 3264 C CA . ALA A 1 435 ? 30.249 28.277 -12.484 1.00 90.38 435 ALA A CA 1
ATOM 3265 C C . ALA A 1 435 ? 30.235 27.329 -13.694 1.00 90.38 435 ALA A C 1
ATOM 3267 O O . ALA A 1 435 ? 30.124 27.801 -14.825 1.00 90.38 435 ALA A O 1
ATOM 3268 N N . SER A 1 436 ? 30.311 26.014 -13.473 1.00 91.44 436 SER A N 1
ATOM 3269 C CA . SER A 1 436 ? 30.386 25.029 -14.562 1.00 91.44 436 SER A CA 1
ATOM 3270 C C . SER A 1 436 ? 29.018 24.585 -15.078 1.00 91.44 436 SER A C 1
ATOM 3272 O O . SER A 1 436 ? 28.923 24.109 -16.203 1.00 91.44 436 SER A O 1
ATOM 3274 N N . GLY A 1 437 ? 27.930 24.792 -14.328 1.00 88.69 437 GLY A N 1
ATOM 3275 C CA . GLY A 1 437 ? 26.582 24.409 -14.760 1.00 88.69 437 GLY A CA 1
ATOM 3276 C C . GLY A 1 437 ? 25.954 25.281 -15.845 1.00 88.69 437 GLY A C 1
ATOM 3277 O O . GLY A 1 437 ? 24.730 25.380 -15.913 1.00 88.69 437 GLY A O 1
ATOM 3278 N N . GLY A 1 438 ? 26.757 25.973 -16.662 1.00 90.88 438 GLY A N 1
ATOM 3279 C CA . GLY A 1 438 ? 26.283 26.760 -17.808 1.00 90.88 438 GLY A CA 1
ATOM 3280 C C . GLY A 1 438 ? 25.266 27.849 -17.442 1.00 90.88 438 GLY A C 1
ATOM 3281 O O . GLY A 1 438 ? 24.433 28.227 -18.261 1.00 90.88 438 GLY A O 1
ATOM 3282 N N . GLY A 1 439 ? 25.276 28.314 -16.188 1.00 92.69 439 GLY A N 1
ATOM 3283 C CA . GLY A 1 439 ? 24.293 29.258 -15.658 1.00 92.69 439 GLY A CA 1
ATOM 3284 C C . GLY A 1 439 ? 22.933 28.652 -15.282 1.00 92.69 439 GLY A C 1
ATOM 3285 O O . GLY A 1 439 ? 22.079 29.404 -14.814 1.00 92.69 439 GLY A O 1
ATOM 3286 N N . GLN A 1 440 ? 22.732 27.339 -15.425 1.00 95.00 440 GLN A N 1
ATOM 3287 C CA . GLN A 1 440 ? 21.488 26.621 -15.101 1.00 95.00 440 GLN A CA 1
ATOM 3288 C C . GLN A 1 440 ? 21.428 26.109 -13.655 1.00 95.00 440 GLN A C 1
ATOM 3290 O O . GLN A 1 440 ? 20.365 25.698 -13.193 1.00 95.00 440 GLN A O 1
ATOM 3295 N N . THR A 1 441 ? 22.542 26.157 -12.928 1.00 94.75 441 THR A N 1
ATOM 3296 C CA . THR A 1 441 ? 22.670 25.704 -11.537 1.00 94.75 441 THR A CA 1
ATOM 3297 C C . THR A 1 441 ? 22.726 26.867 -10.549 1.00 94.75 441 THR A C 1
ATOM 3299 O O . THR A 1 441 ? 23.196 27.959 -10.881 1.00 94.75 441 THR A O 1
ATOM 3302 N N . HIS A 1 442 ? 22.286 26.633 -9.316 1.00 93.56 442 HIS A N 1
ATOM 3303 C CA . HIS A 1 442 ? 22.324 27.598 -8.222 1.00 93.56 442 HIS A CA 1
ATOM 3304 C C . HIS A 1 442 ? 22.654 26.895 -6.906 1.00 93.56 442 HIS A C 1
ATOM 3306 O O . HIS A 1 442 ? 22.073 25.862 -6.586 1.00 93.56 442 HIS A O 1
ATOM 3312 N N . TYR A 1 443 ? 23.595 27.445 -6.143 1.00 93.00 443 TYR A N 1
ATOM 3313 C CA . TYR A 1 443 ? 23.974 26.879 -4.854 1.00 93.00 443 TYR A CA 1
ATOM 3314 C C . TYR A 1 443 ? 22.929 27.213 -3.794 1.00 93.00 443 TYR A C 1
ATOM 3316 O O . TYR A 1 443 ? 22.684 28.384 -3.530 1.00 93.00 443 TYR A O 1
ATOM 3324 N N . CYS A 1 444 ? 22.340 26.191 -3.179 1.00 91.12 444 CYS A N 1
ATOM 3325 C CA . CYS A 1 444 ? 21.381 26.365 -2.092 1.00 91.12 444 CYS A CA 1
ATOM 3326 C C . CYS A 1 444 ? 21.922 25.686 -0.836 1.00 91.12 444 CYS A C 1
ATOM 3328 O O . CYS A 1 444 ? 22.167 24.473 -0.862 1.00 91.12 444 CYS A O 1
ATOM 3330 N N . ALA A 1 445 ? 22.080 26.436 0.259 1.00 83.75 445 ALA A N 1
ATOM 3331 C CA . ALA A 1 445 ? 22.430 25.838 1.538 1.00 83.75 445 ALA A CA 1
ATOM 3332 C C . ALA A 1 445 ? 21.210 25.123 2.153 1.00 83.75 445 ALA A C 1
ATOM 3334 O O . ALA A 1 445 ? 20.105 25.110 1.604 1.00 83.75 445 ALA A O 1
ATOM 3335 N N . GLY A 1 446 ? 21.409 24.479 3.304 1.00 69.38 446 GLY A N 1
ATOM 3336 C CA . GLY A 1 446 ? 20.307 23.891 4.072 1.00 69.38 446 GLY A CA 1
ATOM 3337 C C . GLY A 1 446 ? 20.155 22.377 3.948 1.00 69.38 446 GLY A C 1
ATOM 3338 O O . GLY A 1 446 ? 19.166 21.831 4.439 1.00 69.38 446 GLY A O 1
ATOM 3339 N N . TYR A 1 447 ? 21.129 21.679 3.359 1.00 71.50 447 TYR A N 1
ATOM 3340 C CA . TYR A 1 447 ? 21.202 20.226 3.485 1.00 71.50 447 TYR A CA 1
ATOM 3341 C C . TYR A 1 447 ? 22.650 19.707 3.464 1.00 71.50 447 TYR A C 1
ATOM 3343 O O . TYR A 1 447 ? 23.210 19.406 2.408 1.00 71.50 447 TYR A O 1
ATOM 3351 N N . ASP A 1 448 ? 23.235 19.571 4.660 1.00 68.25 448 ASP A N 1
ATOM 3352 C CA . ASP A 1 448 ? 24.502 18.866 4.896 1.00 68.25 448 ASP A CA 1
ATOM 3353 C C . ASP A 1 448 ? 24.238 17.362 4.917 1.00 68.25 448 ASP A C 1
ATOM 3355 O O . ASP A 1 448 ? 24.155 16.728 5.971 1.00 68.25 448 ASP A O 1
ATOM 3359 N N . VAL A 1 449 ? 24.035 16.778 3.739 1.00 67.50 449 VAL A N 1
ATOM 3360 C CA . VAL A 1 449 ? 23.874 15.326 3.634 1.00 67.50 449 VAL A CA 1
ATOM 3361 C C . VAL A 1 449 ? 25.152 14.679 4.161 1.00 67.50 449 VAL A C 1
ATOM 3363 O O . VAL A 1 449 ? 26.221 14.946 3.589 1.00 67.50 449 VAL A O 1
ATOM 3366 N N . PRO A 1 450 ? 25.085 13.807 5.181 1.00 68.94 450 PRO A N 1
ATOM 3367 C CA . PRO A 1 450 ? 26.271 13.127 5.675 1.00 68.94 450 PRO A CA 1
ATOM 3368 C C . PRO A 1 450 ? 26.990 12.421 4.523 1.00 68.94 450 PRO A C 1
ATOM 3370 O O . PRO A 1 450 ? 26.386 11.691 3.732 1.00 68.94 450 PRO A O 1
ATOM 3373 N N . THR A 1 451 ? 28.284 12.684 4.355 1.00 64.56 451 THR A N 1
ATOM 3374 C CA . THR A 1 451 ? 29.111 11.985 3.355 1.00 64.56 451 THR A CA 1
ATOM 3375 C C . THR A 1 451 ? 29.367 10.539 3.766 1.00 64.56 451 THR A C 1
ATOM 3377 O O . THR A 1 451 ? 29.553 9.687 2.902 1.00 64.56 451 THR A O 1
ATOM 3380 N N . THR A 1 452 ? 29.306 10.256 5.071 1.00 66.69 452 THR A N 1
ATOM 3381 C CA . THR A 1 452 ? 29.317 8.921 5.676 1.00 66.69 452 THR A CA 1
ATOM 3382 C C . THR A 1 452 ? 28.343 8.875 6.859 1.00 66.69 452 THR A C 1
ATOM 3384 O O . THR A 1 452 ? 28.096 9.900 7.493 1.00 66.69 452 THR A O 1
ATOM 3387 N N . ILE A 1 453 ? 27.782 7.699 7.145 1.00 72.44 453 ILE A N 1
ATOM 3388 C CA . ILE A 1 453 ? 26.966 7.414 8.337 1.00 72.44 453 ILE A CA 1
ATOM 3389 C C . ILE A 1 453 ? 27.545 6.153 8.982 1.00 72.44 453 ILE A C 1
ATOM 3391 O O . ILE A 1 453 ? 28.027 5.268 8.271 1.00 72.44 453 ILE A O 1
ATOM 3395 N N . LYS A 1 454 ? 27.566 6.074 10.314 1.00 77.62 454 LYS A N 1
ATOM 3396 C CA . LYS A 1 454 ? 28.155 4.939 11.027 1.00 77.62 454 LYS A CA 1
ATOM 3397 C C . LYS A 1 454 ? 27.079 3.932 11.406 1.00 77.62 454 LYS A C 1
ATOM 3399 O O . LYS A 1 454 ? 25.946 4.281 11.724 1.00 77.62 454 LYS A O 1
ATOM 3404 N N . ALA A 1 455 ? 27.458 2.657 11.405 1.00 82.12 455 ALA A N 1
ATOM 3405 C CA . ALA A 1 455 ? 26.621 1.614 11.980 1.00 82.12 455 ALA A CA 1
ATOM 3406 C C . ALA A 1 455 ? 26.295 1.952 13.445 1.00 82.12 455 ALA A C 1
ATOM 3408 O O . ALA A 1 455 ? 27.191 2.336 14.197 1.00 82.12 455 ALA A O 1
ATOM 3409 N N . GLY A 1 456 ? 25.031 1.796 13.835 1.00 83.38 456 GLY A N 1
ATOM 3410 C CA . GLY A 1 456 ? 24.544 2.156 15.168 1.00 83.38 456 GLY A CA 1
ATOM 3411 C C . GLY A 1 456 ? 24.019 3.590 15.311 1.00 83.38 456 GLY A C 1
ATOM 3412 O O . GLY A 1 456 ? 23.359 3.865 16.309 1.00 83.38 456 GLY A O 1
ATOM 3413 N N . ASP A 1 457 ? 24.241 4.481 14.337 1.00 85.19 457 ASP A N 1
ATOM 3414 C CA . ASP A 1 457 ? 23.603 5.805 14.337 1.00 85.19 457 ASP A CA 1
ATOM 3415 C C . ASP A 1 457 ? 22.075 5.654 14.214 1.00 85.19 457 ASP A C 1
ATOM 3417 O O . ASP A 1 457 ? 21.591 4.776 13.497 1.00 85.19 457 ASP A O 1
ATOM 3421 N N . TYR A 1 458 ? 21.306 6.511 14.892 1.00 87.06 458 TYR A N 1
ATOM 3422 C CA . TYR A 1 458 ? 19.841 6.492 14.831 1.00 87.06 458 TYR A CA 1
ATOM 3423 C C . TYR A 1 458 ? 19.335 7.258 13.609 1.00 87.06 458 TYR A C 1
ATOM 3425 O O . TYR A 1 458 ? 19.664 8.433 13.431 1.00 87.06 458 TYR A O 1
ATOM 3433 N N . PHE A 1 459 ? 18.476 6.632 12.800 1.00 82.94 459 PHE A N 1
ATOM 3434 C CA . PHE A 1 459 ? 17.928 7.267 11.594 1.00 82.94 459 PHE A CA 1
ATOM 3435 C C . PHE A 1 459 ? 17.153 8.553 11.901 1.00 82.94 459 PHE A C 1
ATOM 3437 O O . PHE A 1 459 ? 17.281 9.545 11.184 1.00 82.94 459 PHE A O 1
ATOM 3444 N N . THR A 1 460 ? 16.418 8.570 13.013 1.00 85.81 460 THR A N 1
ATOM 3445 C CA . THR A 1 460 ? 15.633 9.724 13.480 1.00 85.81 460 THR A CA 1
ATOM 3446 C C . THR A 1 460 ? 16.487 10.920 13.914 1.00 85.81 460 THR A C 1
ATOM 3448 O O . THR A 1 460 ? 15.960 12.019 14.080 1.00 85.81 460 THR A O 1
ATOM 3451 N N . GLN A 1 461 ? 17.803 10.740 14.079 1.00 86.12 461 GLN A N 1
ATOM 3452 C CA . GLN A 1 461 ? 18.748 11.796 14.460 1.00 86.12 461 GLN A CA 1
ATOM 3453 C C . GLN A 1 461 ? 19.544 12.348 13.267 1.00 86.12 461 GLN A C 1
ATOM 3455 O O . GLN A 1 461 ? 20.302 13.308 13.426 1.00 86.12 461 GLN A O 1
ATOM 3460 N N . LEU A 1 462 ? 19.390 11.766 12.074 1.00 82.62 462 LEU A N 1
ATOM 3461 C CA . LEU A 1 462 ? 20.102 12.212 10.881 1.00 82.62 462 LEU A CA 1
ATOM 3462 C C . LEU A 1 462 ? 19.579 13.576 10.391 1.00 82.62 462 LEU A C 1
ATOM 3464 O O . LEU A 1 462 ? 18.377 13.848 10.475 1.00 82.62 462 LEU A O 1
ATOM 3468 N N . PRO A 1 463 ? 20.448 14.440 9.827 1.00 83.38 463 PRO A N 1
ATOM 3469 C CA . PRO A 1 463 ? 20.021 15.711 9.250 1.00 83.38 463 PRO A CA 1
ATOM 3470 C C . PRO A 1 463 ? 18.963 15.495 8.169 1.00 83.38 463 PRO A C 1
ATOM 3472 O O . PRO A 1 463 ? 19.163 14.683 7.274 1.00 83.38 463 PRO A O 1
ATOM 3475 N N . GLN A 1 464 ? 17.861 16.238 8.210 1.00 83.19 464 GLN A N 1
ATOM 3476 C CA . GLN A 1 464 ? 16.824 16.200 7.172 1.00 83.19 464 GLN A CA 1
ATOM 3477 C C . GLN A 1 464 ? 17.018 17.329 6.157 1.00 83.19 464 GLN A C 1
ATOM 3479 O O . GLN A 1 464 ? 17.551 18.390 6.500 1.00 83.19 464 GLN A O 1
ATOM 3484 N N . ALA A 1 465 ? 16.553 17.122 4.922 1.00 85.75 465 ALA A N 1
ATOM 3485 C CA . ALA A 1 465 ? 16.529 18.169 3.905 1.00 85.75 465 ALA A CA 1
ATOM 3486 C C . ALA A 1 465 ? 15.653 19.355 4.347 1.00 85.75 465 ALA A C 1
ATOM 3488 O O . ALA A 1 465 ? 14.536 19.171 4.838 1.00 85.75 465 ALA A O 1
ATOM 3489 N N . LYS A 1 466 ? 16.145 20.584 4.154 1.00 89.00 466 LYS A N 1
ATOM 3490 C CA . LYS A 1 466 ? 15.434 21.832 4.480 1.00 89.00 466 LYS A CA 1
ATOM 3491 C C . LYS A 1 466 ? 15.464 22.799 3.300 1.00 89.00 466 LYS A C 1
ATOM 3493 O O . LYS A 1 466 ? 16.186 22.583 2.327 1.00 89.00 466 LYS A O 1
ATOM 3498 N N . GLY A 1 467 ? 14.649 23.851 3.388 1.00 92.50 467 GLY A N 1
ATOM 3499 C CA . GLY A 1 467 ? 14.578 24.903 2.374 1.00 92.50 467 GLY A CA 1
ATOM 3500 C C . GLY A 1 467 ? 14.373 24.334 0.970 1.00 92.50 467 GLY A C 1
ATOM 3501 O O . GLY A 1 467 ? 13.542 23.444 0.760 1.00 92.50 467 GLY A O 1
ATOM 3502 N N . VAL A 1 468 ? 15.175 24.815 0.022 1.00 94.94 468 VAL A N 1
ATOM 3503 C CA . VAL A 1 468 ? 15.106 24.430 -1.393 1.00 94.94 468 VAL A CA 1
ATOM 3504 C C . VAL A 1 468 ? 15.277 22.921 -1.601 1.00 94.94 468 VAL A C 1
ATOM 3506 O O . VAL A 1 468 ? 14.559 22.341 -2.411 1.00 94.94 468 VAL A O 1
ATOM 3509 N N . TRP A 1 469 ? 16.146 22.251 -0.838 1.00 91.94 469 TRP A N 1
ATOM 3510 C CA . TRP A 1 469 ? 16.395 20.810 -0.989 1.00 91.94 469 TRP A CA 1
ATOM 3511 C C . TRP A 1 469 ? 15.191 19.948 -0.633 1.00 91.94 469 TRP A C 1
ATOM 3513 O O . TRP A 1 469 ? 14.887 18.993 -1.345 1.00 91.94 469 TRP A O 1
ATOM 3523 N N . LYS A 1 470 ? 14.456 20.309 0.426 1.00 91.75 470 LYS A N 1
ATOM 3524 C CA . LYS A 1 470 ? 13.202 19.619 0.757 1.00 91.75 470 LYS A CA 1
ATOM 3525 C C . LYS A 1 470 ? 12.220 19.712 -0.412 1.00 91.75 470 LYS A C 1
ATOM 3527 O O . LYS A 1 470 ? 11.633 18.712 -0.819 1.00 91.75 470 LYS A O 1
ATOM 3532 N N . HIS A 1 471 ? 12.071 20.917 -0.958 1.00 95.19 471 HIS A N 1
ATOM 3533 C CA . HIS A 1 471 ? 11.193 21.180 -2.090 1.00 95.19 471 HIS A CA 1
ATOM 3534 C C . HIS A 1 471 ? 11.631 20.445 -3.358 1.00 95.19 471 HIS A C 1
ATOM 3536 O O . HIS A 1 471 ? 10.770 19.925 -4.061 1.00 95.19 471 HIS A O 1
ATOM 3542 N N . TRP A 1 472 ? 12.936 20.367 -3.622 1.00 94.50 472 TRP A N 1
ATOM 3543 C CA . TRP A 1 472 ? 13.500 19.639 -4.755 1.00 94.50 472 TRP A CA 1
ATOM 3544 C C . TRP A 1 472 ? 13.166 18.147 -4.693 1.00 94.50 472 TRP A C 1
ATOM 3546 O O . TRP A 1 472 ? 12.655 17.586 -5.658 1.00 94.50 472 TRP A O 1
ATOM 3556 N N . TYR A 1 473 ? 13.344 17.509 -3.536 1.00 91.81 473 TYR A N 1
ATOM 3557 C CA . TYR A 1 473 ? 12.979 16.102 -3.369 1.00 91.81 473 TYR A CA 1
ATOM 3558 C C . TYR A 1 473 ? 11.463 15.868 -3.384 1.00 91.81 473 TYR A C 1
ATOM 3560 O O . TYR A 1 473 ? 11.008 14.856 -3.909 1.00 91.81 473 TYR A O 1
ATOM 3568 N N . ASP A 1 474 ? 10.660 16.786 -2.823 1.00 93.69 474 ASP A N 1
ATOM 3569 C CA . ASP A 1 474 ? 9.187 16.740 -2.924 1.00 93.69 474 ASP A CA 1
ATOM 3570 C C . ASP A 1 474 ? 8.736 16.847 -4.397 1.00 93.69 474 ASP A C 1
ATOM 3572 O O . ASP A 1 474 ? 7.697 16.311 -4.779 1.00 93.69 474 ASP A O 1
ATOM 3576 N N . PHE A 1 475 ? 9.478 17.603 -5.209 1.00 96.75 475 PHE A N 1
ATOM 3577 C CA . PHE A 1 475 ? 9.222 17.788 -6.633 1.00 96.75 475 PHE A CA 1
ATOM 3578 C C . PHE A 1 475 ? 9.602 16.537 -7.433 1.00 96.75 475 PHE A C 1
ATOM 3580 O O . PHE A 1 475 ? 8.755 16.013 -8.149 1.00 96.75 475 PHE A O 1
ATOM 3587 N N . LEU A 1 476 ? 10.815 16.003 -7.257 1.00 95.12 476 LEU A N 1
ATOM 3588 C CA . LEU A 1 476 ? 11.265 14.795 -7.958 1.00 95.12 476 LEU A CA 1
ATOM 3589 C C . LEU A 1 476 ? 10.374 13.580 -7.671 1.00 95.12 476 LEU A C 1
ATOM 3591 O O . LEU A 1 476 ? 9.997 12.872 -8.603 1.00 95.12 476 LEU A O 1
ATOM 3595 N N . GLY A 1 477 ? 10.011 13.365 -6.400 1.00 94.62 477 GLY A N 1
ATOM 3596 C CA . GLY A 1 477 ? 9.111 12.277 -6.006 1.00 94.62 477 GLY A CA 1
ATOM 3597 C C . GLY A 1 477 ? 7.733 12.390 -6.660 1.00 94.62 477 GLY A C 1
ATOM 3598 O O . GLY A 1 477 ? 7.205 11.399 -7.159 1.00 94.62 477 GLY A O 1
ATOM 3599 N N . ARG A 1 478 ? 7.183 13.610 -6.737 1.00 95.62 478 ARG A N 1
ATOM 3600 C CA . ARG A 1 478 ? 5.921 13.865 -7.443 1.00 95.62 478 ARG A CA 1
ATOM 3601 C C . ARG A 1 478 ? 6.034 13.644 -8.940 1.00 95.62 478 ARG A C 1
ATOM 3603 O O . ARG A 1 478 ? 5.190 12.959 -9.486 1.00 95.62 478 ARG A O 1
ATOM 3610 N N . CYS A 1 479 ? 7.084 14.135 -9.595 1.00 96.38 479 CYS A N 1
ATOM 3611 C CA . CYS A 1 479 ? 7.269 13.895 -11.026 1.00 96.38 479 CYS A CA 1
ATOM 3612 C C . CYS A 1 479 ? 7.364 12.396 -11.349 1.00 96.38 479 CYS A C 1
ATOM 3614 O O . CYS A 1 479 ? 6.728 11.943 -12.293 1.00 96.38 479 CYS A O 1
ATOM 3616 N N . MET A 1 480 ? 8.103 11.609 -10.558 1.00 95.06 480 MET A N 1
ATOM 3617 C CA . MET A 1 480 ? 8.151 10.150 -10.735 1.00 95.06 480 MET A CA 1
ATOM 3618 C C . MET A 1 480 ? 6.787 9.485 -10.527 1.00 95.06 480 MET A C 1
ATOM 3620 O O . MET A 1 480 ? 6.412 8.596 -11.292 1.00 95.06 480 MET A O 1
ATOM 3624 N N . LEU A 1 481 ? 6.044 9.895 -9.497 1.00 96.38 481 LEU A N 1
ATOM 3625 C CA . LEU A 1 481 ? 4.720 9.346 -9.226 1.00 96.38 481 LEU A CA 1
ATOM 3626 C C . LEU A 1 481 ? 3.727 9.727 -10.330 1.00 96.38 481 LEU A C 1
ATOM 3628 O O . LEU A 1 481 ? 3.109 8.849 -10.923 1.00 96.38 481 LEU A O 1
ATOM 3632 N N . ASP A 1 482 ? 3.614 11.013 -10.638 1.00 96.50 482 ASP A N 1
ATOM 3633 C CA . ASP A 1 482 ? 2.593 11.563 -11.526 1.00 96.50 482 ASP A CA 1
ATOM 3634 C C . ASP A 1 482 ? 2.852 11.209 -12.992 1.00 96.50 482 ASP A C 1
ATOM 3636 O O . ASP A 1 482 ? 1.902 10.962 -13.727 1.00 96.50 482 ASP A O 1
ATOM 3640 N N . ASN A 1 483 ? 4.116 11.151 -13.426 1.00 96.00 483 ASN A N 1
ATOM 3641 C CA . ASN A 1 483 ? 4.443 10.911 -14.833 1.00 96.00 483 ASN A CA 1
ATOM 3642 C C . ASN A 1 483 ? 4.688 9.430 -15.140 1.00 96.00 483 ASN A C 1
ATOM 3644 O O . ASN A 1 483 ? 4.414 9.004 -16.259 1.00 96.00 483 ASN A O 1
ATOM 3648 N N . TRP A 1 484 ? 5.184 8.641 -14.177 1.00 94.94 484 TRP A N 1
ATOM 3649 C CA . TRP A 1 484 ? 5.589 7.252 -14.410 1.00 94.94 484 TRP A CA 1
ATOM 3650 C C . TRP A 1 484 ? 4.744 6.237 -13.637 1.00 94.94 484 TRP A C 1
ATOM 3652 O O . TRP A 1 484 ? 3.868 5.607 -14.228 1.00 94.94 484 TRP A O 1
ATOM 3662 N N . ILE A 1 485 ? 4.980 6.072 -12.330 1.00 95.75 485 ILE A N 1
ATOM 3663 C CA . ILE A 1 485 ? 4.404 4.963 -11.545 1.00 95.75 485 ILE A CA 1
ATOM 3664 C C . ILE A 1 485 ? 2.873 5.070 -11.496 1.00 95.75 485 ILE A C 1
ATOM 3666 O O . ILE A 1 485 ? 2.154 4.145 -11.872 1.00 95.75 485 ILE A O 1
ATOM 3670 N N . GLY A 1 486 ? 2.362 6.222 -11.066 1.00 96.56 486 GLY A N 1
ATOM 3671 C CA . GLY A 1 486 ? 0.934 6.497 -10.942 1.00 96.56 486 GLY A CA 1
ATOM 3672 C C . GLY A 1 486 ? 0.234 6.577 -12.295 1.00 96.56 486 GLY A C 1
ATOM 3673 O O . GLY A 1 486 ? -0.861 6.031 -12.447 1.00 96.56 486 GLY A O 1
ATOM 3674 N N . HIS A 1 487 ? 0.870 7.176 -13.307 1.00 96.94 487 HIS A N 1
ATOM 3675 C CA . HIS A 1 487 ? 0.295 7.253 -14.652 1.00 96.94 487 HIS A CA 1
ATOM 3676 C C . HIS A 1 487 ? 0.152 5.869 -15.294 1.00 96.94 487 HIS A C 1
ATOM 3678 O O . HIS A 1 487 ? -0.932 5.519 -15.769 1.00 96.94 487 HIS A O 1
ATOM 3684 N N . LEU A 1 488 ? 1.203 5.046 -15.255 1.00 95.94 488 LEU A N 1
ATOM 3685 C CA . LEU A 1 488 ? 1.135 3.693 -15.793 1.00 95.94 488 LEU A CA 1
ATOM 3686 C C . LEU A 1 488 ? 0.105 2.846 -15.036 1.00 95.94 488 LEU A C 1
ATOM 3688 O O . LEU A 1 488 ? -0.679 2.139 -15.669 1.00 95.94 488 LEU A O 1
ATOM 3692 N N . ALA A 1 489 ? 0.056 2.962 -13.704 1.00 96.75 489 ALA A N 1
ATOM 3693 C CA . ALA A 1 489 ? -0.945 2.274 -12.896 1.00 96.75 489 ALA A CA 1
ATOM 3694 C C . ALA A 1 489 ? -2.370 2.676 -13.302 1.00 96.75 489 ALA A C 1
ATOM 3696 O O . ALA A 1 489 ? -3.205 1.806 -13.543 1.00 96.75 489 ALA A O 1
ATOM 3697 N N . THR A 1 490 ? -2.619 3.979 -13.475 1.00 96.50 490 THR A N 1
ATOM 3698 C CA . THR A 1 490 ? -3.908 4.525 -13.931 1.00 96.50 490 THR A CA 1
ATOM 3699 C C . THR A 1 490 ? -4.320 3.929 -15.274 1.00 96.50 490 THR A C 1
ATOM 3701 O O . THR A 1 490 ? -5.441 3.443 -15.430 1.00 96.50 490 THR A O 1
ATOM 3704 N N . VAL A 1 491 ? -3.411 3.924 -16.251 1.00 97.25 491 VAL A N 1
ATOM 3705 C CA . VAL A 1 491 ? -3.696 3.411 -17.596 1.00 97.25 491 VAL A CA 1
ATOM 3706 C C . VAL A 1 491 ? -3.942 1.901 -17.578 1.00 97.25 491 VAL A C 1
ATOM 3708 O O . VAL A 1 491 ? -4.918 1.439 -18.171 1.00 97.25 491 VAL A O 1
ATOM 3711 N N . ALA A 1 492 ? -3.111 1.129 -16.875 1.00 95.81 492 ALA A N 1
ATOM 3712 C CA . ALA A 1 492 ? -3.258 -0.323 -16.781 1.00 95.81 492 ALA A CA 1
ATOM 3713 C C . ALA A 1 492 ? -4.569 -0.731 -16.092 1.00 95.81 492 ALA A C 1
ATOM 3715 O O . ALA A 1 492 ? -5.288 -1.605 -16.584 1.00 95.81 492 ALA A O 1
ATOM 3716 N N . ASN A 1 493 ? -4.915 -0.049 -15.000 1.00 95.19 493 ASN A N 1
ATOM 3717 C CA . ASN A 1 493 ? -6.160 -0.259 -14.276 1.00 95.19 493 ASN A CA 1
ATOM 3718 C C . ASN A 1 493 ? -7.392 0.118 -15.103 1.00 95.19 493 ASN A C 1
ATOM 3720 O O . ASN A 1 493 ? -8.392 -0.596 -15.043 1.00 95.19 493 ASN A O 1
ATOM 3724 N N . ALA A 1 494 ? -7.328 1.195 -15.891 1.00 94.50 494 ALA A N 1
ATOM 3725 C CA . ALA A 1 494 ? -8.423 1.608 -16.764 1.00 94.50 494 ALA A CA 1
ATOM 3726 C C . ALA A 1 494 ? -8.682 0.597 -17.894 1.00 94.50 494 ALA A C 1
ATOM 3728 O O . ALA A 1 494 ? -9.833 0.255 -18.158 1.00 94.50 494 ALA A O 1
ATOM 3729 N N . VAL A 1 495 ? -7.626 0.074 -18.531 1.00 96.38 495 VAL A N 1
ATOM 3730 C CA . VAL A 1 495 ? -7.742 -0.959 -19.581 1.00 96.38 495 VAL A CA 1
ATOM 3731 C C . VAL A 1 495 ? -8.403 -2.238 -19.050 1.00 96.38 495 VAL A C 1
ATOM 3733 O O . VAL A 1 495 ? -9.155 -2.894 -19.775 1.00 96.38 495 VAL A O 1
ATOM 3736 N N . ASN A 1 496 ? -8.151 -2.571 -17.782 1.00 94.31 496 ASN A N 1
ATOM 3737 C CA . ASN A 1 496 ? -8.584 -3.811 -17.140 1.00 94.31 496 ASN A CA 1
ATOM 3738 C C . ASN A 1 496 ? -9.748 -3.633 -16.145 1.00 94.31 496 ASN 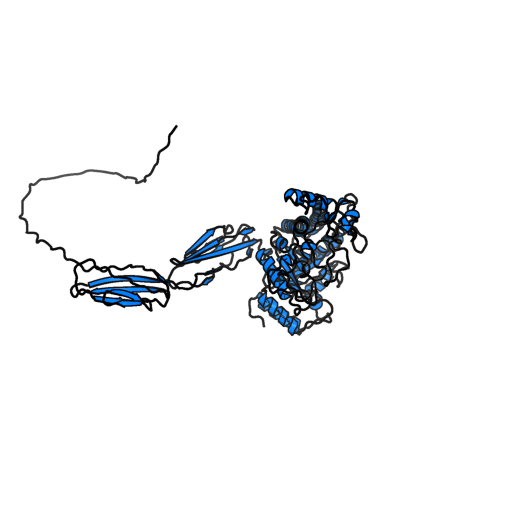A C 1
ATOM 3740 O O . ASN A 1 496 ? -9.996 -4.523 -15.335 1.00 94.31 496 ASN A O 1
ATOM 3744 N N . ALA A 1 497 ? -10.471 -2.509 -16.175 1.00 89.75 497 ALA A N 1
ATOM 3745 C CA . ALA A 1 497 ? -11.497 -2.193 -15.173 1.00 89.75 497 ALA A CA 1
ATOM 3746 C C . ALA A 1 497 ? -12.654 -3.214 -15.103 1.00 89.75 497 ALA A C 1
ATOM 3748 O O . ALA A 1 497 ? -13.259 -3.403 -14.050 1.00 89.75 497 ALA A O 1
ATOM 3749 N N . ASP A 1 498 ? -12.950 -3.874 -16.220 1.00 88.00 498 ASP A N 1
ATOM 3750 C CA . ASP A 1 498 ? -13.969 -4.913 -16.407 1.00 88.00 498 ASP A CA 1
ATOM 3751 C C . ASP A 1 498 ? -13.390 -6.341 -16.410 1.00 88.00 498 ASP A C 1
ATOM 3753 O O . ASP A 1 498 ? -14.136 -7.303 -16.589 1.00 88.00 498 ASP A O 1
ATOM 3757 N N . ASN A 1 499 ? -12.075 -6.503 -16.223 1.00 90.06 499 ASN A N 1
ATOM 3758 C CA . ASN A 1 499 ? -11.417 -7.806 -16.192 1.00 90.06 499 ASN A CA 1
ATOM 3759 C C . ASN A 1 499 ? -11.493 -8.407 -14.769 1.00 90.06 499 ASN A C 1
ATOM 3761 O O . ASN A 1 499 ? -10.816 -7.906 -13.868 1.00 90.06 499 ASN A O 1
ATOM 3765 N N . PRO A 1 500 ? -12.262 -9.490 -14.536 1.00 86.38 500 PRO A N 1
ATOM 3766 C CA . PRO A 1 500 ? -12.403 -10.092 -13.204 1.00 86.38 500 PRO A CA 1
ATOM 3767 C C . PRO A 1 500 ? -11.112 -10.755 -12.689 1.00 86.38 500 PRO A C 1
ATOM 3769 O O . PRO A 1 500 ? -10.956 -10.949 -11.479 1.00 86.38 500 PRO A O 1
ATOM 3772 N N . ASP A 1 501 ? -10.182 -11.074 -13.592 1.00 89.12 501 ASP A N 1
ATOM 3773 C CA . ASP A 1 501 ? -8.884 -11.663 -13.263 1.00 89.12 501 ASP A CA 1
ATOM 3774 C C . ASP A 1 501 ? -7.827 -10.592 -12.940 1.00 89.12 501 ASP A C 1
ATOM 3776 O O . ASP A 1 501 ? -6.741 -10.924 -12.473 1.00 89.12 501 ASP A O 1
ATOM 3780 N N . TRP A 1 502 ? -8.140 -9.301 -13.126 1.00 94.31 502 TRP A N 1
ATOM 3781 C CA . TRP A 1 502 ? -7.222 -8.211 -12.803 1.00 94.31 502 TRP A CA 1
ATOM 3782 C C . TRP A 1 502 ? -7.106 -8.004 -11.291 1.00 94.31 502 TRP A C 1
ATOM 3784 O O . TRP A 1 502 ? -8.076 -7.715 -10.584 1.00 94.31 502 TRP A O 1
ATOM 3794 N N . ARG A 1 503 ? -5.875 -8.130 -10.809 1.00 93.94 503 ARG A N 1
ATOM 3795 C CA . ARG A 1 503 ? -5.451 -8.024 -9.417 1.00 93.94 503 ARG A CA 1
ATOM 3796 C C . ARG A 1 503 ? -4.891 -6.653 -9.046 1.00 93.94 503 ARG A C 1
ATOM 3798 O O . ARG A 1 503 ? -4.737 -6.385 -7.864 1.00 93.94 503 ARG A O 1
ATOM 3805 N N . GLY A 1 504 ? -4.677 -5.759 -10.011 1.00 94.88 504 GLY A N 1
ATOM 3806 C CA . GLY A 1 504 ? -4.248 -4.385 -9.743 1.00 94.88 504 GLY A CA 1
ATOM 3807 C C . GLY A 1 504 ? -2.765 -4.162 -10.010 1.00 94.88 504 GLY A C 1
ATOM 3808 O O . GLY A 1 504 ? -2.195 -4.723 -10.948 1.00 94.88 504 GLY A O 1
ATOM 3809 N N . THR A 1 505 ? -2.140 -3.306 -9.206 1.00 96.12 505 THR A N 1
ATOM 3810 C CA . THR A 1 505 ? -0.720 -2.967 -9.369 1.00 96.12 505 THR A CA 1
ATOM 3811 C C . THR A 1 505 ? 0.070 -3.039 -8.062 1.00 96.12 505 THR A C 1
ATOM 3813 O O . THR A 1 505 ? -0.429 -2.721 -6.979 1.00 96.12 505 THR A O 1
ATOM 3816 N N . MET A 1 506 ? 1.325 -3.476 -8.163 1.00 95.56 506 MET A N 1
ATOM 3817 C CA . MET A 1 506 ? 2.245 -3.665 -7.042 1.00 95.56 506 MET A CA 1
ATOM 3818 C C . MET A 1 506 ? 3.440 -2.734 -7.182 1.00 95.56 506 MET A C 1
ATOM 3820 O O . MET A 1 506 ? 4.137 -2.794 -8.192 1.00 95.56 506 MET A O 1
ATOM 3824 N N . TYR A 1 507 ? 3.728 -1.935 -6.156 1.00 95.88 507 TYR A N 1
ATOM 3825 C CA . TYR A 1 507 ? 5.043 -1.319 -6.016 1.00 95.88 507 TYR A CA 1
ATOM 3826 C C . TYR A 1 507 ? 5.959 -2.243 -5.216 1.00 95.88 507 TYR A C 1
ATOM 3828 O O . TYR A 1 507 ? 5.681 -2.531 -4.051 1.00 95.88 507 TYR A O 1
ATOM 3836 N N . PHE A 1 508 ? 7.041 -2.705 -5.834 1.00 93.06 508 PHE A N 1
ATOM 3837 C CA . PHE A 1 508 ? 8.069 -3.516 -5.198 1.00 93.06 508 PHE A CA 1
ATOM 3838 C C . PHE A 1 508 ? 9.309 -2.653 -4.995 1.00 93.06 508 PHE A C 1
ATOM 3840 O O . PHE A 1 508 ? 9.880 -2.132 -5.949 1.00 93.06 508 PHE A O 1
ATOM 3847 N N . GLY A 1 509 ? 9.692 -2.444 -3.738 1.00 89.56 509 GLY A N 1
ATOM 3848 C CA . GLY A 1 509 ? 10.768 -1.527 -3.393 1.00 89.56 509 GLY A CA 1
ATOM 3849 C C . GLY A 1 509 ? 11.787 -2.158 -2.467 1.00 89.56 509 GLY A C 1
ATOM 3850 O O . GLY A 1 509 ? 11.440 -2.650 -1.391 1.00 89.56 509 GLY A O 1
ATOM 3851 N N . LEU A 1 510 ? 13.054 -2.046 -2.844 1.00 83.19 510 LEU A N 1
ATOM 3852 C CA . LEU A 1 510 ? 14.166 -2.427 -1.994 1.00 83.19 510 LEU A CA 1
ATOM 3853 C C . LEU A 1 510 ? 14.262 -1.509 -0.785 1.00 83.19 510 LEU A C 1
ATOM 3855 O O . LEU A 1 510 ? 14.248 -0.273 -0.895 1.00 83.19 510 LEU A O 1
ATOM 3859 N N . ASN A 1 511 ? 14.384 -2.138 0.385 1.00 72.25 511 ASN A N 1
ATOM 3860 C CA . ASN A 1 511 ? 14.432 -1.462 1.673 1.00 72.25 511 ASN A CA 1
ATOM 3861 C C . ASN A 1 511 ? 15.371 -0.255 1.680 1.00 72.25 511 ASN A C 1
ATOM 3863 O O . ASN A 1 511 ? 15.041 0.783 2.248 1.00 72.25 511 ASN A O 1
ATOM 3867 N N . HIS A 1 512 ? 16.517 -0.384 1.013 1.00 70.94 512 HIS A N 1
ATOM 3868 C CA . HIS A 1 512 ? 17.600 0.558 1.168 1.00 70.94 512 HIS A CA 1
ATOM 3869 C C . HIS A 1 512 ? 17.537 1.791 0.258 1.00 70.94 512 HIS A C 1
ATOM 3871 O O . HIS A 1 512 ? 18.327 2.732 0.387 1.00 70.94 512 HIS A O 1
ATOM 3877 N N . TRP A 1 513 ? 16.605 1.819 -0.685 1.00 77.00 513 TRP A N 1
ATOM 3878 C CA . TRP A 1 513 ? 16.544 2.923 -1.632 1.00 77.00 513 TRP A CA 1
ATOM 3879 C C . TRP A 1 513 ? 15.148 3.309 -2.077 1.00 77.00 513 TRP A C 1
ATOM 3881 O O . TRP A 1 513 ? 15.021 4.254 -2.846 1.00 77.00 513 TRP A O 1
ATOM 3891 N N . SER A 1 514 ? 14.118 2.613 -1.598 1.00 85.75 514 SER A N 1
ATOM 3892 C CA . SER A 1 514 ? 12.727 3.031 -1.754 1.00 85.75 514 SER A CA 1
ATOM 3893 C C . SER A 1 514 ? 12.188 3.695 -0.492 1.00 85.75 514 SER A C 1
ATOM 3895 O O . SER A 1 514 ? 11.411 4.637 -0.603 1.00 85.75 514 SER A O 1
ATOM 3897 N N . LEU A 1 515 ? 12.637 3.275 0.695 1.00 85.38 515 LEU A N 1
ATOM 3898 C CA . LEU A 1 515 ? 12.313 3.961 1.944 1.00 85.38 515 LEU A CA 1
ATOM 3899 C C . LEU A 1 515 ? 13.294 5.117 2.158 1.00 85.38 515 LEU A C 1
ATOM 3901 O O . LEU A 1 515 ? 14.496 4.878 2.215 1.00 85.38 515 LEU A O 1
ATOM 3905 N N . PRO A 1 516 ? 12.843 6.371 2.245 1.00 83.56 516 PRO A N 1
ATOM 3906 C CA . PRO A 1 516 ? 13.672 7.472 2.720 1.00 83.56 516 PRO A CA 1
ATOM 3907 C C . PRO A 1 516 ? 13.786 7.445 4.249 1.00 83.56 516 PRO A C 1
ATOM 3909 O O . PRO A 1 516 ? 12.807 7.167 4.945 1.00 83.56 516 PRO A O 1
ATOM 3912 N N . TYR A 1 517 ? 14.962 7.762 4.795 1.00 80.62 517 TYR A N 1
ATOM 3913 C CA . TYR A 1 517 ? 15.145 7.741 6.250 1.00 80.62 517 TYR A CA 1
ATOM 3914 C C . TYR A 1 517 ? 14.271 8.765 6.968 1.00 80.62 517 TYR A C 1
ATOM 3916 O O . TYR A 1 517 ? 13.916 8.569 8.124 1.00 80.62 517 TYR A O 1
ATOM 3924 N N . GLU A 1 518 ? 13.885 9.840 6.285 1.00 80.62 518 GLU A N 1
ATOM 3925 C CA . GLU A 1 518 ? 12.972 10.847 6.813 1.00 80.62 518 GLU A CA 1
ATOM 3926 C C . GLU A 1 518 ? 11.559 10.299 7.064 1.00 80.62 518 GLU A C 1
ATOM 3928 O O . GLU A 1 518 ? 10.774 10.950 7.750 1.00 80.62 518 GLU A O 1
ATOM 3933 N N . GLN A 1 519 ? 11.221 9.129 6.509 1.00 82.12 519 GLN A N 1
ATOM 3934 C CA . GLN A 1 519 ? 9.933 8.467 6.726 1.00 82.12 519 GLN A CA 1
ATOM 3935 C C . GLN A 1 519 ? 9.968 7.437 7.860 1.00 82.12 519 GLN A C 1
ATOM 3937 O O . GLN A 1 519 ? 8.896 7.040 8.309 1.00 82.12 519 GLN A O 1
ATOM 3942 N N . ILE A 1 520 ? 11.151 7.071 8.365 1.00 82.81 520 ILE A N 1
ATOM 3943 C CA . ILE A 1 520 ? 11.305 6.159 9.505 1.00 82.81 520 ILE A CA 1
ATOM 3944 C C . ILE A 1 520 ? 10.730 6.813 10.762 1.00 82.81 520 ILE A C 1
ATOM 3946 O O . ILE A 1 520 ? 11.149 7.911 11.139 1.00 82.81 520 ILE A O 1
ATOM 3950 N N . GLN A 1 521 ? 9.799 6.126 11.424 1.00 79.44 521 GLN A N 1
ATOM 3951 C CA . GLN A 1 521 ? 9.177 6.611 12.656 1.00 79.44 521 GLN A CA 1
ATOM 3952 C C . GLN A 1 521 ? 9.751 5.965 13.922 1.00 79.44 521 GLN A C 1
ATOM 3954 O O . GLN A 1 521 ? 9.712 6.596 14.979 1.00 79.44 521 GLN A O 1
ATOM 3959 N N . ASP A 1 522 ? 10.297 4.745 13.850 1.00 82.38 522 ASP A N 1
ATOM 3960 C CA . ASP A 1 522 ? 10.843 4.051 15.020 1.00 82.38 522 ASP A CA 1
ATOM 3961 C C . ASP A 1 522 ? 12.115 4.747 15.568 1.00 82.38 522 ASP A C 1
ATOM 3963 O O . ASP A 1 522 ? 13.176 4.725 14.929 1.00 82.38 522 ASP A O 1
ATOM 3967 N N . PRO A 1 523 ? 12.066 5.342 16.780 1.00 84.12 523 PRO A N 1
ATOM 3968 C CA . PRO A 1 523 ? 13.204 6.050 17.362 1.00 84.12 523 PRO A CA 1
ATOM 3969 C C . PRO A 1 523 ? 14.337 5.120 17.807 1.00 84.12 523 PRO A C 1
ATOM 3971 O O . PRO A 1 523 ? 15.440 5.598 18.062 1.00 84.12 523 PRO A O 1
ATOM 3974 N N . SER A 1 524 ? 14.085 3.813 17.914 1.00 83.75 524 SER A N 1
ATOM 3975 C CA . SER A 1 524 ? 15.099 2.811 18.245 1.00 83.75 524 SER A CA 1
ATOM 3976 C C . SER A 1 524 ? 15.869 2.319 17.019 1.00 83.75 524 SER A C 1
ATOM 3978 O O . SER A 1 524 ? 16.852 1.585 17.160 1.00 83.75 524 SER A O 1
ATOM 3980 N N . PHE A 1 525 ? 15.451 2.722 15.815 1.00 82.31 525 PHE A N 1
ATOM 3981 C CA . PHE A 1 525 ? 15.995 2.165 14.594 1.00 82.31 525 PHE A CA 1
ATOM 3982 C C . PHE A 1 525 ? 17.373 2.738 14.253 1.00 82.31 525 PHE A C 1
ATOM 3984 O O . PHE A 1 525 ? 17.563 3.949 14.090 1.00 82.31 525 PHE A O 1
ATOM 3991 N N . THR A 1 526 ? 18.345 1.832 14.134 1.00 83.19 526 THR A N 1
ATOM 3992 C CA . THR A 1 526 ? 19.757 2.153 13.919 1.00 83.19 526 THR A CA 1
ATOM 3993 C C . THR A 1 526 ? 20.263 1.656 12.572 1.00 83.19 526 THR A C 1
ATOM 3995 O O . THR A 1 526 ? 19.770 0.681 12.003 1.00 83.19 526 THR A O 1
ATOM 3998 N N . VAL A 1 527 ? 21.292 2.327 12.064 1.00 79.19 527 VAL A N 1
ATOM 3999 C CA . VAL A 1 527 ? 21.939 2.001 10.792 1.00 79.19 527 VAL A CA 1
ATOM 4000 C C . VAL A 1 527 ? 22.628 0.629 10.883 1.00 79.19 527 VAL A C 1
ATOM 4002 O O . VAL A 1 527 ? 23.478 0.430 11.759 1.00 79.19 527 VAL A O 1
ATOM 4005 N N . PRO A 1 528 ? 22.319 -0.329 9.984 1.00 75.12 528 PRO A N 1
ATOM 4006 C CA . PRO A 1 528 ? 22.891 -1.672 10.031 1.00 75.12 528 PRO A CA 1
ATOM 4007 C C . PRO A 1 528 ? 24.357 -1.703 9.573 1.00 75.12 528 PRO A C 1
ATOM 4009 O O . PRO A 1 528 ? 24.762 -1.005 8.643 1.00 75.12 528 PRO A O 1
ATOM 4012 N N . ALA A 1 529 ? 25.148 -2.599 10.173 1.00 73.75 529 ALA A N 1
ATOM 4013 C CA . ALA A 1 529 ? 26.584 -2.719 9.901 1.00 73.75 529 ALA A CA 1
ATOM 4014 C C . ALA A 1 529 ? 26.932 -3.174 8.474 1.00 73.75 529 ALA A C 1
ATOM 4016 O O . ALA A 1 529 ? 27.965 -2.769 7.950 1.00 73.75 529 ALA A O 1
ATOM 4017 N N . MET A 1 530 ? 26.093 -4.012 7.854 1.00 62.81 530 MET A N 1
ATOM 4018 C CA . MET A 1 530 ? 26.384 -4.611 6.545 1.00 62.81 530 MET A CA 1
ATOM 4019 C C . MET A 1 530 ? 26.105 -3.661 5.380 1.00 62.81 530 MET A C 1
ATOM 4021 O O . MET A 1 530 ? 26.860 -3.644 4.412 1.00 62.81 530 MET A O 1
ATOM 4025 N N . ASN A 1 531 ? 25.051 -2.853 5.491 1.00 61.81 531 ASN A N 1
ATOM 4026 C CA . ASN A 1 531 ? 24.651 -1.970 4.405 1.00 61.81 531 ASN A CA 1
ATOM 4027 C C . ASN A 1 531 ? 25.275 -0.578 4.568 1.00 61.81 531 ASN A C 1
ATOM 4029 O O . ASN A 1 531 ? 25.391 0.109 3.574 1.00 61.81 531 ASN A O 1
ATOM 4033 N N . GLN A 1 532 ? 25.709 -0.158 5.773 1.00 62.12 532 GLN A N 1
ATOM 4034 C CA . GLN A 1 532 ? 26.301 1.166 6.109 1.00 62.12 532 GLN A CA 1
ATOM 4035 C C . GLN A 1 532 ? 25.565 2.406 5.563 1.00 62.12 532 GLN A C 1
ATOM 4037 O O . GLN A 1 532 ? 26.005 3.538 5.755 1.00 62.12 532 GLN A O 1
ATOM 4042 N N . TRP A 1 533 ? 24.446 2.210 4.876 1.00 65.69 533 TRP A N 1
ATOM 4043 C CA . TRP A 1 533 ? 23.764 3.197 4.083 1.00 65.69 533 TRP A CA 1
ATOM 4044 C C . TRP A 1 533 ? 22.589 2.523 3.383 1.00 65.69 533 TRP A C 1
ATOM 4046 O O . TRP A 1 533 ? 22.727 1.413 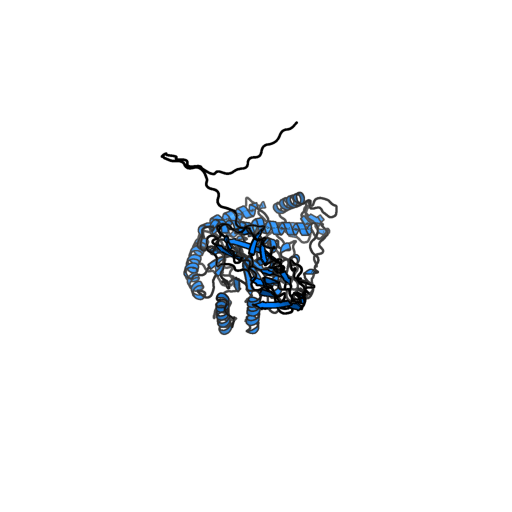2.878 1.00 65.69 533 TRP A O 1
ATOM 4056 N N . GLY A 1 534 ? 21.422 3.156 3.361 1.00 56.59 534 GLY A N 1
ATOM 4057 C CA . GLY A 1 534 ? 20.293 2.493 2.741 1.00 56.59 534 GLY A CA 1
ATOM 4058 C C . GLY A 1 534 ? 18.940 3.038 3.116 1.00 56.59 534 GLY A C 1
ATOM 4059 O O . GLY A 1 534 ? 18.138 2.292 3.646 1.00 56.59 534 GLY A O 1
ATOM 4060 N N . ALA A 1 535 ? 18.682 4.318 2.900 1.00 66.44 535 ALA A N 1
ATOM 4061 C CA . ALA A 1 535 ? 17.308 4.794 2.936 1.00 66.44 535 ALA A CA 1
ATOM 4062 C C . ALA A 1 535 ? 17.194 6.088 2.119 1.00 66.44 535 ALA A C 1
ATOM 4064 O O . ALA A 1 535 ? 16.964 7.166 2.660 1.00 66.44 535 ALA A O 1
ATOM 4065 N N . TRP A 1 536 ? 17.451 5.998 0.810 1.00 78.38 536 TRP A N 1
ATOM 4066 C CA . TRP A 1 536 ? 17.608 7.165 -0.081 1.00 78.38 536 TRP A CA 1
ATOM 4067 C C . TRP A 1 536 ? 16.442 7.382 -1.032 1.00 78.38 536 TRP A C 1
ATOM 4069 O O . TRP A 1 536 ? 16.617 8.065 -2.041 1.00 78.38 536 TRP A O 1
ATOM 4079 N N . GLY A 1 537 ? 15.266 6.841 -0.687 1.00 86.75 537 GLY A N 1
ATOM 4080 C CA . GLY A 1 537 ? 14.033 6.913 -1.482 1.00 86.75 537 GLY A CA 1
ATOM 4081 C C . GLY A 1 537 ? 13.917 8.200 -2.278 1.00 86.75 537 GLY A C 1
ATOM 4082 O O . GLY A 1 537 ? 13.981 8.219 -3.506 1.00 86.75 537 GLY A O 1
ATOM 4083 N N . ARG A 1 538 ? 13.868 9.317 -1.561 1.00 87.50 538 ARG A N 1
ATOM 4084 C CA . ARG A 1 538 ? 13.554 10.615 -2.150 1.00 87.50 538 ARG A CA 1
ATOM 4085 C C . ARG A 1 538 ? 14.671 11.202 -3.011 1.00 87.50 538 ARG A C 1
ATOM 4087 O O . ARG A 1 538 ? 14.374 11.926 -3.957 1.00 87.50 538 ARG A O 1
ATOM 4094 N N . GLN A 1 539 ? 15.932 10.837 -2.767 1.00 85.25 539 GLN A N 1
ATOM 4095 C CA . GLN A 1 539 ? 17.046 11.186 -3.662 1.00 85.25 539 GLN A CA 1
ATOM 4096 C C . GLN A 1 539 ? 16.995 10.406 -4.979 1.00 85.25 539 GLN A C 1
ATOM 4098 O O . GLN A 1 539 ? 17.545 10.857 -5.982 1.00 85.25 539 GLN A O 1
ATOM 4103 N N . ARG A 1 540 ? 16.297 9.269 -4.993 1.00 85.69 540 ARG A N 1
ATOM 4104 C CA . ARG A 1 540 ? 16.011 8.481 -6.194 1.00 85.69 540 ARG A CA 1
ATOM 4105 C C . ARG A 1 540 ? 14.652 8.790 -6.817 1.00 85.69 540 ARG A C 1
ATOM 4107 O O . ARG A 1 540 ? 14.224 8.081 -7.722 1.00 85.69 540 ARG A O 1
ATOM 4114 N N . GLY A 1 541 ? 13.960 9.824 -6.336 1.00 90.38 541 GLY A N 1
ATOM 4115 C CA . GLY A 1 541 ? 12.607 10.157 -6.781 1.00 90.38 541 GLY A CA 1
ATOM 4116 C C . GLY A 1 541 ? 11.536 9.177 -6.299 1.00 90.38 541 GLY A C 1
ATOM 4117 O O . GLY A 1 541 ? 10.457 9.139 -6.873 1.00 90.38 541 GLY A O 1
ATOM 4118 N N . VAL A 1 542 ? 11.807 8.394 -5.254 1.00 91.75 542 VAL A N 1
ATOM 4119 C CA . VAL A 1 542 ? 10.832 7.503 -4.620 1.00 91.75 542 VAL A CA 1
ATOM 4120 C C . VAL A 1 542 ? 10.337 8.136 -3.323 1.00 91.75 542 VAL A C 1
ATOM 4122 O O . VAL A 1 542 ? 11.068 8.257 -2.341 1.00 91.75 542 VAL A O 1
ATOM 4125 N N . ASP A 1 543 ? 9.072 8.535 -3.309 1.00 93.00 543 ASP A N 1
ATOM 4126 C CA . ASP A 1 543 ? 8.369 8.909 -2.086 1.00 93.00 543 ASP A CA 1
ATOM 4127 C C . ASP A 1 543 ? 7.390 7.786 -1.727 1.00 93.00 543 ASP A C 1
ATOM 4129 O O . ASP A 1 543 ? 6.288 7.711 -2.272 1.00 93.00 543 ASP A O 1
ATOM 4133 N N . LEU A 1 544 ? 7.816 6.878 -0.842 1.00 93.44 544 LEU A N 1
ATOM 4134 C CA . LEU A 1 544 ? 7.048 5.674 -0.522 1.00 93.44 544 LEU A CA 1
ATOM 4135 C C . LEU A 1 544 ? 5.699 5.998 0.132 1.00 93.44 544 LEU A C 1
ATOM 4137 O O . LEU A 1 544 ? 4.715 5.322 -0.152 1.00 93.44 544 LEU A O 1
ATOM 4141 N N . GLN A 1 545 ? 5.623 7.051 0.951 1.00 92.19 545 GLN A N 1
ATOM 4142 C CA . GLN A 1 545 ? 4.352 7.540 1.494 1.00 92.19 545 GLN A CA 1
ATOM 4143 C C . GLN A 1 545 ? 3.418 8.038 0.389 1.00 92.19 545 GLN A C 1
ATOM 4145 O O . GLN A 1 545 ? 2.240 7.687 0.388 1.00 92.19 545 GLN A O 1
ATOM 4150 N N . ALA A 1 546 ? 3.920 8.812 -0.577 1.00 93.44 546 ALA A N 1
ATOM 4151 C CA . ALA A 1 546 ? 3.097 9.273 -1.695 1.00 93.44 546 ALA A CA 1
ATOM 4152 C C . ALA A 1 546 ? 2.623 8.109 -2.587 1.00 93.44 546 ALA A C 1
ATOM 4154 O O . ALA A 1 546 ? 1.456 8.064 -2.971 1.00 93.44 546 ALA A O 1
ATOM 4155 N N . ILE A 1 547 ? 3.500 7.135 -2.853 1.00 94.69 547 ILE A N 1
ATOM 4156 C CA . ILE A 1 547 ? 3.177 5.877 -3.545 1.00 94.69 547 ILE A CA 1
ATOM 4157 C C . ILE A 1 547 ? 2.077 5.125 -2.785 1.00 94.69 547 ILE A C 1
ATOM 4159 O O . ILE A 1 547 ? 1.050 4.773 -3.362 1.00 94.69 547 ILE A O 1
ATOM 4163 N N . ALA A 1 548 ? 2.238 4.935 -1.475 1.00 92.62 548 ALA A N 1
ATOM 4164 C CA . ALA A 1 548 ? 1.245 4.260 -0.651 1.00 92.62 548 ALA A CA 1
ATOM 4165 C C . ALA A 1 548 ? -0.081 5.028 -0.565 1.00 92.62 548 ALA A C 1
ATOM 4167 O O . ALA A 1 548 ? -1.105 4.414 -0.326 1.00 92.62 548 ALA A O 1
ATOM 4168 N N . LEU A 1 549 ? -0.120 6.340 -0.799 1.00 90.50 549 LEU A N 1
ATOM 4169 C CA . LEU A 1 549 ? -1.371 7.108 -0.834 1.00 90.50 549 LEU A CA 1
ATOM 4170 C C . LEU A 1 549 ? -2.029 7.148 -2.222 1.00 90.50 549 LEU A C 1
ATOM 4172 O O . LEU A 1 549 ? -3.182 7.566 -2.337 1.00 90.50 549 LEU A O 1
ATOM 4176 N N . HIS A 1 550 ? -1.341 6.711 -3.279 1.00 92.38 550 HIS A N 1
ATOM 4177 C CA . HIS A 1 550 ? -1.861 6.800 -4.640 1.00 92.38 550 HIS A CA 1
ATOM 4178 C C . HIS A 1 550 ? -3.034 5.822 -4.855 1.00 92.38 550 HIS A C 1
ATOM 4180 O O . HIS A 1 550 ? -2.901 4.636 -4.547 1.00 92.38 550 HIS A O 1
ATOM 4186 N N . PRO A 1 551 ? -4.188 6.254 -5.398 1.00 87.50 551 PRO A N 1
ATOM 4187 C CA . PRO A 1 551 ? -5.390 5.415 -5.485 1.00 87.50 551 PRO A CA 1
ATOM 4188 C C . PRO A 1 551 ? -5.252 4.228 -6.447 1.00 87.50 551 PRO A C 1
ATOM 4190 O O . PRO A 1 551 ? -5.875 3.196 -6.224 1.00 87.50 551 PRO A O 1
ATOM 4193 N N . GLU A 1 552 ? -4.415 4.351 -7.478 1.00 92.25 552 GLU A N 1
ATOM 4194 C CA . GLU A 1 552 ? -4.234 3.304 -8.499 1.00 92.25 552 GLU A CA 1
ATOM 4195 C C . GLU A 1 552 ? -3.165 2.263 -8.149 1.00 92.25 552 GLU A C 1
ATOM 4197 O O . GLU A 1 552 ? -2.984 1.298 -8.890 1.00 92.25 552 GLU A O 1
ATOM 4202 N N . LEU A 1 553 ? -2.463 2.446 -7.028 1.00 93.88 553 LEU A N 1
ATOM 4203 C CA . LEU A 1 553 ? -1.548 1.446 -6.486 1.00 93.88 553 LEU A CA 1
ATOM 4204 C C . LEU A 1 553 ? -2.287 0.590 -5.460 1.00 93.88 553 LEU A C 1
ATOM 4206 O O . LEU A 1 553 ? -2.987 1.127 -4.607 1.00 93.88 553 LEU A O 1
ATOM 4210 N N . ASP A 1 554 ? -2.154 -0.731 -5.522 1.00 93.44 554 ASP A N 1
ATOM 4211 C CA . ASP A 1 554 ? -2.958 -1.652 -4.704 1.00 93.44 554 ASP A CA 1
ATOM 4212 C C . ASP A 1 554 ? -2.151 -2.343 -3.606 1.00 93.44 554 ASP A C 1
ATOM 4214 O O . ASP A 1 554 ? -2.688 -2.672 -2.536 1.00 93.44 554 ASP A O 1
ATOM 4218 N N . HIS A 1 555 ? -0.866 -2.559 -3.876 1.00 94.62 555 HIS A N 1
ATOM 4219 C CA . HIS A 1 555 ? 0.024 -3.320 -3.019 1.00 94.62 555 HIS A CA 1
ATOM 4220 C C . HIS A 1 555 ? 1.394 -2.645 -2.921 1.00 94.62 555 HIS A C 1
ATOM 4222 O O . HIS A 1 555 ? 1.890 -2.069 -3.891 1.00 94.62 555 HIS A O 1
ATOM 4228 N N . VAL A 1 556 ? 2.016 -2.760 -1.751 1.00 95.25 556 VAL A N 1
ATOM 4229 C CA . VAL A 1 556 ? 3.387 -2.310 -1.499 1.00 95.25 556 VAL A CA 1
ATOM 4230 C C . VAL A 1 556 ? 4.162 -3.488 -0.932 1.00 95.25 556 VAL A C 1
ATOM 4232 O O . VAL A 1 556 ? 3.792 -4.042 0.105 1.00 95.25 556 VAL A O 1
ATOM 4235 N N . ILE A 1 557 ? 5.226 -3.879 -1.624 1.00 94.44 557 ILE A N 1
ATOM 4236 C CA . ILE A 1 557 ? 6.079 -5.000 -1.250 1.00 94.44 557 ILE A CA 1
ATOM 4237 C C . ILE A 1 557 ? 7.428 -4.448 -0.799 1.00 94.44 557 ILE A C 1
ATOM 4239 O O . ILE A 1 557 ? 8.112 -3.754 -1.551 1.00 94.44 557 ILE A O 1
ATOM 4243 N N . CYS A 1 558 ? 7.798 -4.761 0.442 1.00 92.06 558 CYS A N 1
ATOM 4244 C CA . CYS A 1 558 ? 9.132 -4.499 0.958 1.00 92.06 558 CYS A CA 1
ATOM 4245 C C . CYS A 1 558 ? 10.064 -5.621 0.532 1.00 92.06 558 CYS A C 1
ATOM 4247 O O . CYS A 1 558 ? 9.902 -6.768 0.959 1.00 92.06 558 CYS A O 1
ATOM 4249 N N . GLU A 1 559 ? 11.071 -5.297 -0.260 1.00 87.12 559 GLU A N 1
ATOM 4250 C CA . GLU A 1 559 ? 12.160 -6.220 -0.489 1.00 87.12 559 GLU A CA 1
ATOM 4251 C C . GLU A 1 559 ? 13.218 -6.092 0.604 1.00 87.12 559 GLU A C 1
ATOM 4253 O O . GLU A 1 559 ? 13.716 -5.005 0.918 1.00 87.12 559 GLU A O 1
ATOM 4258 N N . THR A 1 560 ? 13.553 -7.237 1.201 1.00 78.69 560 THR A N 1
ATOM 4259 C CA . THR A 1 560 ? 14.565 -7.323 2.247 1.00 78.69 560 THR A CA 1
ATOM 4260 C C . THR A 1 560 ? 15.830 -7.981 1.711 1.00 78.69 560 THR A C 1
ATOM 4262 O O . THR A 1 560 ? 15.790 -9.096 1.201 1.00 78.69 560 THR A O 1
ATOM 4265 N N . TYR A 1 561 ? 16.965 -7.300 1.870 1.00 72.50 561 TYR A N 1
ATOM 4266 C CA . TYR A 1 561 ? 18.306 -7.815 1.584 1.00 72.50 561 TYR A CA 1
ATOM 4267 C C . TYR A 1 561 ? 19.290 -7.278 2.635 1.00 72.50 561 TYR A C 1
ATOM 4269 O O . TYR A 1 561 ? 19.207 -6.079 2.951 1.00 72.50 561 TYR A O 1
ATOM 4277 N N . PRO A 1 562 ? 20.248 -8.071 3.178 1.00 63.72 562 PRO A N 1
ATOM 4278 C CA . PRO A 1 562 ? 20.623 -9.474 2.895 1.00 63.72 562 PRO A CA 1
ATOM 4279 C C . PRO A 1 562 ? 20.052 -10.499 3.916 1.00 63.72 562 PRO A C 1
ATOM 4281 O O . PRO A 1 562 ? 18.842 -10.649 3.986 1.00 63.72 562 PRO A O 1
ATOM 4284 N N . LYS A 1 563 ? 20.842 -11.265 4.696 1.00 68.88 563 LYS A N 1
ATOM 4285 C CA . LYS A 1 563 ? 20.314 -12.278 5.653 1.00 68.88 563 LYS A CA 1
ATOM 4286 C C . LYS A 1 563 ? 19.475 -11.656 6.782 1.00 68.88 563 LYS A C 1
ATOM 4288 O O . LYS A 1 563 ? 19.779 -10.560 7.250 1.00 68.88 563 LYS A O 1
ATOM 4293 N N . MET A 1 564 ? 18.509 -12.411 7.326 1.00 69.69 564 MET A N 1
ATOM 4294 C CA . MET A 1 564 ? 17.593 -11.946 8.392 1.00 69.69 564 MET A CA 1
ATOM 4295 C C . MET A 1 564 ? 18.276 -11.385 9.646 1.00 69.69 564 MET A C 1
ATOM 4297 O O . MET A 1 564 ? 17.740 -10.478 10.279 1.00 69.69 564 MET A O 1
ATOM 4301 N N . ALA A 1 565 ? 19.478 -11.865 9.972 1.00 64.50 565 ALA A N 1
ATOM 4302 C CA . ALA A 1 565 ? 20.272 -11.389 11.106 1.00 64.50 565 ALA A CA 1
ATOM 4303 C C . ALA A 1 565 ? 20.677 -9.898 11.020 1.00 64.50 565 ALA A C 1
ATOM 4305 O O . ALA A 1 565 ? 21.194 -9.352 11.989 1.00 64.50 565 ALA A O 1
ATOM 4306 N N . ALA A 1 566 ? 20.446 -9.224 9.887 1.00 65.44 566 ALA A N 1
ATOM 4307 C CA . ALA A 1 566 ? 20.776 -7.817 9.666 1.00 65.44 566 ALA A CA 1
ATOM 4308 C C . ALA A 1 566 ? 19.637 -6.832 10.022 1.00 65.44 566 ALA A C 1
ATOM 4310 O O . ALA A 1 566 ? 19.548 -5.770 9.410 1.00 65.44 566 ALA A O 1
ATOM 4311 N N . ASN A 1 567 ? 18.767 -7.157 10.991 1.00 68.44 567 ASN A N 1
ATOM 4312 C CA . ASN A 1 567 ? 17.673 -6.278 11.452 1.00 68.44 567 ASN A CA 1
ATOM 4313 C C . ASN A 1 567 ? 16.661 -5.883 10.352 1.00 68.44 567 ASN A C 1
ATOM 4315 O O . ASN A 1 567 ? 16.041 -4.824 10.402 1.00 68.44 567 ASN A O 1
ATOM 4319 N N . LEU A 1 568 ? 16.455 -6.743 9.352 1.00 72.62 568 LEU A N 1
ATOM 4320 C CA . LEU A 1 568 ? 15.616 -6.421 8.188 1.00 72.62 568 LEU A CA 1
ATOM 4321 C C . LEU A 1 568 ? 14.123 -6.314 8.502 1.00 72.62 568 LEU A C 1
ATOM 4323 O O . LEU A 1 568 ? 13.388 -5.647 7.779 1.00 72.62 568 LEU A O 1
ATOM 4327 N N . GLU A 1 569 ? 13.684 -6.931 9.596 1.00 78.19 569 GLU A N 1
ATOM 4328 C CA . GLU A 1 569 ? 12.307 -6.811 10.063 1.00 78.19 569 GLU A CA 1
ATOM 4329 C C . GLU A 1 569 ? 11.933 -5.356 10.371 1.00 78.19 569 GLU A C 1
ATOM 4331 O O . GLU A 1 569 ? 10.799 -4.974 10.120 1.00 78.19 569 GLU A O 1
ATOM 4336 N N . PHE A 1 570 ? 12.863 -4.521 10.845 1.00 80.44 570 PHE A N 1
ATOM 4337 C CA . PHE A 1 570 ? 12.573 -3.108 11.109 1.00 80.44 570 PHE A CA 1
ATOM 4338 C C . PHE A 1 570 ? 12.244 -2.339 9.825 1.00 80.44 570 PHE A C 1
ATOM 4340 O O . PHE A 1 570 ? 11.260 -1.608 9.789 1.00 80.44 570 PHE A O 1
ATOM 4347 N N . PHE A 1 571 ? 12.990 -2.570 8.739 1.00 81.75 571 PHE A N 1
ATOM 4348 C CA . PHE A 1 571 ? 12.652 -1.988 7.437 1.00 81.75 571 PHE A CA 1
ATOM 4349 C C . PHE A 1 571 ? 11.287 -2.477 6.946 1.00 81.75 571 PHE A C 1
ATOM 4351 O O . PHE A 1 571 ? 10.474 -1.676 6.495 1.00 81.75 571 PHE A O 1
ATOM 4358 N N . ALA A 1 572 ? 11.012 -3.778 7.078 1.00 87.19 572 ALA A N 1
ATOM 4359 C CA . ALA A 1 572 ? 9.719 -4.338 6.703 1.00 87.19 572 ALA A CA 1
ATOM 4360 C C . ALA A 1 572 ? 8.567 -3.742 7.532 1.00 87.19 572 ALA A C 1
ATOM 4362 O O . ALA A 1 572 ? 7.513 -3.469 6.969 1.00 87.19 572 ALA A O 1
ATOM 4363 N N . ARG A 1 573 ? 8.773 -3.474 8.830 1.00 87.88 573 ARG A N 1
ATOM 4364 C CA . ARG A 1 573 ? 7.795 -2.799 9.704 1.00 87.88 573 ARG A CA 1
ATOM 4365 C C . ARG A 1 573 ? 7.523 -1.361 9.275 1.00 87.88 573 ARG A C 1
ATOM 4367 O O . ARG A 1 573 ? 6.370 -0.951 9.266 1.00 87.88 573 ARG A O 1
ATOM 4374 N N . GLU A 1 574 ? 8.551 -0.604 8.899 1.00 87.44 574 GLU A N 1
ATOM 4375 C CA . GLU A 1 574 ? 8.365 0.766 8.400 1.00 87.44 574 GLU A CA 1
ATOM 4376 C C . GLU A 1 574 ? 7.624 0.776 7.054 1.00 87.44 574 GLU A C 1
ATOM 4378 O O . GLU A 1 574 ? 6.675 1.539 6.878 1.00 87.44 574 GLU A O 1
ATOM 4383 N N . PHE A 1 575 ? 7.964 -0.129 6.127 1.00 90.62 575 PHE A N 1
ATOM 4384 C CA . PHE A 1 575 ? 7.185 -0.308 4.895 1.00 90.62 575 PHE A CA 1
ATOM 4385 C C . PHE A 1 575 ? 5.740 -0.711 5.182 1.00 90.62 575 PHE A C 1
ATOM 4387 O O . PHE A 1 575 ? 4.835 -0.182 4.545 1.00 90.62 575 PHE A O 1
ATOM 4394 N N . GLN A 1 576 ? 5.525 -1.640 6.116 1.00 91.56 576 GLN A N 1
ATOM 4395 C CA . GLN A 1 576 ? 4.194 -2.076 6.523 1.00 91.56 576 GLN A CA 1
ATOM 4396 C C . GLN A 1 576 ? 3.383 -0.900 7.055 1.00 91.56 576 GLN A C 1
ATOM 4398 O O . GLN A 1 576 ? 2.284 -0.665 6.570 1.00 91.56 576 GLN A O 1
ATOM 4403 N N . SER A 1 577 ? 3.951 -0.125 7.979 1.00 89.94 577 SER A N 1
ATOM 4404 C CA . SER A 1 577 ? 3.322 1.069 8.545 1.00 89.94 577 SER A CA 1
ATOM 4405 C C . SER A 1 577 ? 2.905 2.058 7.451 1.00 89.94 577 SER A C 1
ATOM 4407 O O . SER A 1 577 ? 1.764 2.519 7.422 1.00 89.94 577 SER A O 1
ATOM 4409 N N . ILE A 1 578 ? 3.793 2.332 6.488 1.00 90.88 578 ILE A N 1
ATOM 4410 C CA . ILE A 1 578 ? 3.503 3.228 5.360 1.00 90.88 578 ILE A CA 1
ATOM 4411 C C . ILE A 1 578 ? 2.425 2.642 4.434 1.00 90.88 578 ILE A C 1
ATOM 4413 O O . ILE A 1 578 ? 1.506 3.357 4.032 1.00 90.88 578 ILE A O 1
ATOM 4417 N N . ALA A 1 579 ? 2.509 1.351 4.109 1.00 91.75 579 ALA A N 1
ATOM 4418 C CA . ALA A 1 579 ? 1.535 0.660 3.271 1.00 91.75 579 ALA A CA 1
ATOM 4419 C C . ALA A 1 579 ? 0.139 0.670 3.912 1.00 91.75 579 ALA A C 1
ATOM 4421 O O . ALA A 1 579 ? -0.834 1.038 3.258 1.00 91.75 579 ALA A O 1
ATOM 4422 N N . GLU A 1 580 ? 0.043 0.330 5.196 1.00 87.81 580 GLU A N 1
ATOM 4423 C CA . GLU A 1 580 ? -1.205 0.287 5.960 1.00 87.81 580 GLU A CA 1
ATOM 4424 C C . GLU A 1 580 ? -1.811 1.680 6.148 1.00 87.81 580 GLU A C 1
ATOM 4426 O O . GLU A 1 580 ? -3.021 1.839 5.981 1.00 87.81 580 GLU A O 1
ATOM 4431 N N . ALA A 1 581 ? -0.989 2.710 6.385 1.00 84.94 581 ALA A N 1
ATOM 4432 C CA . ALA A 1 581 ? -1.447 4.101 6.404 1.00 84.94 581 ALA A CA 1
ATOM 4433 C C . ALA A 1 581 ? -2.069 4.530 5.060 1.00 84.94 581 ALA A C 1
ATOM 4435 O O . ALA A 1 581 ? -2.987 5.350 5.025 1.00 84.94 581 ALA A O 1
ATOM 4436 N N . GLY A 1 582 ? -1.594 3.945 3.957 1.00 86.00 582 GLY A N 1
ATOM 4437 C CA . GLY A 1 582 ? -2.139 4.093 2.609 1.00 86.00 582 GLY A CA 1
ATOM 4438 C C . GLY A 1 582 ? -3.268 3.121 2.241 1.00 86.00 582 GLY A C 1
ATOM 4439 O O . GLY A 1 582 ? -3.744 3.137 1.103 1.00 86.00 582 GLY A O 1
ATOM 4440 N N . LEU A 1 583 ? -3.692 2.259 3.174 1.00 85.75 583 LEU A N 1
ATOM 4441 C CA . LEU A 1 583 ? -4.641 1.158 2.954 1.00 85.75 583 LEU A CA 1
ATOM 4442 C C . LEU A 1 583 ? -4.208 0.194 1.836 1.00 85.75 583 LEU A C 1
ATOM 4444 O O . LEU A 1 583 ? -5.038 -0.386 1.132 1.00 85.75 583 LEU A O 1
ATOM 4448 N N . LYS A 1 584 ? -2.899 0.026 1.650 1.00 89.75 584 LYS A N 1
ATOM 4449 C CA . LYS A 1 584 ? -2.318 -0.888 0.669 1.00 89.75 584 LYS A CA 1
ATOM 4450 C C . LYS A 1 584 ? -2.127 -2.258 1.276 1.00 89.75 584 LYS A C 1
ATOM 4452 O O . LYS A 1 584 ? -1.814 -2.415 2.452 1.00 89.75 584 LYS A O 1
ATOM 4457 N N . THR A 1 585 ? -2.278 -3.275 0.439 1.00 91.75 585 THR A N 1
ATOM 4458 C CA . THR A 1 585 ? -1.899 -4.626 0.832 1.00 91.75 585 THR A CA 1
ATOM 4459 C C . THR A 1 585 ? -0.389 -4.680 1.000 1.00 91.75 585 THR A C 1
ATOM 4461 O O . THR A 1 585 ? 0.354 -4.459 0.042 1.00 91.75 585 THR A O 1
ATOM 4464 N N . PHE A 1 586 ? 0.052 -5.007 2.208 1.00 94.81 586 PHE A N 1
ATOM 4465 C CA . PHE A 1 586 ? 1.463 -5.179 2.492 1.00 94.81 586 PHE A CA 1
ATOM 4466 C C . PHE A 1 586 ? 1.965 -6.557 2.041 1.00 94.81 586 PHE A C 1
ATOM 4468 O O . PHE A 1 586 ? 1.333 -7.597 2.283 1.00 94.81 586 PHE A O 1
ATOM 4475 N N . GLY A 1 587 ? 3.131 -6.548 1.404 1.00 95.25 587 GLY A N 1
ATOM 4476 C CA . GLY A 1 587 ? 3.910 -7.727 1.078 1.00 95.25 587 GLY A CA 1
ATOM 4477 C C . GLY A 1 587 ? 5.353 -7.608 1.538 1.00 95.25 587 GLY A C 1
ATOM 4478 O O . GLY A 1 587 ? 5.881 -6.513 1.721 1.00 95.25 587 GLY A O 1
ATOM 4479 N N . VAL A 1 588 ? 6.018 -8.747 1.675 1.00 93.25 588 VAL A N 1
ATOM 4480 C CA . VAL A 1 588 ? 7.447 -8.790 1.986 1.00 93.25 588 VAL A CA 1
ATOM 4481 C C . VAL A 1 588 ? 8.137 -9.855 1.148 1.00 93.25 588 VAL A C 1
ATOM 4483 O O . VAL A 1 588 ? 7.645 -10.980 1.019 1.00 93.25 588 VAL A O 1
ATOM 4486 N N . MET A 1 589 ? 9.286 -9.505 0.579 1.00 89.12 589 MET A N 1
ATOM 4487 C CA . MET A 1 589 ? 10.194 -10.469 -0.022 1.00 89.12 589 MET A CA 1
ATOM 4488 C C . MET A 1 589 ? 11.273 -10.857 0.972 1.00 89.12 589 MET A C 1
ATOM 4490 O O . MET A 1 589 ? 12.029 -10.008 1.444 1.00 89.12 589 MET A O 1
ATOM 4494 N N . PHE A 1 590 ? 11.384 -12.157 1.235 1.00 78.56 590 PHE A N 1
ATOM 4495 C CA . PHE A 1 590 ? 12.524 -12.720 1.950 1.00 78.56 590 PHE A CA 1
ATOM 4496 C C . PHE A 1 590 ? 13.490 -13.320 0.936 1.00 78.56 590 PHE A C 1
ATOM 4498 O O . PHE A 1 590 ? 13.239 -14.399 0.392 1.00 78.56 590 PHE A O 1
ATOM 4505 N N . HIS A 1 591 ? 14.597 -12.618 0.702 1.00 72.06 591 HIS A N 1
ATOM 4506 C CA . HIS A 1 591 ? 15.616 -12.988 -0.279 1.00 72.06 591 HIS A CA 1
ATOM 4507 C C . HIS A 1 591 ? 16.047 -14.460 -0.186 1.00 72.06 591 HIS A C 1
ATOM 4509 O O . HIS A 1 591 ? 16.267 -14.972 0.912 1.00 72.06 591 HIS A O 1
ATOM 4515 N N . ARG A 1 592 ? 16.215 -15.156 -1.315 1.00 71.94 592 ARG A N 1
ATOM 4516 C CA . ARG A 1 592 ? 16.909 -16.464 -1.406 1.00 71.94 592 ARG A CA 1
ATOM 4517 C C . ARG A 1 592 ? 18.094 -16.453 -2.396 1.00 71.94 592 ARG A C 1
ATOM 4519 O O . ARG A 1 592 ? 18.669 -17.500 -2.679 1.00 71.94 592 ARG A O 1
ATOM 4526 N N . ASP A 1 593 ? 18.473 -15.289 -2.908 1.00 65.69 593 ASP A N 1
ATOM 4527 C CA . ASP A 1 593 ? 19.690 -15.068 -3.716 1.00 65.69 593 ASP A CA 1
ATOM 4528 C C . ASP A 1 593 ? 20.966 -15.176 -2.859 1.00 65.69 593 ASP A C 1
ATOM 4530 O O . ASP A 1 593 ? 20.833 -15.264 -1.647 1.00 65.69 593 ASP A O 1
ATOM 4534 N N . ASP A 1 594 ? 22.227 -15.099 -3.302 1.00 59.44 594 ASP A N 1
ATOM 4535 C CA . ASP A 1 594 ? 22.921 -15.090 -4.606 1.00 59.44 594 ASP A CA 1
ATOM 4536 C C . ASP A 1 594 ? 24.252 -15.814 -4.276 1.00 59.44 594 ASP A C 1
ATOM 4538 O O . ASP A 1 594 ? 25.282 -15.175 -4.087 1.00 59.44 594 ASP A O 1
ATOM 4542 N N . ASN A 1 595 ? 24.209 -17.139 -4.032 1.00 68.88 595 ASN A N 1
ATOM 4543 C CA . ASN A 1 595 ? 25.322 -18.029 -3.606 1.00 68.88 595 ASN A CA 1
ATOM 4544 C C . ASN A 1 595 ? 25.325 -18.565 -2.144 1.00 68.88 595 ASN A C 1
ATOM 4546 O O . ASN A 1 595 ? 26.404 -18.861 -1.623 1.00 68.88 595 ASN A O 1
ATOM 4550 N N . TRP A 1 596 ? 24.182 -18.749 -1.456 1.00 75.69 596 TRP A N 1
ATOM 4551 C CA . TRP A 1 596 ? 24.167 -19.516 -0.188 1.00 75.69 596 TRP A CA 1
ATOM 4552 C C . TRP A 1 596 ? 22.919 -20.381 0.043 1.00 75.69 596 TRP A C 1
ATOM 4554 O O . TRP A 1 596 ? 21.819 -20.049 -0.388 1.00 75.69 596 TRP A O 1
ATOM 4564 N N . SER A 1 597 ? 23.095 -21.487 0.777 1.00 76.31 597 SER A N 1
ATOM 4565 C CA . SER A 1 597 ? 22.000 -22.349 1.239 1.00 76.31 597 SER A CA 1
ATOM 4566 C C . SER A 1 597 ? 21.301 -21.749 2.450 1.00 76.31 597 SER A C 1
ATOM 4568 O O . SER A 1 597 ? 21.950 -21.239 3.367 1.00 76.31 597 SER A O 1
ATOM 4570 N N . LEU A 1 598 ? 19.980 -21.888 2.493 1.00 80.88 598 LEU A N 1
ATOM 4571 C CA . LEU A 1 598 ? 19.198 -21.501 3.655 1.00 80.88 598 LEU A CA 1
ATOM 4572 C C . LEU A 1 598 ? 19.397 -22.497 4.805 1.00 80.88 598 LEU A C 1
ATOM 4574 O O . LEU A 1 598 ? 19.328 -23.707 4.593 1.00 80.88 598 LEU A O 1
ATOM 4578 N N . SER A 1 599 ? 19.629 -22.002 6.022 1.00 85.00 599 SER A N 1
ATOM 4579 C CA . SER A 1 599 ? 19.655 -22.847 7.221 1.00 85.00 599 SER A CA 1
ATOM 4580 C C . SER A 1 599 ? 18.262 -22.982 7.841 1.00 85.00 599 SER A C 1
ATOM 4582 O O . SER A 1 599 ? 17.387 -22.139 7.635 1.00 85.00 599 SER A O 1
ATOM 4584 N N . THR A 1 600 ? 18.064 -24.019 8.659 1.00 85.75 600 THR A N 1
ATOM 4585 C CA . THR A 1 600 ? 16.828 -24.204 9.435 1.00 85.75 600 THR A CA 1
ATOM 4586 C C . THR A 1 600 ? 16.534 -23.010 10.344 1.00 85.75 600 THR A C 1
ATOM 4588 O O . THR A 1 600 ? 15.389 -22.570 10.418 1.00 85.75 600 THR A O 1
ATOM 4591 N N . ASP A 1 601 ? 17.562 -22.444 10.981 1.00 87.12 601 ASP A N 1
ATOM 4592 C CA . ASP A 1 601 ? 17.418 -21.274 11.855 1.00 87.12 601 ASP A CA 1
ATOM 4593 C C . ASP A 1 601 ? 17.003 -20.024 11.071 1.00 87.12 601 ASP A C 1
ATOM 4595 O O . ASP A 1 601 ? 16.174 -19.242 11.534 1.00 87.12 601 ASP A O 1
ATOM 4599 N N . GLU A 1 602 ? 17.537 -19.841 9.858 1.00 85.19 602 GLU A N 1
ATOM 4600 C CA . GLU A 1 602 ? 17.167 -18.709 9.011 1.00 85.19 602 GLU A CA 1
ATOM 4601 C C . GLU A 1 602 ? 15.721 -18.837 8.507 1.00 85.19 602 GLU A C 1
ATOM 4603 O O . GLU A 1 602 ? 14.979 -17.855 8.537 1.00 85.19 602 GLU A O 1
ATOM 4608 N N . GLU A 1 603 ? 15.275 -20.034 8.110 1.00 87.12 603 GLU A N 1
ATOM 4609 C CA . GLU A 1 603 ? 13.867 -20.279 7.757 1.00 87.12 603 GLU A CA 1
ATOM 4610 C C . GLU A 1 603 ? 12.947 -20.089 8.979 1.00 87.12 603 GLU A C 1
ATOM 4612 O O . GLU A 1 603 ? 11.891 -19.467 8.864 1.00 87.12 603 GLU A O 1
ATOM 4617 N N . ALA A 1 604 ? 13.348 -20.536 10.174 1.00 87.88 604 ALA A N 1
ATOM 4618 C CA . ALA A 1 604 ? 12.601 -20.280 11.407 1.00 87.88 604 ALA A CA 1
ATOM 4619 C C . ALA A 1 604 ? 12.467 -18.775 11.703 1.00 87.88 604 ALA A C 1
ATOM 4621 O O . ALA A 1 604 ? 11.366 -18.307 12.001 1.00 87.88 604 ALA A O 1
ATOM 4622 N N . ALA A 1 605 ? 13.545 -17.999 11.552 1.00 86.56 605 ALA A N 1
ATOM 4623 C CA . ALA A 1 605 ? 13.524 -16.547 11.726 1.00 86.56 605 ALA A CA 1
ATOM 4624 C C . ALA A 1 605 ? 12.595 -15.846 10.716 1.00 86.56 605 ALA A C 1
ATOM 4626 O O . ALA A 1 605 ? 11.847 -14.941 11.093 1.00 86.56 605 ALA A O 1
ATOM 4627 N N . ARG A 1 606 ? 12.568 -16.296 9.452 1.00 88.25 606 ARG A N 1
ATOM 4628 C CA . ARG A 1 606 ? 11.629 -15.784 8.433 1.00 88.25 606 ARG A CA 1
ATOM 4629 C C . ARG A 1 606 ? 10.179 -16.012 8.844 1.00 88.25 606 ARG A C 1
ATOM 4631 O O . ARG A 1 606 ? 9.374 -15.089 8.777 1.00 88.25 606 ARG A O 1
ATOM 4638 N N . TRP A 1 607 ? 9.841 -17.201 9.339 1.00 90.62 607 TRP A N 1
ATOM 4639 C CA . TRP A 1 607 ? 8.483 -17.492 9.810 1.00 90.62 607 TRP A CA 1
ATOM 4640 C C . TRP A 1 607 ? 8.105 -16.733 11.082 1.00 90.62 607 TRP A C 1
ATOM 4642 O O . TRP A 1 607 ? 6.953 -16.321 11.222 1.00 90.62 607 TRP A O 1
ATOM 4652 N N . GLN A 1 608 ? 9.057 -16.458 11.975 1.00 90.00 608 GLN A N 1
ATOM 4653 C CA . GLN A 1 608 ? 8.834 -15.539 13.096 1.00 90.00 608 GLN A CA 1
ATOM 4654 C C . GLN A 1 608 ? 8.561 -14.107 12.614 1.00 90.00 608 GLN A C 1
ATOM 4656 O O . GLN A 1 608 ? 7.725 -13.418 13.199 1.00 90.00 608 GLN A O 1
ATOM 4661 N N . ALA A 1 609 ? 9.237 -13.646 11.557 1.00 89.00 609 ALA A N 1
ATOM 4662 C CA . ALA A 1 609 ? 8.948 -12.355 10.936 1.00 89.00 609 ALA A CA 1
ATOM 4663 C C . ALA A 1 609 ? 7.564 -12.353 10.263 1.00 89.00 609 ALA A C 1
ATOM 4665 O O . ALA A 1 609 ? 6.778 -11.455 10.535 1.00 89.00 609 ALA A O 1
ATOM 4666 N N . ILE A 1 610 ? 7.204 -13.386 9.489 1.00 91.62 610 ILE A N 1
ATOM 4667 C CA . ILE A 1 610 ? 5.862 -13.541 8.887 1.00 91.62 610 ILE A CA 1
ATOM 4668 C C . ILE A 1 610 ? 4.773 -13.551 9.964 1.00 91.62 610 ILE A C 1
ATOM 4670 O O . ILE A 1 610 ? 3.746 -12.900 9.816 1.00 91.62 610 ILE A O 1
ATOM 4674 N N . THR A 1 611 ? 5.005 -14.240 11.082 1.00 91.00 611 THR A N 1
ATOM 4675 C CA . THR A 1 611 ? 4.047 -14.292 12.195 1.00 91.00 611 THR A CA 1
ATOM 4676 C C . THR A 1 611 ? 3.860 -12.926 12.853 1.00 91.00 611 THR A C 1
ATOM 4678 O O . THR A 1 611 ? 2.763 -12.616 13.303 1.00 91.00 611 THR A O 1
ATOM 4681 N N . ARG A 1 612 ? 4.899 -12.089 12.907 1.00 89.62 612 ARG A N 1
ATOM 4682 C CA . ARG A 1 612 ? 4.812 -10.748 13.505 1.00 89.62 612 ARG A CA 1
ATOM 4683 C C . ARG A 1 612 ? 4.249 -9.707 12.542 1.00 89.62 612 ARG A C 1
ATOM 4685 O O . ARG A 1 612 ? 3.399 -8.927 12.945 1.00 89.62 612 ARG A O 1
ATOM 4692 N N . LEU A 1 613 ? 4.705 -9.723 11.293 1.00 90.62 613 LEU A N 1
ATOM 4693 C CA . LEU A 1 613 ? 4.313 -8.777 10.247 1.00 90.62 613 LEU A CA 1
ATOM 4694 C C . LEU A 1 613 ? 2.949 -9.114 9.635 1.00 90.62 613 LEU A C 1
ATOM 4696 O O . LEU A 1 613 ? 2.284 -8.235 9.114 1.00 90.62 613 LEU A O 1
ATOM 4700 N N . GLN A 1 614 ? 2.526 -10.380 9.666 1.00 92.38 614 GLN A N 1
ATOM 4701 C CA . GLN A 1 614 ? 1.270 -10.841 9.063 1.00 92.38 614 GLN A CA 1
ATOM 4702 C C . GLN A 1 614 ? 1.065 -10.366 7.597 1.00 92.38 614 GLN A C 1
ATOM 4704 O O . GLN A 1 614 ? -0.038 -9.944 7.241 1.00 92.38 614 GLN A O 1
ATOM 4709 N N . PRO A 1 615 ? 2.085 -10.440 6.712 1.00 94.56 615 PRO A N 1
ATOM 4710 C CA . PRO A 1 615 ? 1.976 -9.931 5.347 1.00 94.56 615 PRO A CA 1
ATOM 4711 C C . PRO A 1 615 ? 0.920 -10.704 4.547 1.00 94.56 615 PRO A C 1
ATOM 4713 O O . PRO A 1 615 ? 0.756 -11.919 4.703 1.00 94.56 615 PRO A O 1
ATOM 4716 N N . THR A 1 616 ? 0.218 -10.021 3.645 1.00 94.75 616 THR A N 1
ATOM 4717 C CA . THR A 1 616 ? -0.705 -10.701 2.722 1.00 94.75 616 THR A CA 1
ATOM 4718 C C . THR A 1 616 ? 0.071 -11.387 1.607 1.00 94.75 616 THR A C 1
ATOM 4720 O O . THR A 1 616 ? -0.237 -12.527 1.276 1.00 94.75 616 THR A O 1
ATOM 4723 N N . ILE A 1 617 ? 1.092 -10.719 1.066 1.00 95.94 617 ILE A N 1
ATOM 4724 C CA . ILE A 1 617 ? 1.920 -11.235 -0.026 1.00 95.94 617 ILE A CA 1
ATOM 4725 C C . ILE A 1 617 ? 3.265 -11.690 0.542 1.00 95.94 617 ILE A C 1
ATOM 4727 O O . ILE A 1 617 ? 3.956 -10.926 1.218 1.00 95.94 617 ILE A O 1
ATOM 4731 N N . ILE A 1 618 ? 3.656 -12.924 0.244 1.00 94.62 618 ILE A N 1
ATOM 4732 C CA . ILE A 1 618 ? 4.996 -13.439 0.535 1.00 94.62 618 ILE A CA 1
ATOM 4733 C C . ILE A 1 618 ? 5.702 -13.578 -0.802 1.00 94.62 618 ILE A C 1
ATOM 4735 O O . ILE A 1 618 ? 5.203 -14.263 -1.686 1.00 94.62 618 ILE A O 1
ATOM 4739 N N . THR A 1 619 ? 6.853 -12.932 -0.954 1.00 91.50 619 THR A N 1
ATOM 4740 C CA . THR A 1 619 ? 7.630 -13.000 -2.194 1.00 91.50 619 THR A CA 1
ATOM 4741 C C . THR A 1 619 ? 8.940 -13.753 -1.986 1.00 91.50 619 THR A C 1
ATOM 4743 O O . THR A 1 619 ? 9.568 -13.659 -0.923 1.00 91.50 619 THR A O 1
ATOM 4746 N N . ARG A 1 620 ? 9.364 -14.507 -3.003 1.00 87.69 620 ARG A N 1
ATOM 4747 C CA . ARG A 1 620 ? 10.688 -15.131 -3.075 1.00 87.69 620 ARG A CA 1
ATOM 4748 C C . ARG A 1 620 ? 11.362 -14.850 -4.407 1.00 87.69 620 ARG A C 1
ATOM 4750 O O . ARG A 1 620 ? 10.711 -14.667 -5.429 1.00 87.69 620 ARG A O 1
ATOM 4757 N N . TYR A 1 621 ? 12.682 -14.924 -4.364 1.00 80.75 621 TYR A N 1
ATOM 4758 C CA . TYR A 1 621 ? 13.547 -14.835 -5.523 1.00 80.75 621 TYR A CA 1
ATOM 4759 C C . TYR A 1 621 ? 14.817 -15.664 -5.292 1.00 80.75 621 TYR A C 1
ATOM 4761 O O . TYR A 1 621 ? 15.345 -15.624 -4.171 1.00 80.75 621 TYR A O 1
ATOM 4769 N N . PRO A 1 622 ? 15.357 -16.347 -6.316 1.00 78.31 622 PRO A N 1
ATOM 4770 C CA . PRO A 1 622 ? 14.750 -16.624 -7.628 1.00 78.31 622 PRO A CA 1
ATOM 4771 C C . PRO A 1 622 ? 13.951 -17.943 -7.641 1.00 78.31 622 PRO A C 1
ATOM 4773 O O . PRO A 1 622 ? 14.133 -18.794 -6.764 1.00 78.31 622 PRO A O 1
ATOM 4776 N N . ARG A 1 623 ? 13.119 -18.161 -8.677 1.00 81.06 623 ARG A N 1
ATOM 4777 C CA . ARG A 1 623 ? 12.329 -19.402 -8.888 1.00 81.06 623 ARG A CA 1
ATOM 4778 C C . ARG A 1 623 ? 13.151 -20.680 -8.712 1.00 81.06 623 ARG A C 1
ATOM 4780 O O . ARG A 1 623 ? 12.714 -21.611 -8.044 1.00 81.06 623 ARG A O 1
ATOM 4787 N N . VAL A 1 624 ? 14.350 -20.729 -9.296 1.00 77.31 624 VAL A N 1
ATOM 4788 C CA . VAL A 1 624 ? 15.189 -21.941 -9.323 1.00 77.31 624 VAL A CA 1
ATOM 4789 C C . VAL A 1 624 ? 15.530 -22.472 -7.928 1.00 77.31 624 VAL A C 1
ATOM 4791 O O . VAL A 1 624 ? 15.627 -23.680 -7.760 1.00 77.31 624 VAL A O 1
ATOM 4794 N N . ARG A 1 625 ? 15.581 -21.620 -6.889 1.00 79.94 625 ARG A N 1
ATOM 4795 C CA . ARG A 1 625 ? 15.844 -22.047 -5.495 1.00 79.94 625 ARG A CA 1
ATOM 4796 C C . ARG A 1 625 ? 14.724 -22.883 -4.877 1.00 79.94 625 ARG A C 1
ATOM 4798 O O . ARG A 1 625 ? 14.846 -23.320 -3.733 1.00 79.94 625 ARG A O 1
ATOM 4805 N N . MET A 1 626 ? 13.618 -23.051 -5.591 1.00 81.00 626 MET A N 1
ATOM 4806 C CA . MET A 1 626 ? 12.493 -23.890 -5.196 1.00 81.00 626 MET A CA 1
ATOM 4807 C C . MET A 1 626 ? 12.533 -25.266 -5.868 1.00 81.00 626 MET A C 1
ATOM 4809 O O . MET A 1 626 ? 11.674 -26.093 -5.581 1.00 81.00 626 MET A O 1
ATOM 4813 N N . LEU A 1 627 ? 13.506 -25.520 -6.751 1.00 83.75 627 LEU A N 1
ATOM 4814 C CA . LEU A 1 627 ? 13.542 -26.714 -7.590 1.00 83.75 627 LEU A CA 1
ATOM 4815 C C . LEU A 1 627 ? 14.701 -27.640 -7.209 1.00 83.75 627 LEU A C 1
ATOM 4817 O O . LEU A 1 627 ? 15.808 -27.153 -6.975 1.00 83.75 627 LEU A O 1
ATOM 4821 N N . PRO A 1 628 ? 14.508 -28.972 -7.247 1.00 87.44 628 PRO A N 1
ATOM 4822 C CA . PRO A 1 628 ? 15.546 -29.951 -6.909 1.00 87.44 628 PRO A CA 1
ATOM 4823 C C . PRO A 1 628 ? 16.840 -29.868 -7.726 1.00 87.44 628 PRO A C 1
ATOM 4825 O O . PRO A 1 628 ? 17.860 -30.416 -7.316 1.00 87.44 628 PRO A O 1
ATOM 4828 N N . THR A 1 629 ? 16.806 -29.218 -8.887 1.00 84.38 629 THR A N 1
ATOM 4829 C CA . THR A 1 629 ? 17.964 -29.043 -9.773 1.00 84.38 629 THR A CA 1
ATOM 4830 C C . THR A 1 629 ? 18.958 -27.995 -9.275 1.00 84.38 629 THR A C 1
ATOM 4832 O O . THR A 1 629 ? 20.067 -27.913 -9.798 1.00 84.38 629 THR A O 1
ATOM 4835 N N . ASP A 1 630 ? 18.572 -27.165 -8.308 1.00 84.25 630 ASP A N 1
ATOM 4836 C CA . ASP A 1 630 ? 19.396 -26.068 -7.818 1.00 84.25 630 ASP A CA 1
ATOM 4837 C C . ASP A 1 630 ? 20.364 -26.513 -6.707 1.00 84.25 630 ASP A C 1
ATOM 4839 O O . ASP A 1 630 ? 19.952 -27.206 -5.775 1.00 84.25 630 ASP A O 1
ATOM 4843 N N . PRO A 1 631 ? 21.645 -26.095 -6.734 1.00 86.38 631 PRO A N 1
ATOM 4844 C CA . PRO A 1 631 ? 22.633 -26.516 -5.737 1.00 86.38 631 PRO A CA 1
ATOM 4845 C C . PRO A 1 631 ? 22.334 -26.023 -4.313 1.00 86.38 631 PRO A C 1
ATOM 4847 O O . PRO A 1 631 ? 22.889 -26.564 -3.357 1.00 86.38 631 PRO A O 1
ATOM 4850 N N . PHE A 1 632 ? 21.480 -25.008 -4.150 1.00 85.19 632 PHE A N 1
ATOM 4851 C CA . PHE A 1 632 ? 21.067 -24.498 -2.844 1.00 85.19 632 PHE A CA 1
ATOM 4852 C C . PHE A 1 632 ? 19.672 -24.988 -2.426 1.00 85.19 632 PHE A C 1
ATOM 4854 O O . PHE A 1 632 ? 19.188 -24.589 -1.363 1.00 85.19 632 PHE A O 1
ATOM 4861 N N . TYR A 1 633 ? 19.037 -25.863 -3.218 1.00 86.69 633 TYR A N 1
ATOM 4862 C CA . TYR A 1 633 ? 17.767 -26.490 -2.865 1.00 86.69 633 TYR A CA 1
ATOM 4863 C C . TYR A 1 633 ? 17.911 -27.408 -1.649 1.00 86.69 63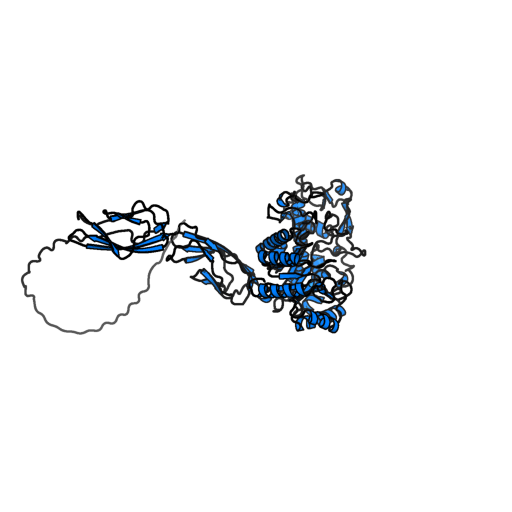3 TYR A C 1
ATOM 4865 O O . TYR A 1 633 ? 18.884 -28.147 -1.492 1.00 86.69 633 TYR A O 1
ATOM 4873 N N . ASN A 1 634 ? 16.894 -27.393 -0.791 1.00 88.62 634 ASN A N 1
ATOM 4874 C CA . ASN A 1 634 ? 16.788 -28.296 0.343 1.00 88.62 634 ASN A CA 1
ATOM 4875 C C . ASN A 1 634 ? 15.348 -28.803 0.458 1.00 88.62 634 ASN A C 1
ATOM 4877 O O . ASN A 1 634 ? 14.447 -28.053 0.830 1.00 88.62 634 ASN A O 1
ATOM 4881 N N . ASP A 1 635 ? 15.157 -30.092 0.173 1.00 90.00 635 ASP A N 1
ATOM 4882 C CA . ASP A 1 635 ? 13.841 -30.739 0.142 1.00 90.00 635 ASP A CA 1
ATOM 4883 C C . ASP A 1 635 ? 13.081 -30.627 1.471 1.00 90.00 635 ASP A C 1
ATOM 4885 O O . ASP A 1 635 ? 11.884 -30.340 1.493 1.00 90.00 635 ASP A O 1
ATOM 4889 N N . ALA A 1 636 ? 13.779 -30.804 2.596 1.00 90.94 636 ALA A N 1
ATOM 4890 C CA . ALA A 1 636 ? 13.162 -30.727 3.914 1.00 90.94 636 ALA A CA 1
ATOM 4891 C C . ALA A 1 636 ? 12.685 -29.301 4.234 1.00 90.94 636 ALA A C 1
ATOM 4893 O O . ALA A 1 636 ? 11.583 -29.126 4.754 1.00 90.94 636 ALA A O 1
ATOM 4894 N N . LEU A 1 637 ? 13.485 -28.282 3.899 1.00 89.56 637 LEU A N 1
ATOM 4895 C CA . LEU A 1 637 ? 13.107 -26.882 4.116 1.00 89.56 637 LEU A CA 1
ATOM 4896 C C . LEU A 1 637 ? 11.995 -26.424 3.175 1.00 89.56 637 LEU A C 1
ATOM 4898 O O . LEU A 1 637 ? 11.146 -25.639 3.593 1.00 89.56 637 LEU A O 1
ATOM 4902 N N . GLU A 1 638 ? 11.965 -26.907 1.933 1.00 88.88 638 GLU A N 1
ATOM 4903 C CA . GLU A 1 638 ? 10.887 -26.555 1.012 1.00 88.88 638 GLU A CA 1
ATOM 4904 C C . GLU A 1 638 ? 9.561 -27.187 1.448 1.00 88.88 638 GLU A C 1
ATOM 4906 O O . GLU A 1 638 ? 8.558 -26.484 1.555 1.00 88.88 638 GLU A O 1
ATOM 4911 N N . LYS A 1 639 ? 9.560 -28.467 1.848 1.00 91.44 639 LYS A N 1
ATOM 4912 C CA . LYS A 1 639 ? 8.375 -29.111 2.445 1.00 91.44 639 LYS A CA 1
ATOM 4913 C C . LYS A 1 639 ? 7.888 -28.382 3.697 1.00 91.44 639 LYS A C 1
ATOM 4915 O O . LYS A 1 639 ? 6.685 -28.161 3.843 1.00 91.44 639 LYS A O 1
ATOM 4920 N N . LEU A 1 640 ? 8.809 -27.974 4.575 1.00 92.06 640 LEU A N 1
ATOM 4921 C CA . LEU A 1 640 ? 8.477 -27.203 5.773 1.00 92.06 640 LEU A CA 1
ATOM 4922 C C . LEU A 1 640 ? 7.852 -25.847 5.418 1.00 92.06 640 LEU A C 1
ATOM 4924 O O . LEU A 1 640 ? 6.833 -25.475 5.999 1.00 92.06 640 LEU A O 1
ATOM 4928 N N . PHE A 1 641 ? 8.423 -25.121 4.454 1.00 91.75 641 PHE A N 1
ATOM 4929 C CA . PHE A 1 641 ? 7.857 -23.857 3.991 1.00 91.75 641 PHE A CA 1
ATOM 4930 C C . PHE A 1 641 ? 6.440 -24.039 3.449 1.00 91.75 641 PHE A C 1
ATOM 4932 O O . PHE A 1 641 ? 5.542 -23.319 3.874 1.00 91.75 641 PHE A O 1
ATOM 4939 N N . GLN A 1 642 ? 6.220 -25.015 2.565 1.00 91.94 642 GLN A N 1
ATOM 4940 C CA . GLN A 1 642 ? 4.905 -25.267 1.970 1.00 91.94 642 GLN A CA 1
ATOM 4941 C C . GLN A 1 642 ? 3.861 -25.631 3.036 1.00 91.94 642 GLN A C 1
ATOM 4943 O O . GLN A 1 642 ? 2.736 -25.127 3.018 1.00 91.94 642 GLN A O 1
ATOM 4948 N N . GLN A 1 643 ? 4.240 -26.446 4.027 1.00 94.12 643 GLN A N 1
ATOM 4949 C CA . GLN A 1 643 ? 3.374 -26.771 5.161 1.00 94.12 643 GLN A CA 1
ATOM 4950 C C . GLN A 1 643 ? 2.985 -25.518 5.960 1.00 94.12 643 GLN A C 1
ATOM 4952 O O . GLN A 1 643 ? 1.809 -25.324 6.282 1.00 94.12 643 GLN A O 1
ATOM 4957 N N . ARG A 1 644 ? 3.959 -24.658 6.272 1.00 95.31 644 ARG A N 1
ATOM 4958 C CA . ARG A 1 644 ? 3.735 -23.417 7.023 1.00 95.31 644 ARG A CA 1
ATOM 4959 C C . ARG A 1 644 ? 2.936 -22.388 6.229 1.00 95.31 644 ARG A C 1
ATOM 4961 O O . ARG A 1 644 ? 2.050 -21.756 6.797 1.00 95.31 644 ARG A O 1
ATOM 4968 N N . LEU A 1 645 ? 3.181 -22.268 4.925 1.00 94.88 645 LEU A N 1
ATOM 4969 C CA . LEU A 1 645 ? 2.424 -21.407 4.018 1.00 94.88 645 LEU A CA 1
ATOM 4970 C C . LEU A 1 645 ? 0.957 -21.817 3.971 1.00 94.88 645 LEU A C 1
ATOM 4972 O O . LEU A 1 645 ? 0.087 -20.972 4.162 1.00 94.88 645 LEU A O 1
ATOM 4976 N N . LYS A 1 646 ? 0.678 -23.114 3.833 1.00 94.50 646 LYS A N 1
ATOM 4977 C CA . LYS A 1 646 ? -0.691 -23.630 3.861 1.00 94.50 646 LYS A CA 1
ATOM 4978 C C . LYS A 1 646 ? -1.388 -23.352 5.195 1.00 94.50 646 LYS A C 1
ATOM 4980 O O . LYS A 1 646 ? -2.527 -22.891 5.200 1.00 94.50 646 LYS A O 1
ATOM 4985 N N . ALA A 1 647 ? -0.710 -23.579 6.324 1.00 94.81 647 ALA A N 1
ATOM 4986 C CA . ALA A 1 647 ? -1.252 -23.242 7.642 1.00 94.81 647 ALA A CA 1
ATOM 4987 C C . ALA A 1 647 ? -1.541 -21.734 7.764 1.00 94.81 647 ALA A C 1
ATOM 4989 O O . ALA A 1 647 ? -2.616 -21.340 8.215 1.00 94.81 647 ALA A O 1
ATOM 4990 N N . TYR A 1 648 ? -0.624 -20.891 7.284 1.00 95.19 648 TYR A N 1
ATOM 4991 C CA . TYR A 1 648 ? -0.751 -19.437 7.295 1.00 95.19 648 TYR A CA 1
ATOM 4992 C C . TYR A 1 648 ? -1.931 -18.930 6.451 1.00 95.19 648 TYR A C 1
ATOM 4994 O O . TYR A 1 648 ? -2.688 -18.075 6.918 1.00 95.19 648 TYR A O 1
ATOM 5002 N N . GLN A 1 649 ? -2.118 -19.487 5.250 1.00 93.38 649 GLN A N 1
ATOM 5003 C CA . GLN A 1 649 ? -3.254 -19.215 4.359 1.00 93.38 649 GLN A CA 1
ATOM 5004 C C . GLN A 1 649 ? -4.594 -19.613 5.000 1.00 93.38 649 GLN A C 1
ATOM 5006 O O . GLN A 1 649 ? -5.607 -18.953 4.788 1.00 93.38 649 GLN A O 1
ATOM 5011 N N . GLN A 1 650 ? -4.597 -20.665 5.823 1.00 92.69 650 GLN A N 1
ATOM 5012 C CA . GLN A 1 650 ? -5.783 -21.172 6.521 1.00 92.69 650 GLN A CA 1
ATOM 5013 C C . GLN A 1 650 ? -6.031 -20.508 7.887 1.00 92.69 650 GLN A C 1
ATOM 5015 O O . GLN A 1 650 ? -7.016 -20.831 8.548 1.00 92.69 650 GLN A O 1
ATOM 5020 N N . GLY A 1 651 ? -5.148 -19.607 8.335 1.00 89.31 651 GLY A N 1
ATOM 5021 C CA . GLY A 1 651 ? -5.231 -19.002 9.669 1.00 89.31 651 GLY A CA 1
ATOM 5022 C C . GLY A 1 651 ? -5.000 -19.998 10.814 1.00 89.31 651 GLY A C 1
ATOM 5023 O O . GLY A 1 651 ? -5.467 -19.775 11.929 1.00 89.31 651 GLY A O 1
ATOM 5024 N N . LEU A 1 652 ? -4.307 -21.106 10.544 1.00 90.62 652 LEU A N 1
ATOM 5025 C CA . LEU A 1 652 ? -3.983 -22.140 11.525 1.00 90.62 652 LEU A CA 1
ATOM 5026 C C . LEU A 1 652 ? -2.651 -21.842 12.238 1.00 90.62 652 LEU A C 1
ATOM 5028 O O . LEU A 1 652 ? -1.825 -21.088 11.713 1.00 90.62 652 LEU A O 1
ATOM 5032 N N . PRO A 1 653 ? -2.402 -22.455 13.413 1.00 88.06 653 PRO A N 1
ATOM 5033 C CA . PRO A 1 653 ? -1.091 -22.409 14.054 1.00 88.06 653 PRO A CA 1
ATOM 5034 C C . PRO A 1 653 ? 0.022 -22.880 13.107 1.00 88.06 653 PRO A C 1
ATOM 5036 O O . PRO A 1 653 ? -0.115 -23.906 12.438 1.00 88.06 653 PRO A O 1
ATOM 5039 N N . ILE A 1 654 ? 1.123 -22.127 13.061 1.00 89.25 654 ILE A N 1
ATOM 5040 C CA . ILE A 1 654 ? 2.276 -22.424 12.204 1.00 89.25 654 ILE A CA 1
ATOM 5041 C C . ILE A 1 654 ? 3.154 -23.478 12.912 1.00 89.25 654 ILE A C 1
ATOM 5043 O O . ILE A 1 654 ? 3.550 -23.230 14.052 1.00 89.25 654 ILE A O 1
ATOM 5047 N N . PRO A 1 655 ? 3.436 -24.633 12.277 1.00 76.88 655 PRO A N 1
ATOM 5048 C CA . PRO A 1 655 ? 4.176 -25.749 12.877 1.00 76.88 655 PRO A CA 1
ATOM 5049 C C . PRO A 1 655 ? 5.686 -25.533 13.041 1.00 76.88 655 PRO A C 1
ATOM 5051 O O . PRO A 1 655 ? 6.295 -24.717 12.301 1.00 76.88 655 PRO A O 1
#

Sequence (655 aa):
MYPEPTRFFTTLFLCALLTACGGGGSSSSPSATPNSPTTPTTPTVSLELHYATTPWFTVGKPISSLSPRIDSSFSNVTFKVENGTLPPGLNLAANGIIAGTPSTAGVYVFTIHANSGTQDSRLGITATIESADTLTLVYDAPALPLNAAISPIKPALSGNTPGVPTAFAIISGVLPLGLQLNTDGSLSGTPTTAGTFTPTIKATQGTRTATSVLYILVRPPGRILPRGYFFVQEVACYNTSKYGAISTAAEAETLFSEIEGLVNGVEYTVLYYDKQDLAAHTAVAQVAKAHHVDLWASSGMIGKARAFGPWPTDHPDFQAYSMTPDGTIIPAVDSAGNPIIDRLNPEAMNWLISAYRTRFLEPSKGLLAGIFFNEDAIPYLEPWANNKRYNYWSNASYSPSVLKQWQAYCVARDVKDDAGLLVTKFPVHLASMVASGGGQTHYCAGYDVPTTIKAGDYFTQLPQAKGVWKHWYDFLGRCMLDNWIGHLATVANAVNADNPDWRGTMYFGLNHWSLPYEQIQDPSFTVPAMNQWGAWGRQRGVDLQAIALHPELDHVICETYPKMAANLEFFAREFQSIAEAGLKTFGVMFHRDDNWSLSTDEEAARWQAITRLQPTIITRYPRVRMLPTDPFYNDALEKLFQQRLKAYQQGLPIP